Protein AF-A0A9Q0EUJ7-F1 (afdb_monomer_lite)

Radius of gyration: 38.42 Å; chains: 1; bounding box: 76×69×121 Å

Structure (mmCIF, N/CA/C/O backbone):
data_AF-A0A9Q0EUJ7-F1
#
_entry.id   AF-A0A9Q0EUJ7-F1
#
loop_
_atom_site.group_PDB
_atom_site.id
_atom_site.type_symbol
_atom_site.label_atom_id
_atom_site.label_alt_id
_atom_site.label_comp_id
_atom_site.label_asym_id
_atom_site.label_entity_id
_atom_site.label_seq_id
_atom_site.pdbx_PDB_ins_code
_atom_site.Cartn_x
_atom_site.Cartn_y
_atom_site.Cartn_z
_atom_site.occupancy
_atom_site.B_iso_or_equiv
_atom_site.auth_seq_id
_atom_site.auth_comp_id
_atom_site.auth_asym_id
_atom_site.auth_atom_id
_atom_site.pdbx_PDB_model_num
ATOM 1 N N . MET A 1 1 ? -34.118 39.639 41.336 1.00 38.50 1 MET A N 1
ATOM 2 C CA . MET A 1 1 ? -34.771 39.424 42.643 1.00 38.50 1 MET 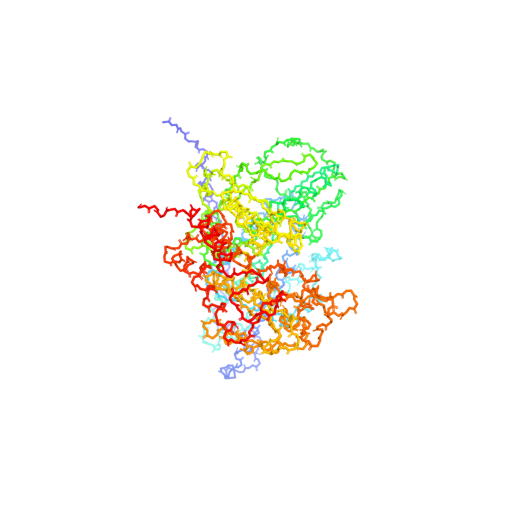A CA 1
ATOM 3 C C . MET A 1 1 ? -35.698 38.233 42.471 1.00 38.50 1 MET A C 1
ATOM 5 O O . MET A 1 1 ? -36.821 38.421 42.046 1.00 38.50 1 MET A O 1
ATOM 9 N N . GLU A 1 2 ? -35.223 37.010 42.710 1.00 29.50 2 GLU A N 1
ATOM 10 C CA . GLU A 1 2 ? -36.073 35.815 42.633 1.00 29.50 2 GLU A CA 1
ATOM 11 C C . GLU A 1 2 ? -35.564 34.758 43.617 1.00 29.50 2 GLU A C 1
ATOM 13 O O . GLU A 1 2 ? -34.368 34.485 43.725 1.00 29.50 2 GLU A O 1
ATOM 18 N N . ARG A 1 3 ? -36.482 34.291 44.464 1.00 33.19 3 ARG A N 1
ATOM 19 C CA . ARG A 1 3 ? -36.216 33.528 45.684 1.00 33.19 3 ARG A CA 1
ATOM 20 C C . ARG A 1 3 ? -36.021 32.048 45.352 1.00 33.19 3 ARG A C 1
ATOM 22 O O . ARG A 1 3 ? -36.955 31.397 44.904 1.00 33.19 3 ARG A O 1
ATOM 29 N N . GLN A 1 4 ? -34.860 31.486 45.691 1.00 33.19 4 GLN A N 1
ATOM 30 C CA . GLN A 1 4 ? -34.691 30.030 45.792 1.00 33.19 4 GLN A CA 1
ATOM 31 C C . GLN A 1 4 ? -35.573 29.440 46.920 1.00 33.19 4 GLN A C 1
ATOM 33 O O . GLN A 1 4 ? -35.717 30.077 47.973 1.00 33.19 4 GLN A O 1
ATOM 38 N N . PRO A 1 5 ? -36.118 28.213 46.775 1.00 37.09 5 PRO A N 1
ATOM 39 C CA . PRO A 1 5 ? -37.053 27.644 47.740 1.00 37.09 5 PRO A CA 1
ATOM 40 C C . PRO A 1 5 ? -36.352 27.249 49.048 1.00 37.09 5 PRO A C 1
ATOM 42 O O . PRO A 1 5 ? -35.336 26.548 49.062 1.00 37.09 5 PRO A O 1
ATOM 45 N N . ARG A 1 6 ? -36.942 27.646 50.183 1.00 34.44 6 ARG A N 1
ATOM 46 C CA . ARG A 1 6 ? -36.461 27.369 51.553 1.00 34.44 6 ARG A CA 1
ATOM 47 C C . ARG A 1 6 ? -36.379 25.869 51.914 1.00 34.44 6 ARG A C 1
ATOM 49 O O . ARG A 1 6 ? -35.735 25.532 52.907 1.00 34.44 6 ARG A O 1
ATOM 56 N N . ALA A 1 7 ? -36.939 24.965 51.106 1.00 35.00 7 ALA A N 1
ATOM 57 C CA . ALA A 1 7 ? -36.956 23.520 51.362 1.00 35.00 7 ALA A CA 1
ATOM 58 C C . ALA A 1 7 ? -35.574 22.839 51.211 1.00 35.00 7 ALA A C 1
ATOM 60 O O . ALA A 1 7 ? -35.223 21.957 51.997 1.00 35.00 7 ALA A O 1
ATOM 61 N N . ALA A 1 8 ? -34.724 23.301 50.284 1.00 36.22 8 ALA A N 1
ATOM 62 C CA . ALA A 1 8 ? -33.427 22.664 50.012 1.00 36.22 8 ALA A CA 1
ATOM 63 C C . ALA A 1 8 ? -32.362 22.921 51.104 1.00 36.22 8 ALA A C 1
ATOM 65 O O . ALA A 1 8 ? -31.458 22.106 51.312 1.00 36.22 8 ALA A O 1
ATOM 66 N N . ARG A 1 9 ? -32.472 24.028 51.860 1.00 35.00 9 ARG A N 1
ATOM 67 C CA . ARG A 1 9 ? -31.556 24.321 52.986 1.00 35.00 9 ARG A CA 1
ATOM 68 C C . ARG A 1 9 ? -31.881 23.522 54.248 1.00 35.00 9 ARG A C 1
ATOM 70 O O . ARG A 1 9 ? -30.965 23.251 55.025 1.00 35.00 9 ARG A O 1
ATOM 77 N N . CYS A 1 10 ? -33.140 23.126 54.444 1.00 33.97 10 CYS A N 1
ATOM 78 C CA . CYS A 1 10 ? -33.545 22.341 55.611 1.00 33.97 10 CYS A CA 1
ATOM 79 C C . CYS A 1 10 ? -33.066 20.881 55.492 1.00 33.97 10 CYS A C 1
ATOM 81 O O . CYS A 1 10 ? -32.468 20.351 56.428 1.00 33.97 10 CYS A O 1
ATOM 83 N N . SER A 1 11 ? -33.173 20.289 54.295 1.00 40.06 11 SER A N 1
ATOM 84 C CA . SER A 1 11 ? -32.695 18.925 54.009 1.00 40.06 11 SER A CA 1
ATOM 85 C C . SER A 1 11 ? -31.169 18.782 54.146 1.00 40.06 11 SER A C 1
ATOM 87 O O . SER A 1 11 ? -30.686 17.876 54.823 1.00 40.06 11 SER A O 1
ATOM 89 N N . ARG A 1 12 ? -30.376 19.743 53.639 1.00 37.56 12 ARG A N 1
ATOM 90 C CA . ARG A 1 12 ? -28.901 19.704 53.768 1.00 37.56 12 ARG A CA 1
ATOM 91 C C . ARG A 1 12 ? -28.397 19.864 55.209 1.00 37.56 12 ARG A C 1
ATOM 93 O O . ARG A 1 12 ? -27.344 19.321 55.543 1.00 37.56 12 ARG A O 1
ATOM 100 N N . ARG A 1 13 ? -29.124 20.581 56.079 1.00 38.78 13 ARG A N 1
ATOM 101 C CA . ARG A 1 13 ? -28.791 20.683 57.516 1.00 38.78 13 ARG A CA 1
ATOM 102 C C . ARG A 1 13 ? -29.216 19.436 58.298 1.00 38.78 13 ARG A C 1
ATOM 104 O O . ARG A 1 13 ? -28.460 19.012 59.169 1.00 38.78 13 ARG A O 1
ATOM 111 N N . ALA A 1 14 ? -30.345 18.816 57.951 1.00 41.16 14 ALA A N 1
ATOM 112 C CA . ALA A 1 14 ? -30.793 17.553 58.543 1.00 41.16 14 ALA A CA 1
ATOM 113 C C . ALA A 1 14 ? -29.878 16.369 58.167 1.00 41.16 14 ALA A C 1
ATOM 115 O O . ALA A 1 14 ? -29.519 15.577 59.037 1.00 41.16 14 ALA A O 1
ATOM 116 N N . LEU A 1 15 ? -29.403 16.304 56.914 1.00 41.22 15 LEU A N 1
ATOM 117 C CA . LEU A 1 15 ? -28.446 15.283 56.462 1.00 41.22 15 LEU A CA 1
ATOM 118 C C . LEU A 1 15 ? -27.061 15.442 57.111 1.00 41.22 15 LEU A C 1
ATOM 120 O O . LEU A 1 15 ? -26.421 14.453 57.460 1.00 41.22 15 LEU A O 1
ATOM 124 N N . ARG A 1 16 ? -26.596 16.687 57.310 1.00 40.44 16 ARG A N 1
ATOM 125 C CA . ARG A 1 16 ? -25.327 16.966 58.007 1.00 40.44 16 ARG A CA 1
ATOM 126 C C . ARG A 1 16 ? -25.396 16.674 59.509 1.00 40.44 16 ARG A C 1
ATOM 128 O O . ARG A 1 16 ? -24.380 16.271 60.064 1.00 40.44 16 ARG A O 1
ATOM 135 N N . ARG A 1 17 ? -26.562 16.837 60.152 1.00 36.81 17 ARG A N 1
ATOM 136 C CA . ARG A 1 17 ? -26.788 16.385 61.538 1.00 36.81 17 ARG A CA 1
ATOM 137 C C . ARG A 1 17 ? -26.808 14.858 61.630 1.00 36.81 17 ARG A C 1
ATOM 139 O O . ARG A 1 17 ? -26.002 14.322 62.371 1.00 36.81 17 ARG A O 1
ATOM 146 N N . ARG A 1 18 ? -27.566 14.157 60.772 1.00 41.22 18 ARG A N 1
ATOM 147 C CA . ARG A 1 18 ? -27.574 12.678 60.744 1.00 41.22 18 ARG A CA 1
ATOM 148 C C . ARG A 1 18 ? -26.206 12.058 60.445 1.00 41.22 18 ARG A C 1
ATOM 150 O O . ARG A 1 18 ? -25.852 11.082 61.088 1.00 41.22 18 ARG A O 1
ATOM 157 N N . ARG A 1 19 ? -25.404 12.632 59.533 1.00 38.50 19 ARG A N 1
ATOM 158 C CA . ARG A 1 19 ? -24.018 12.168 59.308 1.00 38.50 19 ARG A CA 1
ATOM 159 C C . ARG A 1 19 ? -23.125 12.388 60.527 1.00 38.50 19 ARG A C 1
ATOM 161 O O . ARG A 1 19 ? -22.301 11.532 60.807 1.00 38.50 19 ARG A O 1
ATOM 168 N N . ARG A 1 20 ? -23.283 13.500 61.251 1.00 39.78 20 ARG A N 1
ATOM 169 C CA . ARG A 1 20 ? -22.486 13.795 62.451 1.00 39.78 20 ARG A CA 1
ATOM 170 C C . ARG A 1 20 ? -22.887 12.910 63.635 1.00 39.78 20 ARG A C 1
ATOM 172 O O . ARG A 1 20 ? -22.003 12.441 64.339 1.00 39.78 20 ARG A O 1
ATOM 179 N N . ASP A 1 21 ? -24.178 12.628 63.789 1.00 39.00 21 ASP A N 1
ATOM 180 C CA . ASP A 1 21 ? -24.704 11.733 64.825 1.00 39.00 21 ASP A CA 1
ATOM 181 C C . ASP A 1 21 ? -24.312 10.269 64.544 1.00 39.00 21 ASP A C 1
ATOM 183 O O . ASP A 1 21 ? -23.918 9.556 65.458 1.00 39.00 21 ASP A O 1
ATOM 187 N N . MET A 1 22 ? -24.297 9.836 63.276 1.00 38.19 22 MET A N 1
ATOM 188 C CA . MET A 1 22 ? -23.851 8.489 62.882 1.00 38.19 22 MET A CA 1
ATOM 189 C C . MET A 1 22 ? -22.333 8.300 63.036 1.00 38.19 22 MET A C 1
ATOM 191 O O . MET A 1 22 ? -21.889 7.248 63.487 1.00 38.19 22 MET A O 1
ATOM 195 N N . MET A 1 23 ? -21.541 9.343 62.755 1.00 39.12 23 MET A N 1
ATOM 196 C CA . MET A 1 23 ? -20.099 9.356 63.032 1.00 39.12 23 MET A CA 1
ATOM 197 C C . MET A 1 23 ? -19.821 9.348 64.541 1.00 39.12 23 MET A C 1
ATOM 199 O O . MET A 1 23 ? -18.905 8.669 64.987 1.00 39.12 23 MET A O 1
ATOM 203 N N . HIS A 1 24 ? -20.638 10.044 65.341 1.00 38.06 24 HIS A N 1
ATOM 204 C CA . HIS A 1 24 ? -20.573 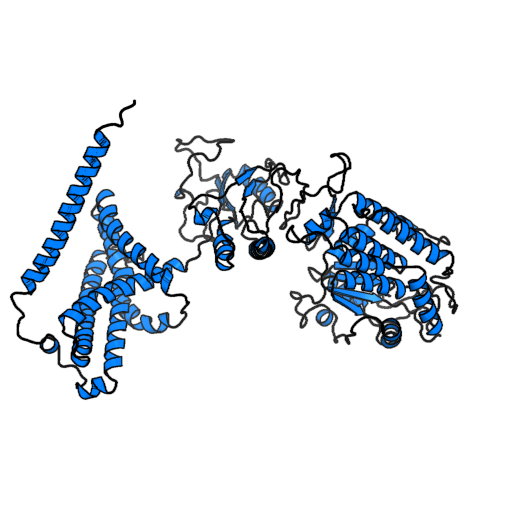9.971 66.802 1.00 38.06 24 HIS A CA 1
ATOM 205 C C . HIS A 1 24 ? -20.920 8.576 67.321 1.00 38.06 24 HIS A C 1
ATOM 207 O O . HIS A 1 24 ? -20.241 8.099 68.217 1.00 38.06 24 HIS A O 1
ATOM 213 N N . VAL A 1 25 ? -21.916 7.896 66.746 1.00 42.06 25 VAL A N 1
ATOM 214 C CA . VAL A 1 25 ? -22.264 6.517 67.119 1.00 42.06 25 VAL A CA 1
ATOM 215 C C . VAL A 1 25 ? -21.157 5.540 66.722 1.00 42.06 25 VAL A C 1
ATOM 217 O O . VAL A 1 25 ? -20.807 4.700 67.537 1.00 42.06 25 VAL A O 1
ATOM 220 N N . GLN A 1 26 ? -20.535 5.673 65.544 1.00 38.81 26 GLN A N 1
ATOM 221 C CA . GLN A 1 26 ? -19.389 4.836 65.153 1.00 38.81 26 GLN A CA 1
ATOM 222 C C . GLN A 1 26 ? -18.148 5.101 66.014 1.00 38.81 26 GLN A C 1
ATOM 224 O O . GLN A 1 26 ? -17.508 4.153 66.455 1.00 38.81 26 GLN A O 1
ATOM 229 N N . VAL A 1 27 ? -17.833 6.363 66.322 1.00 45.16 27 VAL A N 1
ATOM 230 C CA . VAL A 1 27 ? -16.713 6.715 67.210 1.00 45.16 27 VAL A CA 1
ATOM 231 C C . VAL A 1 27 ? -16.995 6.269 68.646 1.00 45.16 27 VAL A C 1
ATOM 233 O O . VAL A 1 27 ? -16.107 5.726 69.287 1.00 45.16 27 VAL A O 1
ATOM 236 N N . CYS A 1 28 ? -18.225 6.405 69.148 1.00 38.81 28 CYS A N 1
ATOM 237 C CA . CYS A 1 28 ? -18.615 5.898 70.464 1.00 38.81 28 CYS A CA 1
ATOM 238 C C . CYS A 1 28 ? -18.671 4.367 70.515 1.00 38.81 28 CYS A C 1
ATOM 240 O O . CYS A 1 28 ? -18.351 3.820 71.558 1.00 38.81 28 CYS A O 1
ATOM 242 N N . LEU A 1 29 ? -19.020 3.668 69.428 1.00 40.91 29 LEU A N 1
ATOM 243 C CA . LEU A 1 29 ? -18.985 2.203 69.356 1.00 40.91 29 LEU A CA 1
ATOM 244 C C . LEU A 1 29 ? -17.537 1.696 69.322 1.00 40.91 29 LEU A C 1
ATOM 246 O O . LEU A 1 29 ? -17.204 0.771 70.050 1.00 40.91 29 LEU A O 1
ATOM 250 N N . VAL A 1 30 ? -16.658 2.350 68.556 1.00 43.34 30 VAL A N 1
ATOM 251 C CA . VAL A 1 30 ? -15.214 2.060 68.533 1.00 43.34 30 VAL A CA 1
ATOM 252 C C . VAL A 1 30 ? -14.581 2.365 69.893 1.00 43.34 30 VAL A C 1
ATOM 254 O O . VAL A 1 30 ? -13.843 1.539 70.412 1.00 43.34 30 VAL A O 1
ATOM 257 N N . LEU A 1 31 ? -14.923 3.489 70.531 1.00 41.78 31 LEU A N 1
ATOM 258 C CA . LEU A 1 31 ? -14.454 3.828 71.880 1.00 41.78 31 LEU A CA 1
ATOM 259 C C . LEU A 1 31 ? -15.082 2.951 72.975 1.00 41.78 31 LEU A C 1
ATOM 261 O O . LEU A 1 31 ? -14.428 2.715 73.983 1.00 41.78 31 LEU A O 1
ATOM 265 N N . ALA A 1 32 ? -16.305 2.442 72.798 1.00 40.78 32 ALA A N 1
ATOM 266 C CA . ALA A 1 32 ? -16.941 1.505 73.726 1.00 40.78 32 ALA A CA 1
ATOM 267 C C . ALA A 1 32 ? -16.355 0.096 73.597 1.00 40.78 32 ALA A C 1
ATOM 269 O O . ALA A 1 32 ? -16.129 -0.550 74.613 1.00 40.78 32 ALA A O 1
ATOM 270 N N . VAL A 1 33 ? -16.042 -0.361 72.380 1.00 43.56 33 VAL A N 1
ATOM 271 C CA . VAL A 1 33 ? -15.333 -1.628 72.138 1.00 43.56 33 VAL A CA 1
ATOM 272 C C . VAL A 1 33 ? -13.898 -1.535 72.657 1.00 43.56 33 VAL A C 1
ATOM 274 O O . VAL A 1 33 ? -13.476 -2.410 73.404 1.00 43.56 33 VAL A O 1
ATOM 277 N N . LEU A 1 34 ? -13.189 -0.434 72.380 1.00 42.00 34 LEU A N 1
ATOM 278 C CA . LEU A 1 34 ? -11.854 -0.181 72.932 1.00 42.00 34 LEU A CA 1
ATOM 279 C C . LEU A 1 34 ? -11.891 -0.035 74.463 1.00 42.00 34 LEU A C 1
ATOM 281 O O . LEU A 1 34 ? -11.040 -0.597 75.145 1.00 42.00 34 LEU A O 1
ATOM 285 N N . GLY A 1 35 ? -12.898 0.649 75.014 1.00 42.44 35 GLY A N 1
ATOM 286 C CA . GLY A 1 35 ? -13.081 0.871 76.452 1.00 42.44 35 GLY A CA 1
ATOM 287 C C . GLY A 1 35 ? -13.490 -0.378 77.238 1.00 42.44 35 GLY A C 1
ATOM 288 O O . GLY A 1 35 ? -13.024 -0.559 78.361 1.00 42.44 35 GLY A O 1
ATOM 289 N N . LEU A 1 36 ? -14.286 -1.276 76.647 1.00 40.69 36 LEU A N 1
ATOM 290 C CA . LEU A 1 36 ? -14.635 -2.576 77.238 1.00 40.69 36 LEU A CA 1
ATOM 291 C C . LEU A 1 36 ? -13.441 -3.542 77.243 1.00 40.69 36 LEU A C 1
ATOM 293 O O . LEU A 1 36 ? -13.338 -4.369 78.145 1.00 40.69 36 LEU A O 1
ATOM 297 N N . THR A 1 37 ? -12.502 -3.406 76.299 1.00 42.38 37 THR A N 1
ATOM 298 C CA . THR A 1 37 ? -11.263 -4.205 76.272 1.00 42.38 37 THR A CA 1
ATOM 299 C C . THR A 1 37 ? -10.111 -3.608 77.086 1.00 42.38 37 THR A C 1
ATOM 301 O O . THR A 1 37 ? -9.211 -4.340 77.495 1.00 42.38 37 THR A O 1
ATOM 304 N N . TRP A 1 38 ? -10.126 -2.301 77.377 1.00 39.84 38 TRP A N 1
ATOM 305 C CA . TRP A 1 38 ? -9.019 -1.641 78.086 1.00 39.84 38 TRP A CA 1
ATOM 306 C C . TRP A 1 38 ? -8.985 -1.938 79.592 1.00 39.84 38 TRP A C 1
ATOM 308 O O . TRP A 1 38 ? -7.939 -1.804 80.223 1.00 39.84 38 TRP A O 1
ATOM 318 N N . GLY A 1 39 ? -10.109 -2.367 80.174 1.00 39.53 39 GLY A N 1
ATOM 319 C CA . GLY A 1 39 ? -10.237 -2.602 81.615 1.00 39.53 39 GLY A CA 1
ATOM 320 C C . GLY A 1 39 ? -9.648 -3.917 82.140 1.00 39.53 39 GLY A C 1
ATOM 321 O O . GLY A 1 39 ? -9.596 -4.086 83.354 1.00 39.53 39 GLY A O 1
ATOM 322 N N . ALA A 1 40 ? -9.213 -4.846 81.278 1.00 38.97 40 ALA A N 1
ATOM 323 C CA . ALA A 1 40 ? -8.897 -6.215 81.711 1.00 38.97 40 ALA A CA 1
ATOM 324 C C . ALA A 1 40 ? -7.509 -6.761 81.325 1.00 38.97 40 ALA A C 1
ATOM 326 O O . ALA A 1 40 ? -7.197 -7.883 81.708 1.00 38.97 40 ALA A O 1
ATOM 327 N N . CYS A 1 41 ? -6.653 -6.023 80.607 1.00 37.56 41 CYS A N 1
ATOM 328 C CA . CYS A 1 41 ? -5.387 -6.596 80.117 1.00 37.56 41 CYS A CA 1
ATOM 329 C C . CYS A 1 41 ? -4.172 -5.666 80.256 1.00 37.56 41 CYS A C 1
ATOM 331 O O . CYS A 1 41 ? -3.294 -5.629 79.397 1.00 37.56 41 CYS A O 1
ATOM 333 N N . ALA A 1 42 ? -4.090 -4.920 81.358 1.00 41.09 42 ALA A N 1
ATOM 334 C CA . ALA A 1 42 ? -2.798 -4.441 81.834 1.00 41.09 42 ALA A CA 1
ATOM 335 C C . ALA A 1 42 ? -2.113 -5.595 82.593 1.00 41.09 42 ALA A C 1
ATOM 337 O O . ALA A 1 42 ? -2.682 -6.083 83.563 1.00 41.09 42 ALA A O 1
ATOM 338 N N . LEU A 1 43 ? -0.904 -5.984 82.153 1.00 42.19 43 LEU A N 1
ATOM 339 C CA . LEU A 1 43 ? 0.111 -6.827 82.832 1.00 42.19 43 LEU A CA 1
ATOM 340 C C . LEU A 1 43 ? 0.409 -8.266 82.350 1.00 42.19 43 LEU A C 1
ATOM 342 O O . LEU A 1 43 ? 1.191 -8.945 83.008 1.00 42.19 43 LEU A O 1
ATOM 346 N N . THR A 1 44 ? -0.016 -8.719 81.166 1.00 39.03 44 THR A N 1
ATOM 347 C CA . THR A 1 44 ? 0.637 -9.891 80.526 1.00 39.03 44 THR A CA 1
ATOM 348 C C . THR A 1 44 ? 0.854 -9.653 79.031 1.00 39.03 44 THR A C 1
ATOM 350 O O . THR A 1 44 ? -0.042 -9.165 78.351 1.00 39.03 44 THR A O 1
ATOM 353 N N . GLY A 1 45 ? 2.062 -9.928 78.522 1.00 50.12 45 GLY A N 1
ATOM 354 C CA . GLY A 1 45 ? 2.363 -9.792 77.090 1.00 50.12 45 GLY A CA 1
ATOM 355 C C . GLY A 1 45 ? 1.526 -10.775 76.272 1.00 50.12 45 GLY A C 1
ATOM 356 O O . GLY A 1 45 ? 1.450 -11.952 76.637 1.00 50.12 45 GLY A O 1
ATOM 357 N N . ALA A 1 46 ? 0.913 -10.313 75.176 1.00 54.88 46 ALA A N 1
ATOM 358 C CA . ALA A 1 46 ? -0.065 -11.084 74.397 1.00 54.88 46 ALA A CA 1
ATOM 359 C C . ALA A 1 46 ? 0.489 -12.423 73.873 1.00 54.88 46 ALA A C 1
ATOM 361 O O . ALA A 1 46 ? -0.262 -13.369 73.652 1.00 54.88 46 ALA A O 1
ATOM 362 N N . ILE A 1 47 ? 1.815 -12.549 73.744 1.00 55.28 47 ILE A N 1
ATOM 363 C CA . ILE A 1 47 ? 2.477 -13.784 73.311 1.00 55.28 47 ILE A CA 1
ATOM 364 C C . ILE A 1 47 ? 2.223 -14.984 74.237 1.00 55.28 47 ILE A C 1
ATOM 366 O O . ILE A 1 47 ? 2.217 -16.116 73.767 1.00 55.28 47 ILE A O 1
ATOM 370 N N . HIS A 1 48 ? 1.968 -14.759 75.531 1.00 57.59 48 HIS A N 1
ATOM 371 C CA . HIS A 1 48 ? 1.684 -15.838 76.487 1.00 57.59 48 HIS A CA 1
ATOM 372 C C . HIS A 1 48 ? 0.245 -16.374 76.401 1.00 57.59 48 HIS A C 1
ATOM 374 O O . HIS A 1 48 ? -0.077 -17.346 77.079 1.00 57.59 48 HIS A O 1
ATOM 380 N N . GLN A 1 49 ? -0.615 -15.754 75.583 1.00 63.62 49 GLN A N 1
ATOM 381 C CA . GLN A 1 49 ? -1.993 -16.200 75.340 1.00 63.62 49 GLN A CA 1
ATOM 382 C C . GLN A 1 49 ? -2.097 -17.179 74.159 1.00 63.62 49 GLN A C 1
ATOM 384 O O . GLN A 1 49 ? -3.133 -17.818 73.976 1.00 63.62 49 GLN A O 1
ATOM 389 N N . PHE A 1 50 ? -1.026 -17.317 73.374 1.00 69.94 50 PHE A N 1
ATOM 390 C CA . PHE A 1 50 ? -0.935 -18.244 72.251 1.00 69.94 50 PHE A CA 1
ATOM 391 C C . PHE A 1 50 ? -0.070 -19.465 72.607 1.00 69.94 50 PHE A C 1
ATOM 393 O O . PHE A 1 50 ? 0.738 -19.394 73.539 1.00 69.94 50 PHE A O 1
ATOM 400 N N . PRO A 1 51 ? -0.205 -20.595 71.884 1.00 72.56 51 PRO A N 1
ATOM 401 C CA . PRO A 1 51 ? 0.670 -21.747 72.074 1.00 72.56 51 PRO A CA 1
ATOM 402 C C . PRO A 1 51 ? 2.148 -21.363 71.931 1.00 72.56 51 PRO A C 1
ATOM 404 O O . PRO A 1 51 ? 2.500 -20.483 71.140 1.00 72.56 51 PRO A O 1
ATOM 407 N N . THR A 1 52 ? 3.023 -22.041 72.680 1.00 71.88 52 THR A N 1
ATOM 408 C CA . THR A 1 52 ? 4.473 -21.838 72.578 1.00 71.88 52 THR A CA 1
ATOM 409 C C . THR A 1 52 ? 4.927 -22.126 71.153 1.00 71.88 52 THR A C 1
ATOM 411 O O . THR A 1 52 ? 4.756 -23.245 70.667 1.00 71.88 52 THR A O 1
ATOM 414 N N . ASP A 1 53 ? 5.485 -21.120 70.485 1.00 78.12 53 ASP A N 1
ATOM 415 C CA . ASP A 1 53 ? 5.933 -21.268 69.104 1.00 78.12 53 ASP A CA 1
ATOM 416 C C . ASP A 1 53 ? 7.158 -22.200 68.996 1.00 78.12 53 ASP A C 1
ATOM 418 O O . ASP A 1 53 ? 7.958 -22.337 69.924 1.00 78.12 53 ASP A O 1
ATOM 422 N N . VAL A 1 54 ? 7.269 -22.851 67.838 1.00 78.94 54 VAL A N 1
ATOM 423 C CA . VAL A 1 54 ? 8.225 -23.915 67.512 1.00 78.94 54 VAL A CA 1
ATOM 424 C C . VAL A 1 54 ? 9.671 -23.415 67.548 1.00 78.94 54 VAL A C 1
ATOM 426 O O . VAL A 1 54 ? 10.582 -24.184 67.853 1.00 78.94 54 VAL A O 1
ATOM 429 N N . PHE A 1 55 ? 9.897 -22.129 67.263 1.00 82.56 55 PHE A N 1
ATOM 430 C CA . PHE A 1 55 ? 11.232 -21.540 67.209 1.00 82.56 55 PHE A CA 1
ATOM 431 C C . PHE A 1 55 ? 11.541 -20.703 68.449 1.00 82.56 55 PHE A C 1
ATOM 433 O O . PHE A 1 55 ? 10.730 -19.901 68.919 1.00 82.56 55 PHE A O 1
ATOM 440 N N . SER A 1 56 ? 12.767 -20.815 68.957 1.00 80.19 56 SER A N 1
ATOM 441 C CA . SER A 1 56 ? 13.242 -19.924 70.017 1.00 80.19 56 SER A CA 1
ATOM 442 C C . SER A 1 56 ? 13.496 -18.506 69.482 1.00 80.19 56 SER A C 1
ATOM 444 O O . SER A 1 56 ? 13.718 -18.292 68.287 1.00 80.19 56 SER A O 1
ATOM 446 N N . ASN A 1 57 ? 13.520 -17.505 70.367 1.00 76.00 57 ASN A N 1
ATOM 447 C CA . ASN A 1 57 ? 13.796 -16.115 69.975 1.00 76.00 57 ASN A CA 1
ATOM 448 C C . ASN A 1 57 ? 15.137 -15.939 69.236 1.00 76.00 57 ASN A C 1
ATOM 450 O O . ASN A 1 57 ? 15.240 -15.086 68.353 1.00 76.00 57 ASN A O 1
ATOM 454 N N . SER A 1 58 ? 16.161 -16.734 69.569 1.00 73.56 58 SER A N 1
ATOM 455 C CA . SER A 1 58 ? 17.449 -16.687 68.868 1.00 73.56 58 SER A CA 1
ATOM 456 C C . SER A 1 58 ? 17.339 -17.242 67.446 1.00 73.56 58 SER A C 1
ATOM 458 O O . SER A 1 58 ? 17.860 -16.627 66.518 1.00 73.56 58 SER A O 1
ATOM 460 N N . GLN A 1 59 ? 16.591 -18.332 67.250 1.00 78.94 59 GLN A N 1
ATOM 461 C CA . GLN A 1 59 ? 16.346 -18.929 65.932 1.00 78.94 59 GLN A CA 1
ATOM 462 C C . GLN A 1 59 ? 15.503 -18.018 65.028 1.00 78.94 59 GLN A C 1
ATOM 464 O O . GLN A 1 59 ? 15.785 -17.900 63.835 1.00 78.94 59 GLN A O 1
ATOM 469 N N . ARG A 1 60 ? 14.515 -17.302 65.583 1.00 81.81 60 ARG A N 1
ATOM 470 C CA . ARG A 1 60 ? 13.730 -16.313 64.820 1.00 81.81 60 ARG A CA 1
ATOM 471 C C . ARG A 1 60 ? 14.601 -15.174 64.301 1.00 81.81 60 ARG A C 1
ATOM 473 O O . ARG A 1 60 ? 14.524 -14.845 63.119 1.00 81.81 60 ARG A O 1
ATOM 480 N N . ARG A 1 61 ? 15.485 -14.632 65.147 1.00 76.94 61 ARG A N 1
ATOM 481 C CA . ARG A 1 61 ? 16.431 -13.567 64.764 1.00 76.94 61 ARG A CA 1
ATOM 482 C C . ARG A 1 61 ? 17.490 -14.014 63.751 1.00 76.94 61 ARG A C 1
ATOM 484 O O . ARG A 1 61 ? 18.010 -13.170 63.034 1.00 76.94 61 ARG A O 1
ATOM 491 N N . GLN A 1 62 ? 17.776 -15.312 63.664 1.00 79.12 62 GLN A N 1
ATOM 492 C CA . GLN A 1 62 ? 18.709 -15.896 62.691 1.00 79.12 62 GLN A CA 1
ATOM 493 C C . GLN A 1 62 ? 18.061 -16.250 61.338 1.00 79.12 62 GLN A C 1
ATOM 495 O O . GLN A 1 62 ? 18.746 -16.764 60.460 1.00 79.12 62 GLN A O 1
ATOM 500 N N . GLY A 1 63 ? 16.766 -15.968 61.149 1.00 74.81 63 GLY A N 1
ATOM 501 C CA . GLY A 1 63 ? 16.089 -16.110 59.854 1.00 74.81 63 GLY A CA 1
ATOM 502 C C . GLY A 1 63 ? 14.718 -16.784 59.911 1.00 74.81 63 GLY A C 1
ATOM 503 O O . GLY A 1 63 ? 13.912 -16.571 59.007 1.00 74.81 63 GLY A O 1
ATOM 504 N N . ALA A 1 64 ? 14.382 -17.516 60.984 1.00 80.62 64 ALA A N 1
ATOM 505 C CA . ALA A 1 64 ? 13.069 -18.172 61.107 1.00 80.62 64 ALA A CA 1
ATOM 506 C C . ALA A 1 64 ? 11.894 -17.176 61.250 1.00 80.62 64 ALA A C 1
ATOM 508 O O . ALA A 1 64 ? 10.730 -17.555 61.120 1.00 80.62 64 ALA A O 1
ATOM 509 N N . LEU A 1 65 ? 12.177 -15.884 61.452 1.00 81.62 65 LEU A N 1
ATOM 510 C CA . LEU A 1 65 ? 11.186 -14.810 61.358 1.00 81.62 65 LEU A CA 1
ATOM 511 C C . LEU A 1 65 ? 10.553 -14.712 59.956 1.00 81.62 65 LEU A C 1
ATOM 513 O O . LEU A 1 65 ? 9.362 -14.432 59.854 1.00 81.62 65 LEU A O 1
ATOM 517 N N . LEU A 1 66 ? 11.303 -15.002 58.883 1.00 78.75 66 LEU A N 1
ATOM 518 C CA . LEU A 1 66 ? 10.779 -14.957 57.509 1.00 78.75 66 LEU A CA 1
ATOM 519 C C . LEU A 1 66 ? 9.668 -15.988 57.274 1.00 78.75 66 LEU A C 1
ATOM 521 O O . LEU A 1 66 ? 8.729 -15.710 56.534 1.00 78.75 66 LEU A O 1
ATOM 525 N N . LEU A 1 67 ? 9.728 -17.143 57.946 1.00 82.56 67 LEU A N 1
ATOM 526 C CA . LEU A 1 67 ? 8.677 -18.163 57.882 1.00 82.56 67 LEU A CA 1
ATOM 527 C C . LEU A 1 67 ? 7.371 -17.670 58.518 1.00 82.56 67 LEU A C 1
ATOM 529 O O . LEU A 1 67 ? 6.299 -17.927 57.982 1.00 82.56 67 LEU A O 1
ATOM 533 N N . HIS A 1 68 ? 7.457 -16.903 59.608 1.00 80.25 68 HIS A N 1
ATOM 534 C CA . HIS A 1 68 ? 6.290 -16.294 60.253 1.00 80.25 68 HIS A CA 1
ATOM 535 C C . HIS A 1 68 ? 5.691 -15.170 59.402 1.00 80.25 68 HIS A C 1
ATOM 537 O O . HIS A 1 68 ? 4.472 -15.049 59.319 1.00 80.25 68 HIS A O 1
ATOM 543 N N . VAL A 1 69 ? 6.533 -14.379 58.725 1.00 76.25 69 VAL A N 1
ATOM 544 C CA . VAL A 1 69 ? 6.084 -13.362 57.759 1.00 76.25 69 VAL A CA 1
ATOM 545 C C . VAL A 1 69 ? 5.390 -14.021 56.565 1.00 76.25 69 VAL A C 1
ATOM 547 O O . VAL A 1 69 ? 4.304 -13.594 56.181 1.00 76.25 69 VAL A O 1
ATOM 550 N N . ALA A 1 70 ? 5.963 -15.093 56.012 1.00 77.44 70 ALA A N 1
ATOM 551 C CA . ALA A 1 70 ? 5.349 -15.850 54.925 1.00 77.44 70 ALA A CA 1
ATOM 552 C C . ALA A 1 70 ? 4.018 -16.496 55.351 1.00 77.44 70 ALA A C 1
ATOM 554 O O . ALA A 1 70 ? 3.040 -16.407 54.614 1.00 77.44 70 ALA A O 1
ATOM 555 N N . ALA A 1 71 ? 3.952 -17.077 56.554 1.00 80.81 71 ALA A N 1
ATOM 556 C CA . ALA A 1 71 ? 2.725 -17.646 57.110 1.00 80.81 71 ALA A CA 1
ATOM 557 C C . ALA A 1 71 ? 1.637 -16.582 57.327 1.00 80.81 71 ALA A C 1
ATOM 559 O O . ALA A 1 71 ? 0.484 -16.825 56.982 1.00 80.81 71 ALA A O 1
ATOM 560 N N . ALA A 1 72 ? 1.997 -15.392 57.824 1.00 71.31 72 ALA A N 1
ATOM 561 C CA . ALA A 1 72 ? 1.071 -14.268 57.954 1.00 71.31 72 ALA A CA 1
ATOM 562 C C . ALA A 1 72 ? 0.536 -13.812 56.585 1.00 71.31 72 ALA A C 1
ATOM 564 O O . ALA A 1 72 ? -0.667 -13.658 56.410 1.00 71.31 72 ALA A O 1
ATOM 565 N N . MET A 1 73 ? 1.405 -13.656 55.581 1.00 69.62 73 MET A N 1
ATOM 566 C CA . MET A 1 73 ? 0.982 -13.304 54.217 1.00 69.62 73 MET A CA 1
ATOM 567 C C . MET A 1 73 ? 0.086 -14.379 53.583 1.00 69.62 73 MET A C 1
ATOM 569 O O . MET A 1 73 ? -0.851 -14.056 52.854 1.00 69.62 73 MET A O 1
ATOM 573 N N . TYR A 1 74 ? 0.342 -15.654 53.877 1.00 75.06 74 TYR A N 1
ATOM 574 C CA . TYR A 1 74 ? -0.465 -16.767 53.385 1.00 75.06 74 TYR A CA 1
ATOM 575 C C . TYR A 1 74 ? -1.865 -16.799 54.012 1.00 75.06 74 TYR A C 1
ATOM 577 O O . TYR A 1 74 ? -2.851 -17.008 53.306 1.00 75.06 74 TYR A O 1
ATOM 585 N N . THR A 1 75 ? -1.985 -16.536 55.317 1.00 72.31 75 THR A N 1
ATOM 586 C CA . THR A 1 75 ? -3.295 -16.433 55.980 1.00 72.31 75 THR A CA 1
ATOM 587 C C . THR A 1 75 ? -4.067 -15.183 55.562 1.00 72.31 75 THR A C 1
ATOM 589 O O . THR A 1 75 ? -5.293 -15.241 55.493 1.00 72.31 75 THR A O 1
ATOM 592 N N . PHE A 1 76 ? -3.387 -14.095 55.182 1.00 67.50 76 PHE A N 1
ATOM 593 C CA . PHE A 1 76 ? -4.030 -12.942 54.537 1.00 67.50 76 PHE A CA 1
ATOM 594 C C . PHE A 1 76 ? -4.669 -13.292 53.198 1.00 67.50 76 PHE A C 1
ATOM 596 O O . PHE A 1 76 ? -5.819 -12.934 52.949 1.00 67.50 76 PHE A O 1
ATOM 603 N N . LEU A 1 77 ? -3.938 -14.016 52.349 1.00 68.44 77 LEU A N 1
ATOM 604 C CA . LEU A 1 77 ? -4.468 -14.504 51.079 1.00 68.44 77 LEU A CA 1
ATOM 605 C C . LEU A 1 77 ? -5.675 -15.428 51.301 1.00 68.44 77 LEU A C 1
ATOM 607 O O . LEU A 1 77 ? -6.674 -15.314 50.599 1.00 68.44 77 LEU A O 1
ATOM 611 N N . ALA A 1 78 ? -5.607 -16.304 52.304 1.00 70.31 78 ALA A N 1
ATOM 612 C CA . ALA A 1 78 ? -6.709 -17.188 52.670 1.00 70.31 78 ALA A CA 1
ATOM 613 C C . ALA A 1 78 ? -7.971 -16.419 53.079 1.00 70.31 78 ALA A C 1
ATOM 615 O O . ALA A 1 78 ? -9.068 -16.738 52.626 1.00 70.31 78 ALA A O 1
ATOM 616 N N . LEU A 1 79 ? -7.809 -15.393 53.920 1.00 66.00 79 LEU A N 1
ATOM 617 C CA . LEU A 1 79 ? -8.909 -14.555 54.383 1.00 66.00 79 LEU A CA 1
ATOM 618 C C . LEU A 1 79 ? -9.565 -13.806 53.215 1.00 66.00 79 LEU A C 1
ATOM 620 O O . LEU A 1 79 ? -10.789 -13.753 53.151 1.00 66.00 79 LEU A O 1
ATOM 624 N N . ALA A 1 80 ? -8.764 -13.300 52.270 1.00 62.88 80 ALA A N 1
ATOM 625 C CA . ALA A 1 80 ? -9.256 -12.659 51.052 1.00 62.88 80 ALA A CA 1
ATOM 626 C C . ALA A 1 80 ? -10.165 -13.596 50.240 1.00 62.88 80 ALA A C 1
ATOM 628 O O . ALA A 1 80 ? -11.288 -13.226 49.914 1.00 62.88 80 ALA A O 1
ATOM 629 N N . ILE A 1 81 ? -9.702 -14.826 49.990 1.00 66.75 81 ILE A N 1
ATOM 630 C CA . ILE A 1 81 ? -10.432 -15.838 49.213 1.00 66.75 81 ILE A CA 1
ATOM 631 C C . ILE A 1 81 ? -11.748 -16.222 49.905 1.00 66.75 81 ILE A C 1
ATOM 633 O O . ILE A 1 81 ? -12.790 -16.279 49.262 1.00 66.75 81 ILE A O 1
ATOM 637 N N . VAL A 1 82 ? -11.741 -16.459 51.225 1.00 69.25 82 VAL A N 1
ATOM 638 C CA . VAL A 1 82 ? -12.978 -16.812 51.952 1.00 69.25 82 VAL A CA 1
ATOM 639 C C . VAL A 1 82 ? -13.982 -15.662 51.950 1.00 69.25 82 VAL A C 1
ATOM 641 O O . VAL A 1 82 ? -15.184 -15.902 51.828 1.00 69.25 82 VAL A O 1
ATOM 644 N N . CYS A 1 83 ? -13.505 -14.426 52.104 1.00 62.84 83 CYS A N 1
ATOM 645 C CA . CYS A 1 83 ? -14.361 -13.248 52.110 1.00 62.84 83 CYS A CA 1
ATOM 646 C C . CYS A 1 83 ? -15.027 -13.020 50.746 1.00 62.84 83 CYS A C 1
ATOM 648 O O . CYS A 1 83 ? -16.242 -12.840 50.707 1.00 62.84 83 CYS A O 1
ATOM 650 N N . ASP A 1 84 ? -14.255 -13.060 49.660 1.00 62.59 84 ASP A N 1
ATOM 651 C CA . ASP A 1 84 ? -14.727 -12.732 48.309 1.00 62.59 84 ASP A CA 1
ATOM 652 C C . ASP A 1 84 ? -15.572 -13.867 47.707 1.00 62.59 84 ASP A C 1
ATOM 654 O O . ASP A 1 84 ? -16.765 -13.697 47.457 1.00 62.59 84 ASP A O 1
ATOM 658 N N . ASP A 1 85 ? -14.995 -15.068 47.591 1.00 68.88 85 ASP A N 1
ATOM 659 C CA . ASP A 1 85 ? -15.606 -16.170 46.836 1.00 68.88 85 ASP A CA 1
ATOM 660 C C . ASP A 1 85 ? -16.776 -16.836 47.584 1.00 68.88 85 ASP A C 1
ATOM 662 O O . ASP A 1 85 ? -17.688 -17.383 46.963 1.00 68.88 85 ASP A O 1
ATOM 666 N N . TYR A 1 86 ? -16.771 -16.811 48.925 1.00 73.75 86 TYR A N 1
ATOM 667 C CA . TYR A 1 86 ? -17.726 -17.581 49.734 1.00 73.75 86 TYR A CA 1
ATOM 668 C C . TYR A 1 86 ? -18.616 -16.710 50.627 1.00 73.75 86 TYR A C 1
ATOM 670 O O . TYR A 1 86 ? -19.838 -16.882 50.626 1.00 73.75 86 TYR A O 1
ATOM 678 N N . PHE A 1 87 ? -18.047 -15.790 51.412 1.00 70.56 87 PHE A N 1
ATOM 679 C CA . PHE A 1 87 ? -18.805 -15.011 52.398 1.00 70.56 87 PHE A CA 1
ATOM 680 C C . PHE A 1 87 ? -19.698 -13.949 51.744 1.00 70.56 87 PHE A C 1
ATOM 682 O O . PHE A 1 87 ? -20.894 -13.908 52.040 1.00 70.56 87 PHE A O 1
ATOM 689 N N . VAL A 1 88 ? -19.152 -13.128 50.836 1.00 61.72 88 VAL A N 1
ATOM 690 C CA . VAL A 1 88 ? -19.908 -12.084 50.120 1.00 61.72 88 VAL A CA 1
ATOM 691 C C . VAL A 1 88 ? -21.020 -12.707 49.280 1.00 61.72 88 VAL A C 1
ATOM 693 O O . VAL A 1 88 ? -22.178 -12.325 49.441 1.00 61.72 88 VAL A O 1
ATOM 696 N N . VAL A 1 89 ? -20.711 -13.739 48.489 1.00 65.62 89 VAL A N 1
ATOM 697 C CA . VAL A 1 89 ? -21.702 -14.445 47.655 1.00 65.62 89 VAL A CA 1
ATOM 698 C C . VAL A 1 89 ? -22.831 -15.049 48.506 1.00 65.62 89 VAL A C 1
ATOM 700 O O . VAL A 1 89 ? -24.010 -14.953 48.156 1.00 65.62 89 VAL A O 1
ATOM 703 N N . SER A 1 90 ? -22.510 -15.625 49.669 1.00 70.38 90 SER A N 1
ATOM 704 C CA . SER A 1 90 ? -23.529 -16.143 50.595 1.00 70.38 90 SER A CA 1
ATOM 705 C C . SER A 1 90 ? -24.398 -15.027 51.181 1.00 70.38 90 SER A C 1
ATOM 707 O O . SER A 1 90 ? -25.613 -15.190 51.311 1.00 70.38 90 SER A O 1
ATOM 709 N N . LEU A 1 91 ? -23.795 -13.885 51.524 1.00 62.00 91 LEU A N 1
ATOM 710 C CA . LEU A 1 91 ? -24.487 -12.723 52.079 1.00 62.00 91 LEU A CA 1
ATOM 711 C C . LEU A 1 91 ? -25.433 -12.092 51.052 1.00 62.00 91 LEU A C 1
ATOM 713 O O . LEU A 1 91 ? -26.571 -11.782 51.396 1.00 62.00 91 LEU A O 1
ATOM 717 N N . GLU A 1 92 ? -25.019 -11.979 49.790 1.00 65.00 92 GLU A N 1
ATOM 718 C CA . GLU A 1 92 ? -25.875 -11.515 48.694 1.00 65.00 92 GLU A CA 1
ATOM 719 C C . GLU A 1 92 ? -27.130 -12.384 48.554 1.00 65.00 92 GLU A C 1
ATOM 721 O O . GLU A 1 92 ? -28.247 -11.860 48.516 1.00 65.00 92 GLU A O 1
ATOM 726 N N . LYS A 1 93 ? -26.979 -13.715 48.571 1.00 67.81 93 LYS A N 1
ATOM 727 C CA . LYS A 1 93 ? -28.113 -14.654 48.500 1.00 67.81 93 LYS A CA 1
ATOM 728 C C . LYS A 1 93 ? -29.038 -14.552 49.717 1.00 67.81 93 LYS A C 1
ATOM 730 O O . LYS A 1 93 ? -30.258 -14.594 49.555 1.00 67.81 93 LYS A O 1
ATOM 735 N N . ILE A 1 94 ? -28.490 -14.353 50.920 1.00 65.94 94 ILE A N 1
ATOM 736 C CA . ILE A 1 94 ? -29.283 -14.083 52.133 1.00 65.94 94 ILE A CA 1
ATOM 737 C C . ILE A 1 94 ? -30.056 -12.766 51.988 1.00 65.94 94 ILE A C 1
ATOM 739 O O . ILE A 1 94 ? -31.246 -12.713 52.296 1.00 65.94 94 ILE A O 1
ATOM 743 N N . CYS A 1 95 ? -29.412 -11.707 51.498 1.00 55.38 95 CYS A N 1
ATOM 744 C CA . CYS A 1 95 ? -30.024 -10.390 51.329 1.00 55.38 95 CYS A CA 1
ATOM 745 C C . CYS A 1 95 ? -31.169 -10.400 50.308 1.00 55.38 95 CYS A C 1
ATOM 747 O O . CYS A 1 95 ? -32.222 -9.822 50.581 1.00 55.38 95 CYS A O 1
ATOM 749 N N . VAL A 1 96 ? -31.013 -11.111 49.187 1.00 61.44 96 VAL A N 1
ATOM 750 C CA . VAL A 1 96 ? -32.083 -11.298 48.191 1.00 61.44 96 VAL A CA 1
ATOM 751 C C . VAL A 1 96 ? -33.306 -12.001 48.800 1.00 61.44 96 VAL A C 1
ATOM 753 O O . VAL A 1 96 ? -34.440 -11.666 48.461 1.00 61.44 96 VAL A O 1
ATOM 756 N N . PHE A 1 97 ? -33.103 -12.928 49.743 1.00 57.91 97 PHE A N 1
ATOM 757 C CA . PHE A 1 97 ? -34.192 -13.655 50.405 1.00 57.91 97 PHE A CA 1
ATOM 758 C C . PHE A 1 97 ? -34.846 -12.905 51.581 1.00 57.91 97 PHE A C 1
ATOM 760 O O . PHE A 1 97 ? -36.027 -13.121 51.846 1.00 57.91 97 PHE A O 1
ATOM 767 N N . VAL A 1 98 ? -34.110 -12.049 52.303 1.00 53.94 98 VAL A N 1
ATOM 768 C CA . VAL A 1 98 ? -34.586 -11.408 53.550 1.00 53.94 98 VAL A CA 1
ATOM 769 C C . VAL A 1 98 ? -35.203 -10.023 53.324 1.00 53.94 98 VAL A C 1
ATOM 771 O O . VAL A 1 98 ? -36.117 -9.637 54.055 1.00 53.94 98 VAL A O 1
ATOM 774 N N . THR A 1 99 ? -34.751 -9.258 52.328 1.00 47.44 99 THR A N 1
ATOM 775 C CA . THR A 1 99 ? -35.243 -7.890 52.095 1.00 47.44 99 THR A CA 1
ATOM 776 C C . THR A 1 99 ? -35.974 -7.771 50.765 1.00 47.44 99 THR A C 1
ATOM 778 O O . THR A 1 99 ? -35.352 -7.641 49.721 1.00 47.44 99 THR A O 1
ATOM 781 N N . HIS A 1 100 ? -37.307 -7.705 50.797 1.00 49.41 100 HIS A N 1
ATOM 782 C CA . HIS A 1 100 ? -38.137 -7.301 49.650 1.00 49.41 100 HIS A CA 1
ATOM 783 C C . HIS A 1 100 ? -38.048 -5.782 49.341 1.00 49.41 100 HIS A C 1
ATOM 785 O O . HIS A 1 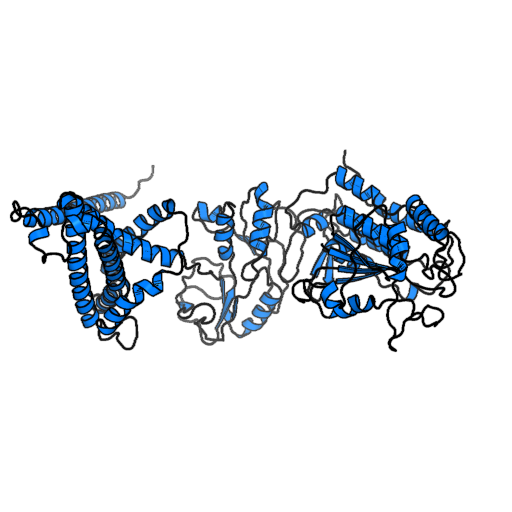100 ? -39.040 -5.177 48.939 1.00 49.41 100 HIS A O 1
ATOM 791 N N . GLY A 1 101 ? -36.905 -5.121 49.580 1.00 49.06 101 GLY A N 1
ATOM 792 C CA . GLY A 1 101 ? -36.783 -3.666 49.423 1.00 49.06 101 GLY A CA 1
ATOM 793 C C . GLY A 1 101 ? -35.351 -3.145 49.262 1.00 49.06 101 GLY A C 1
ATOM 794 O O . GLY A 1 101 ? -34.523 -3.264 50.165 1.00 49.06 101 GLY A O 1
ATOM 795 N N . ASP A 1 102 ? -35.110 -2.462 48.141 1.00 47.62 102 ASP A N 1
ATOM 796 C CA . ASP A 1 102 ? -33.801 -2.023 47.621 1.00 47.62 102 ASP A CA 1
ATOM 797 C C . ASP A 1 102 ? -33.059 -0.941 48.443 1.00 47.62 102 ASP A C 1
ATOM 799 O O . ASP A 1 102 ? -31.912 -0.597 48.156 1.00 47.62 102 ASP A O 1
ATOM 803 N N . VAL A 1 103 ? -33.669 -0.375 49.492 1.00 46.06 103 VAL A N 1
ATOM 804 C CA . VAL A 1 103 ? -33.127 0.816 50.188 1.00 46.06 103 VAL A CA 1
ATOM 805 C C . VAL A 1 103 ? -32.085 0.464 51.266 1.00 46.06 103 VAL A C 1
ATOM 807 O O . VAL A 1 103 ? -31.179 1.255 51.542 1.00 46.06 103 VAL A O 1
ATOM 810 N N . GLY A 1 104 ? -32.162 -0.734 51.858 1.00 43.53 104 GLY A N 1
ATOM 811 C CA . GLY A 1 104 ? -31.159 -1.229 52.816 1.00 43.53 104 GLY A CA 1
ATOM 812 C C . GLY A 1 104 ? -29.860 -1.680 52.138 1.00 43.53 104 GLY A C 1
ATOM 813 O O . GLY A 1 104 ? -28.767 -1.432 52.654 1.00 43.53 104 GLY A O 1
ATOM 814 N N . VAL A 1 105 ? -29.992 -2.249 50.936 1.00 47.00 105 VAL A N 1
ATOM 815 C CA . VAL A 1 105 ? -28.901 -2.783 50.108 1.00 47.00 105 VAL A CA 1
ATOM 816 C C . VAL A 1 105 ? -27.915 -1.676 49.729 1.00 47.00 105 VAL A C 1
ATOM 818 O O . VAL A 1 105 ? -26.720 -1.796 49.986 1.00 47.00 105 VAL A O 1
ATOM 821 N N . GLY A 1 106 ? -28.408 -0.532 49.241 1.00 42.34 106 GLY A N 1
ATOM 822 C CA . GLY A 1 106 ? -27.552 0.569 48.782 1.00 42.34 106 GLY A CA 1
ATOM 823 C C . GLY A 1 106 ? -26.700 1.238 49.869 1.00 42.34 106 GLY A C 1
ATOM 824 O O . GLY A 1 106 ? -25.678 1.842 49.554 1.00 42.34 106 GLY A O 1
ATOM 825 N N . THR A 1 107 ? -27.069 1.125 51.150 1.00 45.56 107 THR A N 1
ATOM 826 C CA . THR A 1 107 ? -26.337 1.796 52.243 1.00 45.56 107 THR A CA 1
ATOM 827 C C . THR A 1 107 ? -25.203 0.929 52.793 1.00 45.56 107 THR A C 1
ATOM 829 O O . THR A 1 107 ? -24.126 1.444 53.089 1.00 45.56 107 THR A O 1
ATOM 832 N N . ILE A 1 108 ? -25.427 -0.385 52.894 1.00 49.84 108 ILE A N 1
ATOM 833 C CA . ILE A 1 108 ? -24.418 -1.351 53.352 1.00 49.84 108 ILE A CA 1
ATOM 834 C C . ILE A 1 108 ? -23.423 -1.631 52.218 1.00 49.84 108 ILE A C 1
ATOM 836 O O . ILE A 1 108 ? -22.217 -1.482 52.413 1.00 49.84 108 ILE A O 1
ATOM 840 N N . VAL A 1 109 ? -23.926 -1.905 51.008 1.00 45.47 109 VAL A N 1
ATOM 841 C CA . VAL A 1 109 ? -23.096 -2.122 49.813 1.00 45.47 109 VAL A CA 1
ATOM 842 C C . VAL A 1 109 ? -22.387 -0.827 49.409 1.00 45.47 109 VAL A C 1
ATOM 844 O O . VAL A 1 109 ? -21.188 -0.841 49.163 1.00 45.47 109 VAL A O 1
ATOM 847 N N . GLY A 1 110 ? -23.061 0.328 49.452 1.00 42.12 110 GLY A N 1
ATOM 848 C CA . GLY A 1 110 ? -22.449 1.617 49.106 1.00 42.12 110 GLY A CA 1
ATOM 849 C C . GLY A 1 110 ? -21.319 2.058 50.048 1.00 42.12 110 GLY A C 1
ATOM 850 O O . GLY A 1 110 ? -20.388 2.728 49.609 1.00 42.12 110 GLY A O 1
ATOM 851 N N . SER A 1 111 ? -21.357 1.663 51.326 1.00 44.59 111 SER A N 1
ATOM 852 C CA . SER A 1 111 ? -20.274 1.920 52.290 1.00 44.59 111 SER A CA 1
ATOM 853 C C . SER A 1 111 ? -19.066 1.003 52.073 1.00 44.59 111 SER A C 1
ATOM 855 O O . SER A 1 111 ? -17.934 1.448 52.260 1.00 44.59 111 SER A O 1
ATOM 857 N N . ALA A 1 112 ? -19.293 -0.259 51.697 1.00 44.19 112 ALA A N 1
ATOM 858 C CA . ALA A 1 112 ? -18.228 -1.207 51.380 1.00 44.19 112 ALA A CA 1
ATOM 859 C C . ALA A 1 112 ? -17.558 -0.844 50.043 1.00 44.19 112 ALA A C 1
ATOM 861 O O . ALA A 1 112 ? -16.343 -0.690 49.975 1.00 44.19 112 ALA A O 1
ATOM 862 N N . VAL A 1 113 ? -18.364 -0.563 49.015 1.00 43.06 113 VAL A N 1
ATOM 863 C CA . VAL A 1 113 ? -17.912 -0.183 47.669 1.00 43.06 113 VAL A CA 1
ATOM 864 C C . VAL A 1 113 ? -17.146 1.147 47.670 1.00 43.06 113 VAL A C 1
ATOM 866 O O . VAL A 1 113 ? -16.142 1.269 46.975 1.00 43.06 113 VAL A O 1
ATOM 869 N N . PHE A 1 114 ? -17.544 2.138 48.478 1.00 42.09 114 PHE A N 1
ATOM 870 C CA . PHE A 1 114 ? -16.806 3.407 48.572 1.00 42.09 114 PHE A CA 1
ATOM 871 C C . PHE A 1 114 ? -15.421 3.247 49.224 1.00 42.09 114 PHE A C 1
ATOM 873 O O . PHE A 1 114 ? -14.459 3.848 48.748 1.00 42.09 114 PHE A O 1
ATOM 880 N N . ASN A 1 115 ? -15.300 2.429 50.278 1.00 47.50 115 ASN A N 1
ATOM 881 C CA . ASN A 1 115 ? -14.011 2.163 50.929 1.00 47.50 115 ASN A CA 1
ATOM 882 C C . ASN A 1 115 ? -13.061 1.378 50.016 1.00 47.50 115 ASN A C 1
ATOM 884 O O . ASN A 1 115 ? -11.882 1.721 49.947 1.00 47.50 115 ASN A O 1
ATOM 888 N N . ILE A 1 116 ? -13.587 0.408 49.264 1.00 46.84 116 ILE A N 1
ATOM 889 C CA . ILE A 1 116 ? -12.821 -0.353 48.272 1.00 46.84 116 ILE A CA 1
ATOM 890 C C . ILE A 1 116 ? -12.342 0.592 47.155 1.00 46.84 116 ILE A C 1
ATOM 892 O O . ILE A 1 116 ? -11.145 0.712 46.920 1.00 46.84 116 ILE A O 1
ATOM 896 N N . LEU A 1 117 ? -13.228 1.373 46.527 1.00 39.88 117 LEU A N 1
ATOM 897 C CA . LEU A 1 117 ? -12.870 2.205 45.365 1.00 39.88 117 LEU A CA 1
ATOM 898 C C . LEU A 1 117 ? -11.918 3.377 45.681 1.00 39.88 117 LEU A C 1
ATOM 900 O O . LEU A 1 117 ? -11.051 3.699 44.866 1.00 39.88 117 LEU A O 1
ATOM 904 N N . CYS A 1 118 ? -12.047 4.030 46.842 1.00 42.22 118 CYS A N 1
ATOM 905 C CA . CYS A 1 118 ? -11.203 5.186 47.178 1.00 42.22 118 CYS A CA 1
ATOM 906 C C . CYS A 1 118 ? -9.754 4.792 47.506 1.00 42.22 118 CYS A C 1
ATOM 908 O O . CYS A 1 118 ? -8.828 5.516 47.141 1.00 42.22 118 CYS A O 1
ATOM 910 N N . ILE A 1 119 ? -9.548 3.650 48.168 1.00 42.97 119 ILE A N 1
ATOM 911 C CA . ILE A 1 119 ? -8.209 3.138 48.498 1.00 42.97 119 ILE A CA 1
ATOM 912 C C . ILE A 1 119 ? -7.517 2.634 47.219 1.00 42.97 119 ILE A C 1
ATOM 914 O O . ILE A 1 119 ? -6.349 2.940 46.974 1.00 42.97 119 ILE A O 1
ATOM 918 N N . VAL A 1 120 ? -8.278 1.985 46.334 1.00 45.62 120 VAL A N 1
ATOM 919 C CA . VAL A 1 120 ? -7.846 1.501 45.012 1.00 45.62 120 VAL A CA 1
ATOM 920 C C . VAL A 1 120 ? -7.379 2.624 44.092 1.00 45.62 120 VAL A C 1
ATOM 922 O O . VAL A 1 120 ? -6.349 2.483 43.428 1.00 45.62 120 VAL A O 1
ATOM 925 N N . GLY A 1 121 ? -8.083 3.761 44.084 1.00 38.03 121 GLY A N 1
ATOM 926 C CA . GLY A 1 121 ? -7.701 4.928 43.285 1.00 38.03 121 GLY A CA 1
ATOM 927 C C . GLY A 1 121 ? -6.360 5.540 43.704 1.00 38.03 121 GLY A C 1
ATOM 928 O O . GLY A 1 121 ? -5.580 5.953 42.851 1.00 38.03 121 GLY A O 1
ATOM 929 N N . VAL A 1 122 ? -6.053 5.552 45.005 1.00 44.72 122 VAL A N 1
ATOM 930 C CA . VAL A 1 122 ? -4.820 6.158 45.537 1.00 44.72 122 VAL A CA 1
ATOM 931 C C . VAL A 1 122 ? -3.623 5.205 45.440 1.00 44.72 122 VAL A C 1
ATOM 933 O O . VAL A 1 122 ? -2.524 5.645 45.111 1.00 44.72 122 VAL A O 1
ATOM 936 N N . C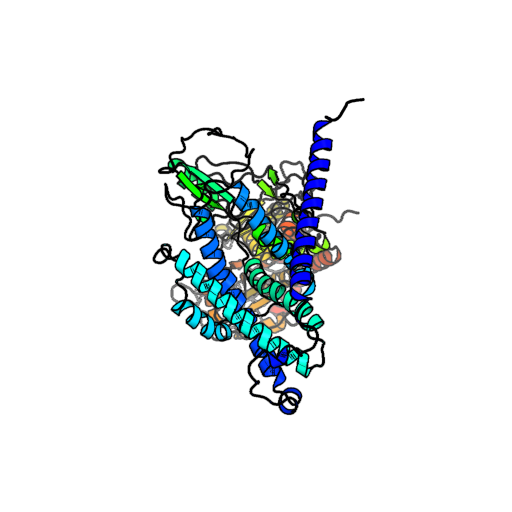YS A 1 123 ? -3.813 3.899 45.653 1.00 37.34 123 CYS A N 1
ATOM 937 C CA . CYS A 1 123 ? -2.731 2.912 45.551 1.00 37.34 123 CYS A CA 1
ATOM 938 C C . CYS A 1 123 ? -2.312 2.625 44.096 1.00 37.34 123 CYS A C 1
ATOM 940 O O . CYS A 1 123 ? -1.127 2.420 43.832 1.00 37.34 123 CYS A O 1
ATOM 942 N N . SER A 1 124 ? -3.248 2.684 43.142 1.00 40.62 124 SER A N 1
ATOM 943 C CA . SER A 1 124 ? -2.956 2.484 41.710 1.00 40.62 124 SER A CA 1
ATOM 944 C C . SER A 1 124 ? -2.129 3.624 41.103 1.00 40.62 124 SER A C 1
ATOM 946 O O . SER A 1 124 ? -1.320 3.385 40.212 1.00 40.62 124 SER A O 1
ATOM 948 N N . LEU A 1 125 ? -2.261 4.848 41.631 1.00 45.59 125 LEU A N 1
ATOM 949 C CA . LEU A 1 125 ? -1.432 6.001 41.252 1.00 45.59 125 LEU A CA 1
ATOM 950 C C . LEU A 1 125 ? 0.044 5.853 41.668 1.00 45.59 125 LEU A C 1
ATOM 952 O O . LEU A 1 125 ? 0.889 6.568 41.137 1.00 45.59 125 LEU A O 1
ATOM 956 N N . LEU A 1 126 ? 0.363 4.949 42.606 1.00 40.16 126 LEU A N 1
ATOM 957 C CA . LEU A 1 126 ? 1.690 4.855 43.227 1.00 40.16 126 LEU A CA 1
ATOM 958 C C . LEU A 1 126 ? 2.515 3.614 42.818 1.00 40.16 126 LEU A C 1
ATOM 960 O O . LEU A 1 126 ? 3.724 3.626 43.030 1.00 40.16 126 LEU A O 1
ATOM 964 N N . ALA A 1 127 ? 1.917 2.550 42.255 1.00 41.34 127 ALA A N 1
ATOM 965 C CA . ALA A 1 127 ? 2.564 1.222 42.183 1.00 41.34 127 ALA A CA 1
ATOM 966 C C . ALA A 1 127 ? 3.187 0.792 40.827 1.00 41.34 127 ALA A C 1
ATOM 968 O O . ALA A 1 127 ? 3.980 -0.145 40.805 1.00 41.34 127 ALA A O 1
ATOM 969 N N . GLY A 1 128 ? 2.882 1.449 39.705 1.00 35.62 128 GLY A N 1
ATOM 970 C CA . GLY A 1 128 ? 3.724 1.486 38.490 1.00 35.62 128 GLY A CA 1
ATOM 971 C C . GLY A 1 128 ? 4.312 0.206 37.840 1.00 35.62 128 GLY A C 1
ATOM 972 O O . GLY A 1 128 ? 5.238 0.373 37.052 1.00 35.62 128 GLY A O 1
ATOM 973 N N . SER A 1 129 ? 3.873 -1.041 38.094 1.00 36.44 129 SER A N 1
ATOM 974 C CA . SER A 1 129 ? 4.382 -2.222 37.342 1.00 36.44 129 SER A CA 1
ATOM 975 C C . SER A 1 129 ? 3.502 -3.496 37.407 1.00 36.44 129 SER A C 1
ATOM 977 O O . SER A 1 129 ? 2.783 -3.690 38.390 1.00 36.44 129 SER A O 1
ATOM 979 N N . PRO A 1 130 ? 3.538 -4.387 36.383 1.00 41.06 130 PRO A N 1
ATOM 980 C CA . PRO A 1 130 ? 2.743 -5.621 36.332 1.00 41.06 130 PRO A CA 1
ATOM 981 C C . PRO A 1 130 ? 3.488 -6.855 36.889 1.00 41.06 130 PRO A C 1
ATOM 983 O O . PRO A 1 130 ? 4.648 -7.088 36.564 1.00 41.06 130 PRO A O 1
ATOM 986 N N . VAL A 1 131 ? 2.799 -7.697 37.675 1.00 36.56 131 VAL A N 1
ATOM 987 C CA . VAL A 1 131 ? 3.316 -8.983 38.201 1.00 36.56 131 VAL A CA 1
ATOM 988 C C . VAL A 1 131 ? 2.373 -10.126 37.797 1.00 36.56 131 VAL A C 1
ATOM 990 O O . VAL A 1 131 ? 1.226 -10.162 38.250 1.00 36.56 131 VAL A O 1
ATOM 993 N N . GLU A 1 132 ? 2.845 -11.075 36.977 1.00 38.62 132 GLU A N 1
ATOM 994 C CA . GLU A 1 132 ? 2.085 -12.253 36.517 1.00 38.62 132 GLU A CA 1
ATOM 995 C C . GLU A 1 132 ? 2.727 -13.612 36.847 1.00 38.62 132 GLU A C 1
ATOM 997 O O . GLU A 1 132 ? 3.936 -13.748 37.016 1.00 38.62 132 GLU A O 1
ATOM 1002 N N . THR A 1 133 ? 1.860 -14.636 36.848 1.00 41.50 133 THR A N 1
ATOM 1003 C CA . THR A 1 133 ? 2.080 -16.103 36.816 1.00 41.50 133 THR A CA 1
ATOM 1004 C C . THR A 1 133 ? 2.408 -16.885 38.097 1.00 41.50 133 THR A C 1
ATOM 1006 O O . THR A 1 133 ? 2.084 -18.068 38.153 1.00 41.50 133 THR A O 1
ATOM 1009 N N . SER A 1 134 ? 2.893 -16.281 39.185 1.00 46.59 134 SER A N 1
ATOM 1010 C CA . SER A 1 134 ? 3.216 -17.046 40.419 1.00 46.59 134 SER A CA 1
ATOM 1011 C C . SER A 1 134 ? 2.023 -17.313 41.359 1.00 46.59 134 SER A C 1
ATOM 1013 O O . SER A 1 134 ? 2.152 -18.035 42.346 1.00 46.59 134 SER A O 1
ATOM 1015 N N . LYS A 1 135 ? 0.851 -16.721 41.084 1.00 52.28 135 LYS A N 1
ATOM 1016 C CA . LYS A 1 135 ? -0.296 -16.676 42.018 1.00 52.28 135 LYS A CA 1
ATOM 1017 C C . LYS A 1 135 ? -1.107 -17.978 42.090 1.00 52.28 135 LYS A C 1
ATOM 1019 O O . LYS A 1 135 ? -1.598 -18.326 43.163 1.00 52.28 135 LYS A O 1
ATOM 1024 N N . TRP A 1 136 ? -1.235 -18.706 40.979 1.00 50.94 136 TRP A N 1
ATOM 1025 C CA . TRP A 1 136 ? -2.059 -19.923 40.915 1.00 50.94 136 TRP A CA 1
ATOM 1026 C C . TRP A 1 136 ? -1.453 -21.077 41.728 1.00 50.94 136 TRP A C 1
ATOM 1028 O O . TRP A 1 136 ? -2.156 -21.755 42.469 1.00 50.94 136 TRP A O 1
ATOM 1038 N N . LEU A 1 137 ? -0.126 -21.238 41.677 1.00 55.22 137 LEU A N 1
ATOM 1039 C CA . LEU A 1 137 ? 0.568 -22.327 42.373 1.00 55.22 137 LEU A CA 1
ATOM 1040 C C . LEU A 1 137 ? 0.509 -22.187 43.906 1.00 55.22 137 LEU A C 1
ATOM 1042 O O . LEU A 1 137 ? 0.420 -23.180 44.621 1.00 55.22 137 LEU A O 1
ATOM 1046 N N . ILE A 1 138 ? 0.558 -20.949 44.410 1.00 63.97 138 ILE A N 1
ATOM 1047 C CA . ILE A 1 138 ? 0.593 -20.654 45.851 1.00 63.97 138 ILE A CA 1
ATOM 1048 C C . ILE A 1 138 ? -0.810 -20.764 46.473 1.00 63.97 138 ILE A C 1
ATOM 1050 O O . ILE A 1 138 ? -0.949 -21.256 47.591 1.00 63.97 138 ILE A O 1
ATOM 1054 N N . SER A 1 139 ? -1.858 -20.345 45.759 1.00 66.44 139 SER A N 1
ATOM 1055 C CA . SER A 1 139 ? -3.245 -20.351 46.263 1.00 66.44 139 SER A CA 1
ATOM 1056 C C . SER A 1 139 ? -3.919 -21.729 46.221 1.00 66.44 139 SER A C 1
ATOM 1058 O O . SER A 1 139 ? -4.807 -22.001 47.025 1.00 66.44 139 SER A O 1
ATOM 1060 N N . TRP A 1 140 ? -3.468 -22.635 45.351 1.00 76.19 140 TRP A N 1
ATOM 1061 C CA . TRP A 1 140 ? -4.118 -23.930 45.120 1.00 76.19 140 TRP A CA 1
ATOM 1062 C C . TRP A 1 140 ? -4.390 -24.785 46.382 1.00 76.19 140 TRP A C 1
ATOM 1064 O O . TRP A 1 140 ? -5.514 -25.277 46.517 1.00 76.19 140 TRP A O 1
ATOM 1074 N N . PRO A 1 141 ? -3.453 -24.948 47.346 1.00 79.75 141 PRO A N 1
ATOM 1075 C CA . PRO A 1 141 ? -3.688 -25.799 48.516 1.00 79.75 141 PRO A CA 1
ATOM 1076 C C . PRO A 1 141 ? -4.814 -25.289 49.422 1.00 79.75 141 PRO A C 1
ATOM 1078 O O . PRO A 1 141 ? -5.608 -26.083 49.924 1.00 79.75 141 PRO A O 1
ATOM 1081 N N . ILE A 1 142 ? -4.907 -23.970 49.620 1.00 78.25 142 ILE A N 1
ATOM 1082 C CA . ILE A 1 142 ? -5.930 -23.383 50.488 1.00 78.25 142 ILE A CA 1
ATOM 1083 C C . ILE A 1 142 ? -7.291 -23.355 49.798 1.00 78.25 142 ILE A C 1
ATOM 1085 O O . ILE A 1 142 ? -8.294 -23.689 50.424 1.00 78.25 142 ILE A O 1
ATOM 1089 N N . SER A 1 143 ? -7.319 -23.079 48.492 1.00 73.88 143 SER A N 1
ATOM 1090 C CA . SER A 1 143 ? -8.536 -23.161 47.686 1.00 73.88 143 SER A CA 1
ATOM 1091 C C . SER A 1 143 ? -9.113 -24.578 47.670 1.00 73.88 143 SER A C 1
ATOM 1093 O O . SER A 1 143 ? -10.326 -24.727 47.755 1.00 73.88 143 SER A O 1
ATOM 1095 N N . LEU A 1 144 ? -8.276 -25.624 47.647 1.00 77.88 144 LEU A N 1
ATOM 1096 C CA . LEU A 1 144 ? -8.734 -27.015 47.740 1.00 77.88 144 LEU A CA 1
ATOM 1097 C C . LEU A 1 144 ? -9.377 -27.326 49.102 1.00 77.88 144 LEU A C 1
ATOM 1099 O O . LEU A 1 144 ? -10.438 -27.944 49.155 1.00 77.88 144 LEU A O 1
ATOM 1103 N N . VAL A 1 145 ? -8.759 -26.892 50.206 1.00 83.50 145 VAL A N 1
ATOM 1104 C CA . VAL A 1 145 ? -9.310 -27.093 51.560 1.00 83.50 145 VAL A CA 1
ATOM 1105 C C . VAL A 1 145 ? -10.644 -26.364 51.720 1.00 83.50 145 VAL A C 1
ATOM 1107 O O . VAL A 1 145 ? -11.596 -26.930 52.259 1.00 83.50 145 VAL A O 1
ATOM 1110 N N . LEU A 1 146 ? -10.740 -25.134 51.218 1.00 80.06 146 LEU A N 1
ATOM 1111 C CA . LEU A 1 146 ? -11.972 -24.349 51.260 1.00 80.06 146 LEU A CA 1
ATOM 1112 C C . LEU A 1 146 ? -13.062 -24.958 50.378 1.00 80.06 146 LEU A C 1
ATOM 1114 O O . LEU A 1 146 ? -14.182 -25.120 50.848 1.00 80.06 146 LEU A O 1
ATOM 1118 N N . PHE A 1 147 ? -12.717 -25.420 49.177 1.00 79.94 147 PHE A N 1
ATOM 1119 C CA . PHE A 1 147 ? -13.643 -26.109 48.278 1.00 79.94 147 PHE A CA 1
ATOM 1120 C C . PHE A 1 147 ? -14.225 -27.397 48.886 1.00 79.94 147 PHE A C 1
ATOM 1122 O O . PHE A 1 147 ? -15.389 -27.725 48.669 1.00 79.94 147 PHE A O 1
ATOM 1129 N N . LEU A 1 148 ? -13.434 -28.135 49.674 1.00 81.75 148 LEU A N 1
ATOM 1130 C CA . LEU A 1 148 ? -13.902 -29.348 50.354 1.00 81.75 148 LEU A CA 1
ATOM 1131 C C . LEU A 1 148 ? -14.770 -29.063 51.587 1.00 81.75 148 LEU A C 1
ATOM 1133 O O . LEU A 1 148 ? -15.517 -29.941 52.018 1.00 81.75 148 LEU A O 1
ATOM 1137 N N . THR A 1 149 ? -14.651 -27.877 52.186 1.00 83.44 149 THR A N 1
ATOM 1138 C CA . THR A 1 149 ? -15.259 -27.568 53.492 1.00 83.44 149 THR A CA 1
ATOM 1139 C C . THR A 1 149 ? -16.397 -26.555 53.429 1.00 83.44 149 THR A C 1
ATOM 1141 O O . THR A 1 149 ? -17.262 -26.580 54.305 1.00 83.44 149 THR A O 1
ATOM 1144 N N . ILE A 1 150 ? -16.441 -25.702 52.404 1.00 85.50 150 ILE A N 1
ATOM 1145 C CA . ILE A 1 150 ? -17.497 -24.716 52.172 1.00 85.50 150 ILE A CA 1
ATOM 1146 C C . ILE A 1 150 ? -18.152 -25.017 50.815 1.00 85.50 150 ILE A C 1
ATOM 1148 O O . ILE A 1 150 ? -17.456 -25.051 49.802 1.00 85.50 150 ILE A O 1
ATOM 1152 N N . PRO A 1 151 ? -19.481 -25.229 50.754 1.00 83.06 151 PRO A N 1
ATOM 1153 C CA . PRO A 1 151 ? -20.162 -25.407 49.479 1.00 83.06 151 PRO A CA 1
ATOM 1154 C C . PRO A 1 151 ? -20.131 -24.101 48.675 1.00 83.06 151 PRO A C 1
ATOM 1156 O O . PRO A 1 151 ? -20.511 -23.045 49.180 1.00 83.06 151 PRO A O 1
ATOM 1159 N N . ASP A 1 152 ? -19.704 -24.189 47.417 1.00 81.50 152 ASP A N 1
ATOM 1160 C CA . ASP A 1 152 ? -19.648 -23.056 46.493 1.00 81.50 152 ASP A CA 1
ATOM 1161 C C . ASP A 1 152 ? -21.049 -22.708 45.966 1.00 81.50 152 ASP A C 1
ATOM 1163 O O . ASP A 1 152 ? -21.584 -23.335 45.048 1.00 81.50 152 ASP A O 1
ATOM 1167 N N . VAL A 1 153 ? -21.652 -21.694 46.582 1.00 77.94 153 VAL A N 1
ATOM 1168 C CA . VAL A 1 153 ? -23.019 -21.225 46.309 1.00 77.94 153 VAL A CA 1
ATOM 1169 C C . VAL A 1 153 ? -23.132 -20.351 45.061 1.00 77.94 153 VAL A C 1
ATOM 1171 O O . VAL A 1 153 ? -24.249 -19.986 44.688 1.00 77.94 153 VAL A O 1
ATOM 1174 N N . SER A 1 154 ? -22.014 -20.052 44.390 1.00 68.00 154 SER A N 1
ATOM 1175 C CA . SER A 1 154 ? -22.032 -19.440 43.057 1.00 68.00 154 SER A CA 1
ATOM 1176 C C . SER A 1 154 ? -22.597 -20.405 42.005 1.00 68.00 154 SER A C 1
ATOM 1178 O O . SER A 1 154 ? -23.175 -19.983 41.002 1.00 68.00 154 SER A O 1
ATOM 1180 N N . GLN A 1 155 ? -22.497 -21.716 42.254 1.00 75.38 155 GLN A N 1
ATOM 1181 C CA . GLN A 1 155 ? -22.979 -22.743 41.343 1.00 75.38 155 GLN A CA 1
ATOM 1182 C C . GLN A 1 155 ? -24.463 -23.077 41.586 1.00 75.38 155 GLN A C 1
ATOM 1184 O O . GLN A 1 155 ? -24.864 -23.330 42.729 1.00 75.38 155 GLN A O 1
ATOM 1189 N N . PRO A 1 156 ? -25.279 -23.244 40.521 1.00 71.12 156 PRO A N 1
ATOM 1190 C CA . PRO A 1 156 ? -26.720 -23.518 40.639 1.00 71.12 156 PRO A CA 1
ATOM 1191 C C . PRO A 1 156 ? -27.058 -24.772 41.460 1.00 71.12 156 PRO A C 1
ATOM 1193 O O . PRO A 1 156 ? -28.131 -24.889 42.049 1.00 71.12 156 PRO A O 1
ATOM 1196 N N . ARG A 1 157 ? -26.135 -25.740 41.508 1.00 76.94 157 ARG A N 1
ATOM 1197 C CA . ARG A 1 157 ? -26.309 -27.007 42.229 1.00 76.94 157 ARG A CA 1
ATOM 1198 C C . ARG A 1 157 ? -26.320 -26.833 43.751 1.00 76.94 157 ARG A C 1
ATOM 1200 O O . ARG A 1 157 ? -27.003 -27.595 44.434 1.00 76.94 157 ARG A O 1
ATOM 1207 N N . TRP A 1 158 ? -25.572 -25.862 44.271 1.00 76.38 158 TRP A N 1
ATOM 1208 C CA . TRP A 1 158 ? -25.335 -25.677 45.706 1.00 76.38 158 TRP A CA 1
ATOM 1209 C C . TRP A 1 158 ? -26.017 -24.432 46.279 1.00 76.38 158 TRP A C 1
ATOM 1211 O O . TRP A 1 158 ? -25.973 -24.226 47.488 1.00 76.38 158 TRP A O 1
ATOM 1221 N N . GLU A 1 159 ? -26.724 -23.658 45.451 1.00 76.56 159 GLU A N 1
ATOM 1222 C CA . GLU A 1 159 ? -27.414 -22.415 45.827 1.00 76.56 159 GLU A CA 1
ATOM 1223 C C . GLU A 1 159 ? -28.317 -22.561 47.067 1.00 76.56 159 GLU A C 1
ATOM 1225 O O . GLU A 1 159 ? -28.397 -21.662 47.900 1.00 76.56 159 GLU A O 1
ATOM 1230 N N . LYS A 1 160 ? -28.942 -23.731 47.264 1.00 79.06 160 LYS A N 1
ATOM 1231 C CA . LYS A 1 160 ? -29.813 -24.020 48.422 1.00 79.06 160 LYS A CA 1
ATOM 1232 C C . LYS A 1 160 ? -29.073 -24.092 49.765 1.00 79.06 160 LYS A C 1
ATOM 1234 O O . LYS A 1 160 ? -29.717 -24.055 50.810 1.00 79.06 160 LYS A O 1
ATOM 1239 N N . TYR A 1 161 ? -27.746 -24.198 49.753 1.00 83.19 161 TYR A N 1
ATOM 1240 C CA . TYR A 1 161 ? -26.900 -24.329 50.941 1.00 83.19 161 TYR A CA 1
ATOM 1241 C C . TYR A 1 161 ? -26.274 -22.995 51.384 1.00 83.19 161 TYR A C 1
ATOM 1243 O O . TYR A 1 161 ? -25.319 -23.000 52.157 1.00 83.19 161 TYR A O 1
ATOM 1251 N N . TYR A 1 162 ? -26.826 -21.850 50.963 1.00 78.12 162 TYR A N 1
ATOM 1252 C CA . TYR A 1 162 ? -26.308 -20.511 51.287 1.00 78.12 162 TYR A CA 1
ATOM 1253 C C . TYR A 1 162 ? -26.120 -20.239 52.790 1.00 78.12 162 TYR A C 1
ATOM 1255 O O . TYR A 1 162 ? -25.143 -19.606 53.177 1.00 78.12 162 TYR A O 1
ATOM 1263 N N . LEU A 1 163 ? -26.986 -20.769 53.665 1.00 79.06 163 LEU A N 1
ATOM 1264 C CA . LEU A 1 163 ? -26.793 -20.653 55.120 1.00 79.06 163 LEU A CA 1
ATOM 1265 C C . LEU A 1 163 ? -25.602 -21.482 55.615 1.00 79.06 163 LEU A C 1
ATOM 1267 O O . LEU A 1 163 ? -24.864 -21.040 56.492 1.00 79.06 163 LEU A O 1
ATOM 1271 N N . VAL A 1 164 ? -25.394 -22.672 55.046 1.00 83.50 164 VAL A N 1
ATOM 1272 C CA . VAL A 1 164 ? -24.253 -23.536 55.387 1.00 83.50 164 VAL A CA 1
ATOM 1273 C C . VAL A 1 164 ? -22.952 -22.888 54.916 1.00 83.50 164 VAL A C 1
ATOM 1275 O O . VAL A 1 164 ? -21.986 -22.856 55.674 1.00 83.50 164 VAL A O 1
ATOM 1278 N N . ALA A 1 165 ? -22.944 -22.300 53.716 1.00 81.19 165 ALA A N 1
ATOM 1279 C CA . ALA A 1 165 ? -21.809 -21.541 53.203 1.00 81.19 165 ALA A CA 1
ATOM 1280 C C . ALA A 1 165 ? -21.512 -20.288 54.047 1.00 81.19 165 ALA A C 1
ATOM 1282 O O . ALA A 1 165 ? -20.351 -20.016 54.348 1.00 81.19 165 ALA A O 1
ATOM 1283 N N . PHE A 1 166 ? -22.538 -19.574 54.521 1.00 77.56 166 PHE A N 1
ATOM 1284 C CA . PHE A 1 166 ? -22.380 -18.406 55.393 1.00 77.56 166 PHE A CA 1
ATOM 1285 C C . PHE A 1 166 ? -21.747 -18.752 56.751 1.00 77.56 166 PHE A C 1
ATOM 1287 O O . PHE A 1 166 ? -20.769 -18.128 57.166 1.00 77.56 166 PHE A O 1
ATOM 1294 N N . PHE A 1 167 ? -22.257 -19.771 57.449 1.00 82.69 167 PHE A N 1
ATOM 1295 C CA . PHE A 1 167 ? -21.672 -20.181 58.731 1.00 82.69 167 PHE A CA 1
ATOM 1296 C C . PHE A 1 167 ? -20.304 -20.856 58.557 1.00 82.69 167 PHE A C 1
ATOM 1298 O O . PHE A 1 167 ? -19.408 -20.628 59.370 1.00 82.69 167 PHE A O 1
ATOM 1305 N N . GLY A 1 168 ? -20.117 -21.630 57.483 1.00 82.38 168 GLY A N 1
ATOM 1306 C CA . GLY A 1 168 ? -18.837 -22.253 57.142 1.00 82.38 168 GLY A CA 1
ATOM 1307 C C . GLY A 1 168 ? -17.743 -21.228 56.837 1.00 82.38 168 GLY A C 1
ATOM 1308 O O . GLY A 1 168 ? -16.651 -21.310 57.394 1.00 82.38 168 GLY A O 1
ATOM 1309 N N . SER A 1 169 ? -18.047 -20.214 56.024 1.00 76.69 169 SER A N 1
ATOM 1310 C CA . SER A 1 169 ? -17.121 -19.108 55.738 1.00 76.69 169 SER A CA 1
ATOM 1311 C C . SER A 1 169 ? -16.833 -18.262 56.979 1.00 76.69 169 SER A C 1
ATOM 1313 O O . SER A 1 169 ? -15.672 -17.965 57.247 1.00 76.69 169 SER A O 1
ATOM 1315 N N . THR A 1 170 ? -17.839 -17.965 57.809 1.00 74.75 170 THR A N 1
ATOM 1316 C CA . THR A 1 170 ? -17.640 -17.246 59.083 1.00 74.75 170 THR A CA 1
ATOM 1317 C C . THR A 1 170 ? -16.686 -17.994 60.024 1.00 74.75 170 THR A C 1
ATOM 1319 O O . THR A 1 170 ? -15.821 -17.381 60.654 1.00 74.75 170 THR A O 1
ATOM 1322 N N . LEU A 1 171 ? -16.801 -19.324 60.103 1.00 82.69 171 LEU A N 1
ATOM 1323 C CA . LEU A 1 171 ? -15.904 -20.159 60.903 1.00 82.69 171 LEU A CA 1
ATOM 1324 C C . LEU A 1 171 ? -14.462 -20.107 60.378 1.00 82.69 171 LEU A C 1
ATOM 1326 O O . LEU A 1 171 ? -13.530 -19.924 61.161 1.00 82.69 171 LEU A O 1
ATOM 1330 N N . TRP A 1 172 ? -14.268 -20.219 59.064 1.00 81.44 172 TRP A N 1
ATOM 1331 C CA . TRP A 1 172 ? -12.941 -20.124 58.453 1.00 81.44 172 TRP A CA 1
ATOM 1332 C C . TRP A 1 172 ? -12.315 -18.734 58.593 1.00 81.44 172 TRP A C 1
ATOM 1334 O O . TRP A 1 172 ? -11.123 -18.640 58.882 1.00 81.44 172 TRP A O 1
ATOM 1344 N N . ILE A 1 173 ? -13.109 -17.663 58.494 1.00 71.50 173 ILE A N 1
ATOM 1345 C CA . ILE A 1 173 ? -12.660 -16.293 58.787 1.00 71.50 173 ILE A CA 1
ATOM 1346 C C . ILE A 1 173 ? -12.152 -16.200 60.231 1.00 71.50 173 ILE A C 1
ATOM 1348 O O . ILE A 1 173 ? -11.071 -15.657 60.460 1.00 71.50 173 ILE A O 1
ATOM 1352 N N . ALA A 1 174 ? -12.867 -16.775 61.203 1.00 69.56 174 ALA A N 1
ATOM 1353 C CA . ALA A 1 174 ? -12.422 -16.796 62.597 1.00 69.56 174 ALA A CA 1
ATOM 1354 C C . ALA A 1 174 ? -11.114 -17.590 62.786 1.00 69.56 174 ALA A C 1
ATOM 1356 O O . ALA A 1 174 ? -10.202 -17.115 63.466 1.00 69.56 174 ALA A O 1
ATOM 1357 N N . ILE A 1 175 ? -10.987 -18.760 62.147 1.00 81.44 175 ILE A N 1
ATOM 1358 C CA . ILE A 1 175 ? -9.780 -19.603 62.205 1.00 81.44 175 ILE A CA 1
ATOM 1359 C C . ILE A 1 175 ? -8.575 -18.876 61.596 1.00 81.44 175 ILE A C 1
ATOM 1361 O O . ILE A 1 175 ? -7.526 -18.780 62.235 1.00 81.44 175 ILE A O 1
ATOM 1365 N N . PHE A 1 176 ? -8.708 -18.324 60.387 1.00 77.94 176 PHE A N 1
ATOM 1366 C CA . PHE A 1 176 ? -7.604 -17.621 59.732 1.00 77.94 176 PHE A CA 1
ATOM 1367 C C . PHE A 1 176 ? -7.232 -16.333 60.454 1.00 77.94 176 PHE A C 1
ATOM 1369 O O . PHE A 1 176 ? -6.043 -16.054 60.597 1.00 77.94 176 PHE A O 1
ATOM 1376 N N . SER A 1 177 ? -8.211 -15.602 60.991 1.00 67.50 177 SER A N 1
ATOM 1377 C CA . SER A 1 177 ? -7.952 -14.409 61.804 1.00 67.50 177 SER A CA 1
ATOM 1378 C C . SER A 1 177 ? -7.176 -14.754 63.077 1.00 67.50 177 SER A C 1
ATOM 1380 O O . SER A 1 177 ? -6.243 -14.039 63.433 1.00 67.50 177 SER A O 1
ATOM 1382 N N . TYR A 1 178 ? -7.495 -15.873 63.737 1.00 75.88 178 TYR A N 1
ATOM 1383 C CA . TYR A 1 178 ? -6.752 -16.342 64.908 1.00 75.88 178 TYR A CA 1
ATOM 1384 C C . TYR A 1 178 ? -5.289 -16.671 64.571 1.00 75.88 178 TYR A C 1
ATOM 1386 O O . TYR A 1 178 ? -4.376 -16.183 65.239 1.00 75.88 178 TYR A O 1
ATOM 1394 N N . VAL A 1 179 ? -5.052 -17.449 63.507 1.00 78.88 179 VAL A N 1
ATOM 1395 C CA . VAL A 1 179 ? -3.690 -17.820 63.076 1.00 78.88 179 VAL A CA 1
ATOM 1396 C C . VAL A 1 179 ? -2.902 -16.591 62.626 1.00 78.88 179 VAL A C 1
ATOM 1398 O O . VAL A 1 179 ? -1.731 -16.442 62.966 1.00 78.88 179 VAL A O 1
ATOM 1401 N N . MET A 1 180 ? -3.542 -15.681 61.896 1.00 71.62 180 MET A N 1
ATOM 1402 C CA . MET A 1 180 ? -2.954 -14.417 61.468 1.00 71.62 180 MET A CA 1
ATOM 1403 C C . MET A 1 180 ? -2.496 -13.581 62.667 1.00 71.62 180 MET A C 1
ATOM 1405 O O . MET A 1 180 ? -1.329 -13.199 62.721 1.00 71.62 180 MET A O 1
ATOM 1409 N N . VAL A 1 181 ? -3.367 -13.345 63.656 1.00 70.19 181 VAL A N 1
ATOM 1410 C CA . VAL A 1 181 ? -3.006 -12.587 64.866 1.00 70.19 181 VAL A CA 1
ATOM 1411 C C . VAL A 1 181 ? -1.859 -13.272 65.611 1.00 70.19 181 VAL A C 1
ATOM 1413 O O . VAL A 1 181 ? -0.907 -12.599 65.997 1.00 70.19 181 VAL A O 1
ATOM 1416 N N . TRP A 1 182 ? -1.883 -14.603 65.730 1.00 78.88 182 TRP A N 1
ATOM 1417 C CA . TRP A 1 182 ? -0.800 -15.360 66.359 1.00 78.88 182 TRP A CA 1
ATOM 1418 C C . TRP A 1 182 ? 0.556 -15.130 65.667 1.00 78.88 182 TRP A C 1
ATOM 1420 O O . TRP A 1 182 ? 1.533 -14.779 66.335 1.00 78.88 182 TRP A O 1
ATOM 1430 N N . MET A 1 183 ? 0.628 -15.246 64.335 1.00 79.50 183 MET A N 1
ATOM 1431 C CA . MET A 1 183 ? 1.875 -15.016 63.584 1.00 79.50 183 MET A CA 1
ATOM 1432 C C . MET A 1 183 ? 2.380 -13.574 63.738 1.00 79.50 183 MET A C 1
ATOM 1434 O O . MET A 1 183 ? 3.578 -13.335 63.897 1.00 79.50 183 MET A O 1
ATOM 1438 N N . VAL A 1 184 ? 1.463 -12.607 63.754 1.00 70.19 184 VAL A N 1
ATOM 1439 C CA . VAL A 1 184 ? 1.766 -11.180 63.913 1.00 70.19 184 VAL A CA 1
ATOM 1440 C C . VAL A 1 184 ? 2.321 -10.860 65.296 1.00 70.19 184 VAL A C 1
ATOM 1442 O O . VAL A 1 184 ? 3.306 -10.128 65.405 1.00 70.19 184 VAL A O 1
ATOM 1445 N N . THR A 1 185 ? 1.741 -11.428 66.352 1.00 74.56 185 THR A N 1
ATOM 1446 C CA . THR A 1 185 ? 2.238 -11.265 67.723 1.00 74.56 185 THR A CA 1
ATOM 1447 C C . THR A 1 185 ? 3.649 -11.840 67.871 1.00 74.56 185 THR A C 1
ATOM 1449 O O . THR A 1 185 ? 4.499 -11.224 68.516 1.00 74.56 185 THR A O 1
ATOM 1452 N N . VAL A 1 186 ? 3.953 -12.964 67.208 1.00 78.50 186 VAL A N 1
ATOM 1453 C CA . VAL A 1 186 ? 5.311 -13.538 67.185 1.00 78.50 186 VAL A CA 1
ATOM 1454 C C . VAL A 1 186 ? 6.305 -12.613 66.470 1.00 78.50 186 VAL A C 1
ATOM 1456 O O . VAL A 1 186 ? 7.422 -12.409 66.961 1.00 78.50 186 VAL A O 1
ATOM 1459 N N . ILE A 1 187 ? 5.908 -12.007 65.346 1.00 77.38 187 ILE A N 1
ATOM 1460 C CA . ILE A 1 187 ? 6.729 -11.026 64.619 1.00 77.38 187 ILE A CA 1
ATOM 1461 C C . ILE A 1 187 ? 6.990 -9.789 65.490 1.00 77.38 187 ILE A C 1
ATOM 1463 O O . ILE A 1 187 ? 8.143 -9.382 65.649 1.00 77.38 187 ILE A O 1
ATOM 1467 N N . GLY A 1 188 ? 5.940 -9.234 66.100 1.00 72.31 188 GLY A N 1
ATOM 1468 C CA . GLY A 1 188 ? 6.007 -8.048 66.956 1.00 72.31 188 GLY A CA 1
ATOM 1469 C C . GLY A 1 188 ? 6.944 -8.229 68.144 1.00 72.31 188 GLY A C 1
ATOM 1470 O O . GLY A 1 188 ? 7.860 -7.431 68.348 1.00 72.31 188 GLY A O 1
ATOM 1471 N N . PHE A 1 189 ? 6.791 -9.346 68.856 1.00 77.00 189 PHE A N 1
ATOM 1472 C CA . PHE A 1 189 ? 7.653 -9.704 69.978 1.00 77.00 189 PHE A CA 1
ATOM 1473 C C . PHE A 1 189 ? 9.119 -9.895 69.562 1.00 77.00 189 PHE A C 1
ATOM 1475 O O . PHE A 1 189 ? 10.031 -9.468 70.270 1.00 77.00 189 PHE A O 1
ATOM 1482 N N . THR A 1 190 ? 9.370 -10.485 68.388 1.00 76.81 190 THR A N 1
ATOM 1483 C CA . THR A 1 190 ? 10.738 -10.710 67.887 1.00 76.81 190 THR A CA 1
ATOM 1484 C C . THR A 1 190 ? 11.440 -9.395 67.525 1.00 76.81 190 THR A C 1
ATOM 1486 O O . THR A 1 190 ? 12.637 -9.237 67.801 1.00 76.81 190 THR A O 1
ATOM 1489 N N . LEU A 1 191 ? 10.689 -8.452 66.942 1.00 75.69 191 LEU A N 1
ATOM 1490 C CA . LEU A 1 191 ? 11.156 -7.127 66.520 1.00 75.69 191 LEU A CA 1
ATOM 1491 C C . LEU A 1 191 ? 11.153 -6.081 67.650 1.00 75.69 191 LEU A C 1
ATOM 1493 O O . LEU A 1 191 ? 11.668 -4.983 67.459 1.00 75.69 191 LEU A O 1
ATOM 1497 N N . GLY A 1 192 ? 10.614 -6.415 68.827 1.00 71.12 192 GLY A N 1
ATOM 1498 C CA . GLY A 1 192 ? 10.527 -5.500 69.969 1.00 71.12 192 GLY A CA 1
ATOM 1499 C C . GLY A 1 192 ? 9.509 -4.372 69.776 1.00 71.12 192 GLY A C 1
ATOM 1500 O O . GLY A 1 192 ? 9.636 -3.319 70.398 1.00 71.12 192 GLY A O 1
ATOM 1501 N N . ILE A 1 193 ? 8.518 -4.572 68.904 1.00 72.19 193 ILE A N 1
ATOM 1502 C CA . ILE A 1 193 ? 7.466 -3.591 68.638 1.00 72.19 193 ILE A CA 1
ATOM 1503 C C . ILE A 1 193 ? 6.335 -3.817 69.654 1.00 72.19 193 ILE A C 1
ATOM 1505 O O . ILE A 1 193 ? 5.886 -4.954 69.800 1.00 72.19 193 ILE A O 1
ATOM 1509 N N . PRO A 1 194 ? 5.844 -2.771 70.344 1.00 69.75 194 PRO A N 1
ATOM 1510 C CA . PRO A 1 194 ? 4.710 -2.891 71.256 1.00 69.75 194 PRO A CA 1
ATOM 1511 C C . PRO A 1 194 ? 3.468 -3.495 70.583 1.00 69.75 194 PRO A C 1
ATOM 1513 O O . PRO A 1 194 ? 3.086 -3.065 69.490 1.00 69.75 194 PRO A O 1
ATOM 1516 N N . ASP A 1 195 ? 2.792 -4.418 71.276 1.00 59.19 195 ASP A N 1
ATOM 1517 C CA . ASP A 1 195 ? 1.615 -5.160 70.783 1.00 59.19 195 ASP A CA 1
ATOM 1518 C C . ASP A 1 195 ? 0.509 -4.241 70.229 1.00 59.19 195 ASP A C 1
ATOM 1520 O O . ASP A 1 195 ? -0.156 -4.570 69.250 1.00 59.19 195 ASP A O 1
ATOM 1524 N N . VAL A 1 196 ? 0.356 -3.042 70.802 1.00 59.47 196 VAL A N 1
ATOM 1525 C CA . VAL A 1 196 ? -0.628 -2.034 70.372 1.00 59.47 196 VAL A CA 1
ATOM 1526 C C . VAL A 1 196 ? -0.312 -1.480 68.978 1.00 59.47 196 VAL A C 1
ATOM 1528 O O . VAL A 1 196 ? -1.211 -1.326 68.154 1.00 59.47 196 VAL A O 1
ATOM 1531 N N . ILE A 1 197 ? 0.963 -1.203 68.684 1.00 66.06 197 ILE A N 1
ATOM 1532 C CA . ILE A 1 197 ? 1.391 -0.665 67.382 1.00 66.06 197 ILE A CA 1
ATOM 1533 C C . ILE A 1 197 ? 1.263 -1.750 66.311 1.00 66.06 197 ILE A C 1
ATOM 1535 O O . ILE A 1 197 ? 0.791 -1.474 65.207 1.00 66.06 197 ILE A O 1
ATOM 1539 N N . MET A 1 198 ? 1.614 -2.991 66.654 1.00 64.94 198 MET A N 1
ATOM 1540 C CA . MET A 1 198 ? 1.431 -4.142 65.770 1.00 64.94 198 MET A CA 1
ATOM 1541 C C . MET A 1 198 ? -0.047 -4.396 65.481 1.00 64.94 198 MET A C 1
ATOM 1543 O O . MET A 1 198 ? -0.407 -4.529 64.316 1.00 64.94 198 MET A O 1
ATOM 1547 N N . GLY A 1 199 ? -0.903 -4.380 66.506 1.00 58.88 199 GLY A N 1
ATOM 1548 C CA . GLY A 1 199 ? -2.346 -4.564 66.360 1.00 58.88 199 GLY A CA 1
ATOM 1549 C C . GLY A 1 199 ? -2.985 -3.519 65.445 1.00 58.88 199 GLY A C 1
ATOM 1550 O O . GLY A 1 199 ? -3.717 -3.883 64.531 1.00 58.88 199 GLY A O 1
ATOM 1551 N N . ILE A 1 200 ? -2.655 -2.234 65.618 1.00 57.00 200 ILE A N 1
ATOM 1552 C CA . ILE A 1 200 ? -3.189 -1.144 64.779 1.00 57.00 200 ILE A CA 1
ATOM 1553 C C . ILE A 1 200 ? -2.657 -1.229 63.338 1.00 57.00 200 ILE A C 1
ATOM 1555 O O . ILE A 1 200 ? -3.421 -1.067 62.387 1.00 57.00 200 ILE A O 1
ATOM 1559 N N . THR A 1 201 ? -1.365 -1.518 63.158 1.00 59.72 201 THR A N 1
ATOM 1560 C CA . THR A 1 201 ? -0.731 -1.576 61.827 1.00 59.72 201 THR A CA 1
ATOM 1561 C C . THR A 1 201 ? -1.198 -2.790 61.026 1.00 59.72 201 THR A C 1
ATOM 1563 O O . THR A 1 201 ? -1.460 -2.675 59.831 1.00 59.72 201 THR A O 1
ATOM 1566 N N . PHE A 1 202 ? -1.360 -3.949 61.668 1.00 60.00 202 PHE A N 1
ATOM 1567 C CA . PHE A 1 202 ? -1.837 -5.156 60.994 1.00 60.00 202 PHE A CA 1
ATOM 1568 C C . PHE A 1 202 ? -3.335 -5.148 60.725 1.00 60.00 202 PHE A C 1
ATOM 1570 O O . PHE A 1 202 ? -3.739 -5.678 59.696 1.00 60.00 202 PHE A O 1
ATOM 1577 N N . LEU A 1 203 ? -4.155 -4.521 61.577 1.00 53.22 203 LEU A N 1
ATOM 1578 C CA . LEU A 1 203 ? -5.570 -4.322 61.254 1.00 53.22 203 LEU A CA 1
ATOM 1579 C C . LEU A 1 203 ? -5.712 -3.450 59.996 1.00 53.22 203 LEU A C 1
ATOM 1581 O O . LEU A 1 203 ? -6.511 -3.761 59.121 1.00 53.22 203 LEU A O 1
ATOM 1585 N N . ALA A 1 204 ? -4.878 -2.409 59.872 1.00 53.66 204 ALA A N 1
ATOM 1586 C CA . ALA A 1 204 ? -4.830 -1.554 58.689 1.00 53.66 204 ALA A CA 1
ATOM 1587 C C . ALA A 1 204 ? -4.283 -2.280 57.443 1.00 53.66 204 ALA A C 1
ATOM 1589 O O . ALA A 1 204 ? -4.822 -2.121 56.349 1.00 53.66 204 ALA A O 1
ATOM 1590 N N . ALA A 1 205 ? -3.236 -3.100 57.578 1.00 51.91 205 ALA A N 1
ATOM 1591 C CA . ALA A 1 205 ? -2.695 -3.888 56.465 1.00 51.91 205 ALA A CA 1
ATOM 1592 C C . ALA A 1 205 ? -3.657 -5.006 56.023 1.00 51.91 205 ALA A C 1
ATOM 1594 O O . ALA A 1 205 ? -3.801 -5.271 54.831 1.00 51.91 205 ALA A O 1
ATOM 1595 N N . GLY A 1 206 ? -4.350 -5.623 56.980 1.00 47.81 206 GLY A N 1
ATOM 1596 C CA . GLY A 1 206 ? -5.224 -6.765 56.758 1.00 47.81 206 GLY A CA 1
ATOM 1597 C C . GLY A 1 206 ? -6.540 -6.465 56.066 1.00 47.81 206 GLY A C 1
ATOM 1598 O O . GLY A 1 206 ? -7.073 -7.340 55.391 1.00 47.81 206 GLY A O 1
ATOM 1599 N N . THR A 1 207 ? -7.022 -5.229 56.161 1.00 51.81 207 THR A N 1
ATOM 1600 C CA . THR A 1 207 ? -8.114 -4.743 55.311 1.00 51.81 207 THR A CA 1
ATOM 1601 C C . THR A 1 207 ? -7.605 -4.332 53.929 1.00 51.81 207 THR A C 1
ATOM 1603 O O . THR A 1 207 ? -8.272 -4.556 52.934 1.00 51.81 207 THR A O 1
ATOM 1606 N N . SER A 1 208 ? -6.396 -3.771 53.836 1.00 47.88 208 SER A N 1
ATOM 1607 C CA . SER A 1 208 ? -5.937 -3.091 52.615 1.00 47.88 208 SER A CA 1
ATOM 1608 C C . SER A 1 208 ? -5.339 -4.018 51.545 1.00 47.88 208 SER A C 1
ATOM 1610 O O . SER A 1 208 ? -5.374 -3.693 50.360 1.00 47.88 208 SER A O 1
ATOM 1612 N N . VAL A 1 209 ? -4.752 -5.156 51.933 1.00 46.41 209 VAL A N 1
ATOM 1613 C CA . VAL A 1 209 ? -4.063 -6.072 50.999 1.00 46.41 209 VAL A CA 1
ATOM 1614 C C . VAL A 1 209 ? -5.032 -6.935 50.166 1.00 46.41 209 VAL A C 1
ATOM 1616 O O . VAL A 1 209 ? -4.833 -6.997 48.949 1.00 46.41 209 VAL A O 1
ATOM 1619 N N . PRO A 1 210 ? -6.086 -7.551 50.743 1.00 41.00 210 PRO A N 1
ATOM 1620 C CA . PRO A 1 210 ? -7.136 -8.234 49.977 1.00 41.00 210 PRO A CA 1
ATOM 1621 C C . PRO A 1 210 ? -7.823 -7.308 48.965 1.00 41.00 210 PRO A C 1
ATOM 1623 O O . PRO A 1 210 ? -7.909 -7.635 47.780 1.00 41.00 210 PRO A O 1
ATOM 1626 N N . ASP A 1 211 ? -8.194 -6.106 49.418 1.00 42.84 211 ASP A N 1
ATOM 1627 C CA . ASP A 1 211 ? -8.862 -5.079 48.613 1.00 42.84 211 ASP A CA 1
ATOM 1628 C C . ASP A 1 211 ? -7.979 -4.598 47.446 1.00 42.84 211 ASP A C 1
ATOM 1630 O O . ASP A 1 211 ? -8.462 -4.367 46.335 1.00 42.84 211 ASP A O 1
ATOM 1634 N N . CYS A 1 212 ? -6.660 -4.509 47.656 1.00 39.47 212 CYS A N 1
ATOM 1635 C CA . CYS A 1 212 ? -5.687 -4.198 46.608 1.00 39.47 212 CYS A CA 1
ATOM 1636 C C . CYS A 1 212 ? -5.591 -5.318 45.556 1.00 39.47 212 CYS A C 1
ATOM 1638 O O . CYS A 1 212 ? -5.558 -5.038 44.357 1.00 39.47 212 CYS A O 1
ATOM 1640 N N . MET A 1 213 ? -5.588 -6.589 45.977 1.00 40.53 213 MET A N 1
ATOM 1641 C CA . MET A 1 213 ? -5.462 -7.731 45.065 1.00 40.53 213 MET A CA 1
ATOM 1642 C C . MET A 1 213 ? -6.700 -7.962 44.191 1.00 40.53 213 MET A C 1
ATOM 1644 O O . MET A 1 213 ? -6.531 -8.207 42.994 1.00 40.53 213 MET A O 1
ATOM 1648 N N . ALA A 1 214 ? -7.910 -7.858 44.750 1.00 37.56 214 ALA A N 1
ATOM 1649 C CA . ALA A 1 214 ? -9.160 -7.987 43.992 1.00 37.56 214 ALA A CA 1
ATOM 1650 C C . ALA A 1 214 ? -9.303 -6.861 42.952 1.00 37.56 214 ALA A C 1
ATOM 1652 O O . ALA A 1 214 ? -9.678 -7.075 41.798 1.00 37.56 214 ALA A O 1
ATOM 1653 N N . SER A 1 215 ? -8.874 -5.658 43.319 1.00 35.00 215 SER A N 1
ATOM 1654 C CA . SER A 1 215 ? -8.958 -4.484 42.451 1.00 35.00 215 SER A CA 1
ATOM 1655 C C . SER A 1 215 ? -7.936 -4.491 41.316 1.00 35.00 215 SER A C 1
ATOM 1657 O O . SER A 1 215 ? -8.230 -4.027 40.215 1.00 35.00 215 SER A O 1
ATOM 1659 N N . LEU A 1 216 ? -6.764 -5.095 41.538 1.00 36.69 216 LEU A N 1
ATOM 1660 C CA . LEU A 1 216 ? -5.775 -5.359 40.487 1.00 36.69 216 LEU A CA 1
ATOM 1661 C C . LEU A 1 216 ? -6.275 -6.392 39.456 1.00 36.69 216 LEU A C 1
ATOM 1663 O O . LEU A 1 216 ? -5.784 -6.425 38.328 1.00 36.69 216 LEU A O 1
ATOM 1667 N N . LEU A 1 217 ? -7.232 -7.238 39.849 1.00 36.19 217 LEU A N 1
ATOM 1668 C CA . LEU A 1 217 ? -7.878 -8.251 39.012 1.00 36.19 217 LEU A CA 1
ATOM 1669 C C . LEU A 1 217 ? -8.989 -7.639 38.143 1.00 36.19 217 LEU A C 1
ATOM 1671 O O . LEU A 1 217 ? -9.032 -7.905 36.944 1.00 36.19 217 LEU A O 1
ATOM 1675 N N . VAL A 1 218 ? -9.815 -6.754 38.714 1.00 35.25 218 VAL A N 1
ATOM 1676 C CA . VAL A 1 218 ? -10.896 -6.049 37.996 1.00 35.25 218 VAL A CA 1
ATOM 1677 C C . VAL A 1 218 ? -10.351 -4.984 37.040 1.00 35.25 218 VAL A C 1
ATOM 1679 O O . VAL A 1 218 ? -10.792 -4.899 35.897 1.00 35.25 218 VAL A O 1
ATOM 1682 N N . ALA A 1 219 ? -9.332 -4.217 37.446 1.00 34.78 219 ALA A N 1
ATOM 1683 C CA . ALA A 1 219 ? -8.703 -3.209 36.584 1.00 34.78 219 ALA A CA 1
ATOM 1684 C C . ALA A 1 219 ? -7.993 -3.809 35.352 1.00 34.78 219 ALA A C 1
ATOM 1686 O O . ALA A 1 219 ? -7.685 -3.088 34.405 1.00 34.78 219 ALA A O 1
ATOM 1687 N N . ARG A 1 220 ? -7.741 -5.125 35.350 1.00 38.12 220 ARG A N 1
ATOM 1688 C CA . ARG A 1 220 ? -7.128 -5.852 34.232 1.00 38.12 220 ARG A CA 1
ATOM 1689 C C . ARG A 1 220 ? -8.118 -6.397 33.204 1.00 38.12 220 ARG A C 1
ATOM 1691 O O . ARG A 1 220 ? -7.675 -6.893 32.171 1.00 38.12 220 ARG A O 1
ATOM 1698 N N . GLN A 1 221 ? -9.427 -6.295 33.431 1.00 38.47 221 GLN A N 1
ATOM 1699 C CA . GLN A 1 221 ? -10.421 -6.742 32.455 1.00 38.47 221 GLN A CA 1
ATOM 1700 C C . GLN A 1 221 ? -10.804 -5.585 31.519 1.00 38.47 221 GLN A C 1
ATOM 1702 O O . GLN A 1 221 ? -11.755 -4.843 31.750 1.00 38.47 221 GLN A O 1
ATOM 1707 N N . GLY A 1 222 ? -10.015 -5.400 30.458 1.00 48.97 222 GLY A N 1
ATOM 1708 C CA . GLY A 1 222 ? -10.278 -4.447 29.376 1.00 48.97 222 GLY A CA 1
ATOM 1709 C C . GLY A 1 222 ? -11.458 -4.872 28.498 1.00 48.97 222 GLY A C 1
ATOM 1710 O O . GLY A 1 222 ? -11.260 -5.368 27.393 1.00 48.97 222 GLY A O 1
ATOM 1711 N N . PHE A 1 223 ? -12.687 -4.696 28.983 1.00 59.31 223 PHE A N 1
ATOM 1712 C CA . PHE A 1 223 ? -13.892 -5.012 28.214 1.00 59.31 223 PHE A CA 1
ATOM 1713 C C . PHE A 1 223 ? -14.100 -4.031 27.050 1.00 59.31 223 PHE A C 1
ATOM 1715 O O . PHE A 1 223 ? -14.115 -2.812 27.233 1.00 59.31 223 PHE A O 1
ATOM 1722 N N . GLN A 1 224 ? -14.302 -4.571 25.848 1.00 58.53 224 GLN A N 1
ATOM 1723 C CA . GLN A 1 224 ? -14.615 -3.803 24.645 1.00 58.53 224 GLN A CA 1
ATOM 1724 C C . GLN A 1 224 ? -16.105 -3.438 24.618 1.00 58.53 224 GLN A C 1
ATOM 1726 O O . GLN A 1 224 ? -16.970 -4.292 24.801 1.00 58.53 224 GLN A O 1
ATOM 1731 N N . GLN A 1 225 ? -16.413 -2.163 24.380 1.00 68.75 225 GLN A N 1
ATOM 1732 C CA . GLN A 1 225 ? -17.789 -1.693 24.202 1.00 68.75 225 GLN A CA 1
ATOM 1733 C C . GLN A 1 225 ? -18.228 -1.812 22.738 1.00 68.75 225 GLN A C 1
ATOM 1735 O O . GLN A 1 225 ? -17.413 -1.652 21.827 1.00 68.75 225 GLN A O 1
ATOM 1740 N N . ALA A 1 226 ? -19.524 -2.036 22.518 1.00 72.50 226 ALA A N 1
ATOM 1741 C CA . ALA A 1 226 ? -20.134 -2.124 21.194 1.00 72.50 226 ALA A CA 1
ATOM 1742 C C . ALA A 1 226 ? -21.338 -1.177 21.076 1.00 72.50 226 ALA A C 1
ATOM 1744 O O . ALA A 1 226 ? -22.098 -1.003 22.029 1.00 72.50 226 ALA A O 1
ATOM 1745 N N . ASN A 1 227 ? -21.527 -0.591 19.894 1.00 81.50 227 ASN A N 1
ATOM 1746 C CA . ASN A 1 227 ? -22.778 0.071 19.530 1.00 81.50 227 ASN A CA 1
ATOM 1747 C C . ASN A 1 227 ? -23.790 -1.002 19.108 1.00 81.50 227 ASN A C 1
ATOM 1749 O O . ASN A 1 227 ? -23.403 -1.981 18.474 1.00 81.50 227 ASN A O 1
ATOM 1753 N N . VAL A 1 228 ? -25.073 -0.835 19.432 1.00 82.69 228 VAL A N 1
ATOM 1754 C CA . VAL A 1 228 ? -26.098 -1.836 19.094 1.00 82.69 228 VAL A CA 1
ATOM 1755 C C . VAL A 1 228 ? -27.192 -1.227 18.233 1.00 82.69 228 VAL A C 1
ATOM 1757 O O . VAL A 1 228 ? -27.732 -0.170 18.555 1.00 82.69 228 VAL A O 1
ATOM 1760 N N . VAL A 1 229 ? -27.537 -1.929 17.156 1.00 87.25 229 VAL A N 1
ATOM 1761 C CA . VAL A 1 229 ? -28.673 -1.620 16.284 1.00 87.25 229 VAL A CA 1
ATOM 1762 C C . VAL A 1 229 ? -29.628 -2.813 16.297 1.00 87.25 229 VAL A C 1
ATOM 1764 O O . VAL A 1 229 ? -29.199 -3.949 16.113 1.00 87.25 229 VAL A O 1
ATOM 1767 N N . ILE A 1 230 ? -30.918 -2.569 16.537 1.00 86.06 230 ILE A N 1
ATOM 1768 C CA . ILE A 1 230 ? -31.955 -3.609 16.585 1.00 86.06 230 ILE A CA 1
ATOM 1769 C C . ILE A 1 230 ? -32.955 -3.330 15.470 1.00 86.06 230 ILE A C 1
ATOM 1771 O O . ILE A 1 230 ? -33.531 -2.244 15.418 1.00 86.06 230 ILE A O 1
ATOM 1775 N N . LEU A 1 231 ? -33.141 -4.300 14.576 1.00 87.00 231 LEU A N 1
ATOM 1776 C CA . LEU A 1 231 ? -33.979 -4.163 13.386 1.00 87.00 231 LEU A CA 1
ATOM 1777 C C . LEU A 1 231 ? -34.894 -5.381 13.223 1.00 87.00 231 LEU A C 1
ATOM 1779 O O . LEU A 1 231 ? -34.502 -6.489 13.593 1.00 87.00 231 LEU A O 1
ATOM 1783 N N . PRO A 1 232 ? -36.080 -5.219 12.614 1.00 87.69 232 PRO A N 1
ATOM 1784 C CA . PRO A 1 232 ? -36.884 -6.349 12.170 1.00 87.69 232 PRO A CA 1
ATOM 1785 C C . PRO A 1 232 ? -36.124 -7.230 11.174 1.00 87.69 232 PRO A C 1
ATOM 1787 O O . PRO A 1 232 ? -35.349 -6.730 10.351 1.00 87.69 232 PRO A O 1
ATOM 1790 N N . ARG A 1 233 ? -36.405 -8.536 11.181 1.00 88.44 233 ARG A N 1
ATOM 1791 C CA . ARG A 1 233 ? -35.755 -9.526 10.312 1.00 88.44 233 ARG A CA 1
ATOM 1792 C C . ARG A 1 233 ? -35.771 -9.136 8.835 1.00 88.44 233 ARG A C 1
ATOM 1794 O O . ARG A 1 233 ? -34.772 -9.345 8.156 1.00 88.44 233 ARG A O 1
ATOM 1801 N N . PHE A 1 234 ? -36.868 -8.555 8.346 1.00 88.69 234 PHE A N 1
ATOM 1802 C CA . PHE A 1 234 ? -37.009 -8.185 6.933 1.00 88.69 234 PHE A CA 1
ATOM 1803 C C . PHE A 1 234 ? -36.040 -7.079 6.472 1.00 88.69 234 PHE A C 1
ATOM 1805 O O . PHE A 1 234 ? -35.839 -6.932 5.274 1.00 88.69 234 PHE A O 1
ATOM 1812 N N . LEU A 1 235 ? -35.432 -6.324 7.397 1.00 89.19 235 LEU A N 1
ATOM 1813 C CA . LEU A 1 235 ? -34.401 -5.316 7.107 1.00 89.19 235 LEU A CA 1
ATOM 1814 C C . LEU A 1 235 ? -32.978 -5.804 7.406 1.00 89.19 235 LEU A C 1
ATOM 1816 O O . LEU A 1 235 ? -32.009 -5.121 7.081 1.00 89.19 235 LEU A O 1
ATOM 1820 N N . ALA A 1 236 ? -32.832 -6.955 8.064 1.00 90.31 236 ALA A N 1
ATOM 1821 C CA . ALA A 1 236 ? -31.553 -7.392 8.610 1.00 90.31 236 ALA A CA 1
ATOM 1822 C C . ALA A 1 236 ? -30.524 -7.727 7.517 1.00 90.31 236 ALA A C 1
ATOM 1824 O O . ALA A 1 236 ? -29.346 -7.411 7.672 1.00 90.31 236 ALA A O 1
ATOM 1825 N N . ASP A 1 237 ? -30.951 -8.347 6.416 1.00 91.38 237 ASP A N 1
ATOM 1826 C CA . ASP A 1 237 ? -30.033 -8.726 5.337 1.00 91.38 237 ASP A CA 1
ATOM 1827 C C . ASP A 1 237 ? -29.529 -7.489 4.573 1.00 91.38 237 ASP A C 1
ATOM 1829 O O . ASP A 1 237 ? -28.320 -7.345 4.382 1.00 91.38 237 ASP A O 1
ATOM 1833 N N . ASP A 1 238 ? -30.416 -6.537 4.259 1.00 90.06 238 ASP A N 1
ATOM 1834 C CA . ASP A 1 238 ? -30.048 -5.239 3.675 1.00 90.06 238 ASP A CA 1
ATOM 1835 C C . ASP A 1 238 ? -29.052 -4.483 4.566 1.00 90.06 238 ASP A C 1
ATOM 1837 O O . ASP A 1 238 ? -28.061 -3.935 4.078 1.00 90.06 238 ASP A O 1
ATOM 1841 N N . PHE A 1 239 ? -29.276 -4.487 5.886 1.00 92.56 239 PHE A N 1
ATOM 1842 C CA . PHE A 1 239 ? -28.380 -3.830 6.836 1.00 92.56 239 PHE A CA 1
ATOM 1843 C C . PHE A 1 239 ? -27.020 -4.530 6.937 1.00 92.56 239 PHE A C 1
ATOM 1845 O O . PHE A 1 239 ? -25.993 -3.862 7.016 1.00 92.56 239 PHE A O 1
ATOM 1852 N N . GLN A 1 240 ? -26.974 -5.865 6.877 1.00 90.19 240 GLN A N 1
ATOM 1853 C CA . GLN A 1 240 ? -25.704 -6.591 6.851 1.00 90.19 240 GLN A CA 1
ATOM 1854 C C . GLN A 1 240 ? -24.886 -6.241 5.603 1.00 90.19 240 GLN A C 1
ATOM 1856 O O . GLN A 1 240 ? -23.680 -6.006 5.711 1.00 90.19 240 GLN A O 1
ATOM 1861 N N . VAL A 1 241 ? -25.530 -6.169 4.433 1.00 84.06 241 VAL A N 1
ATOM 1862 C CA . VAL A 1 241 ? -24.866 -5.726 3.199 1.00 84.06 241 VAL A CA 1
ATOM 1863 C C . VAL A 1 241 ? -24.384 -4.284 3.359 1.00 84.06 241 VAL A C 1
ATOM 1865 O O . VAL A 1 241 ? -23.224 -3.998 3.063 1.00 84.06 241 VAL A O 1
ATOM 1868 N N . PHE A 1 242 ? -25.210 -3.398 3.925 1.00 87.69 242 PHE A N 1
ATOM 1869 C CA . PHE A 1 242 ? -24.827 -2.016 4.219 1.00 87.69 242 PHE A CA 1
ATOM 1870 C C . PHE A 1 242 ? -23.581 -1.926 5.117 1.00 87.69 242 PHE A C 1
ATOM 1872 O O . PHE A 1 242 ? -22.669 -1.157 4.811 1.00 87.69 242 PHE A O 1
ATOM 1879 N N . CYS A 1 243 ? -23.487 -2.742 6.174 1.00 86.94 243 CYS A N 1
ATOM 1880 C CA . CYS A 1 243 ? -22.290 -2.829 7.015 1.00 86.94 243 CYS A CA 1
ATOM 1881 C C . CYS A 1 243 ? -21.072 -3.341 6.233 1.00 86.94 243 CYS A C 1
ATOM 1883 O O . CYS A 1 243 ? -19.993 -2.768 6.348 1.00 86.94 243 CYS A O 1
ATOM 1885 N N . SER A 1 244 ? -21.240 -4.379 5.406 1.00 80.94 244 SER A N 1
ATOM 1886 C CA . SER A 1 244 ? -20.141 -4.963 4.621 1.00 80.94 244 SER A CA 1
ATOM 1887 C C . SER A 1 244 ? -19.568 -4.009 3.567 1.00 80.94 244 SER A C 1
ATOM 1889 O O . SER A 1 244 ? -18.367 -4.034 3.309 1.00 80.94 244 SER A O 1
ATOM 1891 N N . LEU A 1 245 ? -20.405 -3.129 3.004 1.00 74.75 245 LEU A N 1
ATOM 1892 C CA . LEU A 1 245 ? -19.987 -2.088 2.061 1.00 74.75 245 LEU A CA 1
ATOM 1893 C C . LEU A 1 245 ? -19.391 -0.859 2.762 1.00 74.75 245 LEU A C 1
ATOM 1895 O O . LEU A 1 245 ? -18.660 -0.093 2.138 1.00 74.75 245 LEU A O 1
ATOM 1899 N N . ASN A 1 246 ? -19.668 -0.674 4.057 1.00 78.81 246 ASN A N 1
ATOM 1900 C CA . ASN A 1 246 ? -19.199 0.462 4.855 1.00 78.81 246 ASN A CA 1
ATOM 1901 C C . ASN A 1 246 ? -18.474 0.025 6.150 1.00 78.81 246 ASN A C 1
ATOM 1903 O O . ASN A 1 246 ? -18.796 0.539 7.226 1.00 78.81 246 ASN A O 1
ATOM 1907 N N . PRO A 1 247 ? -17.471 -0.872 6.097 1.00 72.88 247 PRO A N 1
ATOM 1908 C CA . PRO A 1 247 ? -16.923 -1.528 7.288 1.00 72.88 247 PRO A CA 1
ATOM 1909 C C . PRO A 1 247 ? -16.161 -0.580 8.226 1.00 72.88 247 PRO A C 1
ATOM 1911 O O . PRO A 1 247 ? -16.088 -0.836 9.421 1.00 72.88 247 PRO A O 1
ATOM 1914 N N . ALA A 1 248 ? -15.633 0.543 7.723 1.00 72.94 248 ALA A N 1
ATOM 1915 C CA . ALA A 1 248 ? -14.993 1.563 8.562 1.00 72.94 248 ALA A CA 1
ATOM 1916 C C . ALA A 1 248 ? -16.017 2.340 9.415 1.00 72.94 248 ALA A C 1
ATOM 1918 O O . ALA A 1 248 ? -15.792 2.631 10.591 1.00 72.94 248 ALA A O 1
ATOM 1919 N N . ALA A 1 249 ? -17.177 2.652 8.829 1.00 79.38 249 ALA A N 1
ATOM 1920 C CA . ALA A 1 249 ? -18.260 3.343 9.522 1.00 79.38 249 ALA A CA 1
ATOM 1921 C C . ALA A 1 249 ? -19.036 2.389 10.444 1.00 79.38 249 ALA A C 1
ATOM 1923 O O . ALA A 1 249 ? -19.401 2.758 11.559 1.00 79.38 249 ALA A O 1
ATOM 1924 N N . LEU A 1 250 ? -19.265 1.157 9.980 1.00 85.19 250 LEU A N 1
ATOM 1925 C CA . LEU A 1 250 ? -20.091 0.141 10.628 1.00 85.19 250 LEU A CA 1
ATOM 1926 C C . LEU A 1 250 ? -19.313 -1.180 10.779 1.00 85.19 250 LEU A C 1
ATOM 1928 O O . LEU A 1 250 ? -19.659 -2.170 10.129 1.00 85.19 250 LEU A O 1
ATOM 1932 N N . PRO A 1 251 ? -18.268 -1.218 11.627 1.00 82.25 251 PRO A N 1
ATOM 1933 C CA . PRO A 1 251 ? -17.485 -2.428 11.853 1.00 82.25 251 PRO A CA 1
ATOM 1934 C C . PRO A 1 251 ? -18.355 -3.475 12.552 1.00 82.25 251 PRO A C 1
ATOM 1936 O O . PRO A 1 251 ? -18.624 -3.369 13.746 1.00 82.25 251 PRO A O 1
ATOM 1939 N N . LEU A 1 252 ? -18.845 -4.467 11.810 1.00 86.19 252 LEU A N 1
ATOM 1940 C CA . LEU A 1 252 ? -19.760 -5.478 12.334 1.00 86.19 252 LEU A CA 1
ATOM 1941 C C . LEU A 1 252 ? -18.997 -6.534 13.147 1.00 86.19 252 LEU A C 1
ATOM 1943 O O . LEU A 1 252 ? -18.220 -7.302 12.588 1.00 86.19 252 LEU A O 1
ATOM 1947 N N . LEU A 1 253 ? -19.246 -6.589 14.459 1.00 83.00 253 LEU A N 1
ATOM 1948 C CA . LEU A 1 253 ? -18.658 -7.578 15.372 1.00 83.00 253 LEU A CA 1
ATOM 1949 C C . LEU A 1 253 ? -19.492 -8.858 15.443 1.00 83.00 253 LEU A C 1
ATOM 1951 O O . LEU A 1 253 ? -18.948 -9.959 15.437 1.00 83.00 253 LEU A O 1
ATOM 1955 N N . TYR A 1 254 ? -20.816 -8.714 15.544 1.00 86.44 254 TYR A N 1
ATOM 1956 C CA . TYR A 1 254 ? -21.737 -9.844 15.647 1.00 86.44 254 TYR A CA 1
ATOM 1957 C C . TYR A 1 254 ? -23.127 -9.486 15.118 1.00 86.44 254 TYR A C 1
ATOM 1959 O O . TYR A 1 254 ? -23.628 -8.383 15.347 1.00 86.44 254 TYR A O 1
ATOM 1967 N N . ARG A 1 255 ? -23.763 -10.453 14.453 1.00 89.12 255 ARG A N 1
ATOM 1968 C CA . ARG A 1 255 ? -25.174 -10.432 14.055 1.00 89.12 255 ARG A CA 1
ATOM 1969 C C . ARG A 1 255 ? -25.874 -11.580 14.776 1.00 89.12 255 ARG A C 1
ATOM 1971 O O . ARG A 1 255 ? -25.476 -12.727 14.598 1.00 89.12 255 ARG A O 1
ATOM 1978 N N . SER A 1 256 ? -26.915 -11.277 15.545 1.00 88.12 256 SER A N 1
ATOM 1979 C CA . SER A 1 256 ? -27.726 -12.302 16.206 1.00 88.12 256 SER A CA 1
ATOM 1980 C C . SER A 1 256 ? -28.671 -13.006 15.225 1.00 88.12 256 SER A C 1
ATOM 1982 O O . SER A 1 256 ? -29.004 -12.487 14.155 1.00 88.12 256 SER A O 1
ATOM 1984 N N . GLY A 1 257 ? -29.170 -14.178 15.608 1.00 87.00 257 GLY A N 1
ATOM 1985 C CA . GLY A 1 257 ? -30.360 -14.759 15.001 1.00 87.00 257 GLY A CA 1
ATOM 1986 C C . GLY A 1 257 ? -31.626 -13.942 15.322 1.00 87.00 257 GLY A C 1
ATOM 1987 O O . GLY A 1 257 ? -31.646 -13.179 16.296 1.00 87.00 257 GLY A O 1
ATOM 1988 N N . PRO A 1 258 ? -32.709 -14.093 14.538 1.00 86.50 258 PRO A N 1
ATOM 1989 C CA . PRO A 1 258 ? -34.011 -13.517 14.874 1.00 86.50 258 PRO A CA 1
ATOM 1990 C C . PRO A 1 258 ? -34.514 -14.040 16.226 1.00 86.50 258 PRO A C 1
ATOM 1992 O O . PRO A 1 258 ? -34.563 -15.252 16.435 1.00 86.50 258 PRO A O 1
ATOM 1995 N N . GLY A 1 259 ? -34.874 -13.145 17.147 1.00 81.75 259 GLY A N 1
ATOM 1996 C CA . GLY A 1 259 ? -35.325 -13.517 18.493 1.00 81.75 259 GLY A CA 1
ATOM 1997 C C . GLY A 1 259 ? -34.225 -13.859 19.489 1.00 81.75 259 GLY A C 1
ATOM 1998 O O . GLY A 1 259 ? -34.524 -14.062 20.665 1.00 81.75 259 GLY A O 1
ATOM 1999 N N . GLU A 1 260 ? -32.969 -13.898 19.055 1.00 84.50 260 GLU A N 1
ATOM 2000 C CA . GLU A 1 260 ? -31.837 -14.151 19.936 1.00 84.50 260 GLU A CA 1
ATOM 2001 C C . GLU A 1 260 ? -31.483 -12.875 20.712 1.00 84.50 260 GLU A C 1
ATOM 2003 O O . GLU A 1 260 ? -31.139 -11.848 20.126 1.00 84.50 260 GLU A O 1
ATOM 2008 N N . THR A 1 261 ? -31.586 -12.935 22.042 1.00 80.00 261 THR A N 1
ATOM 2009 C CA . THR A 1 261 ? -31.269 -11.807 22.939 1.00 80.00 261 THR A CA 1
ATOM 2010 C C . THR A 1 261 ? -29.893 -11.920 23.589 1.00 80.00 261 THR A C 1
ATOM 2012 O O . THR A 1 261 ? -29.400 -10.937 24.145 1.00 80.00 261 THR A O 1
ATOM 2015 N N . ALA A 1 262 ? -29.278 -13.101 23.509 1.00 78.06 262 ALA A N 1
ATOM 2016 C CA . ALA A 1 262 ? -27.924 -13.356 23.972 1.00 78.06 262 ALA A CA 1
ATOM 2017 C C . ALA A 1 262 ? -26.900 -13.062 22.866 1.00 78.06 262 ALA A C 1
ATOM 2019 O O . ALA A 1 262 ? -27.211 -13.110 21.678 1.00 78.06 262 ALA A O 1
ATOM 2020 N N . CYS A 1 263 ? -25.650 -12.809 23.253 1.00 74.69 263 CYS A N 1
ATOM 2021 C CA . CYS A 1 263 ? -24.534 -12.692 22.313 1.00 74.69 263 CYS A CA 1
ATOM 2022 C C . CYS A 1 263 ? -23.330 -13.543 22.751 1.00 74.69 263 CYS A C 1
ATOM 2024 O O . CYS A 1 263 ? -22.260 -12.990 23.001 1.00 74.69 263 CYS A O 1
ATOM 2026 N N . PRO A 1 264 ? -23.452 -14.886 22.820 1.00 68.88 264 PRO A N 1
ATOM 2027 C CA . PRO A 1 264 ? -22.432 -15.754 23.418 1.00 68.88 264 PRO A CA 1
ATOM 2028 C C . PRO A 1 264 ? -20.993 -15.551 22.905 1.00 68.88 264 PRO A C 1
ATOM 2030 O O . PRO A 1 264 ? -20.083 -15.613 23.731 1.00 68.88 264 PRO A O 1
ATOM 2033 N N . PRO A 1 265 ? -20.748 -15.271 21.602 1.00 71.88 265 PRO A N 1
ATOM 2034 C CA . PRO A 1 265 ? -19.395 -15.001 21.107 1.00 71.88 265 PRO A CA 1
ATOM 2035 C C . PRO A 1 265 ? -18.742 -13.739 21.685 1.00 71.88 265 PRO A C 1
ATOM 2037 O O . PRO A 1 265 ? -17.518 -13.658 21.719 1.00 71.88 265 PRO A O 1
ATOM 2040 N N . LEU A 1 266 ? -19.539 -12.756 22.117 1.00 69.25 266 LEU A N 1
ATOM 2041 C CA . LEU A 1 266 ? -19.062 -11.490 22.683 1.00 69.25 266 LEU A CA 1
ATOM 2042 C C . LEU A 1 266 ? -19.224 -11.435 24.210 1.00 69.25 266 LEU A C 1
ATOM 2044 O O . LEU A 1 266 ? -18.384 -10.856 24.893 1.00 69.25 266 LEU A O 1
ATOM 2048 N N . ALA A 1 267 ? -20.288 -12.031 24.754 1.00 70.19 267 ALA A N 1
ATOM 2049 C CA . ALA A 1 267 ? -20.561 -12.106 26.184 1.00 70.19 267 ALA A CA 1
ATOM 2050 C C . ALA A 1 267 ? -21.439 -13.324 26.529 1.00 70.19 267 ALA A C 1
ATOM 2052 O O . ALA A 1 267 ? -22.547 -13.489 26.020 1.00 70.19 267 ALA A O 1
ATOM 2053 N N . SER A 1 268 ? -20.967 -14.157 27.459 1.00 64.56 268 SER A N 1
ATOM 2054 C CA . SER A 1 268 ? -21.599 -15.433 27.829 1.00 64.56 268 SER A CA 1
ATOM 2055 C C . SER A 1 268 ? -22.884 -15.310 28.659 1.00 64.56 268 SER A C 1
ATOM 2057 O O . SER A 1 268 ? -23.632 -16.278 28.759 1.00 64.56 268 SER A O 1
ATOM 2059 N N . SER A 1 269 ? -23.140 -14.154 29.276 1.00 65.75 269 SER A N 1
ATOM 2060 C CA . SER A 1 269 ? -24.264 -13.932 30.203 1.00 65.75 269 SER A CA 1
ATOM 2061 C C . SER A 1 269 ? -25.021 -12.622 29.957 1.00 65.75 269 SER A C 1
ATOM 2063 O O . SER A 1 269 ? -25.771 -12.178 30.824 1.00 65.75 269 SER A O 1
ATOM 2065 N N . ALA A 1 270 ? -24.825 -11.985 28.799 1.00 68.31 270 ALA A N 1
ATOM 2066 C CA . ALA A 1 270 ? -25.490 -10.728 28.472 1.00 68.31 270 ALA A CA 1
ATOM 2067 C C . ALA A 1 270 ? -26.848 -10.969 27.800 1.00 68.31 270 ALA A C 1
ATOM 2069 O O . ALA A 1 270 ? -26.936 -11.741 26.847 1.00 68.31 270 ALA A O 1
ATOM 2070 N N . ASP A 1 271 ? -27.878 -10.253 28.256 1.00 77.00 271 ASP A N 1
ATOM 2071 C CA . ASP A 1 271 ? -29.151 -10.104 27.552 1.00 77.00 271 ASP A CA 1
ATOM 2072 C C . ASP A 1 271 ? -29.300 -8.648 27.098 1.00 77.00 271 ASP A C 1
ATOM 2074 O O . ASP A 1 271 ? -29.247 -7.715 27.903 1.00 77.00 271 ASP A O 1
ATOM 2078 N N . ILE A 1 272 ? -29.485 -8.431 25.795 1.00 76.00 272 ILE A N 1
ATOM 2079 C CA . ILE A 1 272 ? -29.575 -7.078 25.230 1.00 76.00 272 ILE A CA 1
ATOM 2080 C C . ILE A 1 272 ? -30.749 -6.259 25.790 1.00 76.00 272 ILE A C 1
ATOM 2082 O O . ILE A 1 272 ? -30.734 -5.028 25.748 1.00 76.00 272 ILE A O 1
ATOM 2086 N N . ARG A 1 273 ? -31.774 -6.918 26.339 1.00 73.44 273 ARG A N 1
ATOM 2087 C CA . ARG A 1 273 ? -32.942 -6.255 26.933 1.00 73.44 273 ARG A CA 1
ATOM 2088 C C . ARG A 1 273 ? -32.605 -5.520 28.227 1.00 73.44 273 ARG A C 1
ATOM 2090 O O . ARG A 1 273 ? -33.311 -4.568 28.557 1.00 73.44 273 ARG A O 1
ATOM 2097 N N . ASP A 1 274 ? -31.520 -5.910 28.888 1.00 67.44 274 ASP A N 1
ATOM 2098 C CA . ASP A 1 274 ? -31.050 -5.311 30.136 1.00 67.44 274 ASP A CA 1
ATOM 2099 C C . ASP A 1 274 ? -30.136 -4.093 29.895 1.00 67.44 274 ASP A C 1
ATOM 2101 O O . ASP A 1 274 ? -29.742 -3.400 30.836 1.00 67.44 274 ASP A O 1
ATOM 2105 N N . ALA A 1 275 ? -29.805 -3.790 28.632 1.00 62.59 275 ALA A N 1
ATOM 2106 C CA . ALA A 1 275 ? -28.935 -2.674 28.291 1.00 62.59 275 ALA A CA 1
ATOM 2107 C C . ALA A 1 275 ? -29.612 -1.309 28.564 1.00 62.59 275 ALA A C 1
ATOM 2109 O O . ALA A 1 275 ? -30.757 -1.078 28.151 1.00 62.59 275 ALA A O 1
ATOM 2110 N N . PRO A 1 276 ? -28.912 -0.355 29.211 1.00 53.16 276 PRO A N 1
ATOM 2111 C CA . PRO A 1 276 ? -29.458 0.968 29.489 1.00 53.16 276 PRO A CA 1
ATOM 2112 C C . PRO A 1 276 ? -29.742 1.734 28.188 1.00 53.16 276 PRO A C 1
ATOM 2114 O O . PRO A 1 276 ? -28.847 2.001 27.389 1.00 53.16 276 PRO A O 1
ATOM 2117 N N . ARG A 1 277 ? -31.006 2.122 27.983 1.00 54.44 277 ARG A N 1
ATOM 2118 C CA . ARG A 1 277 ? -31.443 2.913 26.821 1.00 54.44 277 ARG A CA 1
ATOM 2119 C C . ARG A 1 277 ? -31.198 4.398 27.079 1.00 54.44 277 ARG A C 1
ATOM 2121 O O . ARG A 1 277 ? -31.669 4.930 28.084 1.00 54.44 277 ARG A O 1
ATOM 2128 N N . GLN A 1 278 ? -30.491 5.084 26.179 1.00 45.06 278 GLN A N 1
ATOM 2129 C CA . GLN A 1 278 ? -30.304 6.530 26.312 1.00 45.06 278 GLN A CA 1
ATOM 2130 C C . GLN A 1 278 ? -31.600 7.298 25.990 1.00 45.06 278 GLN A C 1
ATOM 2132 O O . GLN A 1 278 ? -32.224 7.034 24.959 1.00 45.06 278 GLN A O 1
ATOM 2137 N N . PRO A 1 279 ? -32.001 8.281 26.817 1.00 34.62 279 PRO A N 1
ATOM 2138 C CA . PRO A 1 279 ? -33.075 9.203 26.473 1.00 34.62 279 PRO A CA 1
ATOM 2139 C C . PRO A 1 279 ? -32.600 10.162 25.370 1.00 34.62 279 PRO A C 1
ATOM 2141 O O . PRO A 1 279 ? -31.665 10.928 25.591 1.00 34.62 279 PRO A O 1
ATOM 2144 N N . GLY A 1 280 ? -33.255 10.153 24.206 1.00 38.59 280 GLY A N 1
ATOM 2145 C CA . GLY A 1 280 ? -33.039 11.163 23.160 1.00 38.59 280 GLY A CA 1
ATOM 2146 C C . GLY A 1 280 ? -32.178 10.752 21.960 1.00 38.59 280 GLY A C 1
ATOM 2147 O O . GLY A 1 280 ? -31.781 11.632 21.198 1.00 38.59 280 GLY A O 1
ATOM 2148 N N . ALA A 1 281 ? -31.916 9.457 21.739 1.00 37.00 281 ALA A N 1
ATOM 2149 C CA . ALA A 1 281 ? -31.527 8.999 20.402 1.00 37.00 281 ALA A CA 1
ATOM 2150 C C . ALA A 1 281 ? -32.646 9.391 19.425 1.00 37.00 281 ALA A C 1
ATOM 2152 O O . ALA A 1 281 ? -33.817 9.155 19.714 1.00 37.00 281 ALA A O 1
ATOM 2153 N N . ALA A 1 282 ? -32.304 10.071 18.331 1.00 36.25 282 ALA A N 1
ATOM 2154 C CA . ALA A 1 282 ? -33.290 10.619 17.412 1.00 36.25 282 ALA A CA 1
ATOM 2155 C C . ALA A 1 282 ? -34.242 9.518 16.914 1.00 36.25 282 ALA A C 1
ATOM 2157 O O . ALA A 1 282 ? -33.835 8.612 16.189 1.00 36.25 282 ALA A O 1
ATOM 2158 N N . ASP A 1 283 ? -35.511 9.654 17.303 1.00 40.09 283 ASP A N 1
ATOM 2159 C CA . ASP A 1 283 ? -36.692 8.922 16.839 1.00 40.09 283 ASP A CA 1
ATOM 2160 C C . ASP A 1 283 ? -36.970 9.192 15.344 1.00 40.09 283 ASP A C 1
ATOM 2162 O O . ASP A 1 283 ? -38.051 9.632 14.946 1.00 40.09 283 ASP A O 1
ATOM 2166 N N . SER A 1 284 ? -35.990 8.972 14.469 1.00 36.56 284 SER A N 1
ATOM 2167 C CA . SER A 1 284 ? -36.178 9.037 13.020 1.00 36.56 284 SER A CA 1
ATOM 2168 C C . SER A 1 284 ? -36.617 7.669 12.504 1.00 36.56 284 SER A C 1
ATOM 2170 O O . SER A 1 284 ? -35.843 6.953 11.880 1.00 36.56 284 SER A O 1
ATOM 2172 N N . GLY A 1 285 ? -37.875 7.327 12.795 1.00 40.91 285 GLY A N 1
ATOM 2173 C CA . GLY A 1 285 ? -38.592 6.195 12.203 1.00 40.91 285 GLY A CA 1
ATOM 2174 C C . GLY A 1 285 ? -38.905 5.050 13.171 1.00 40.91 285 GLY A C 1
ATOM 2175 O O . GLY A 1 285 ? -38.193 4.062 13.203 1.00 40.91 285 GLY A O 1
ATOM 2176 N N . VAL A 1 286 ? -40.049 5.163 13.863 1.00 44.47 286 VAL A N 1
ATOM 2177 C CA . VAL A 1 286 ? -40.829 4.063 14.480 1.00 44.47 286 VAL A CA 1
ATOM 2178 C C . VAL A 1 286 ? -40.175 3.355 15.686 1.00 44.47 286 VAL A C 1
ATOM 2180 O O . VAL A 1 286 ? -39.511 2.341 15.542 1.00 44.47 286 VAL A O 1
ATOM 2183 N N . VAL A 1 287 ? -40.399 3.859 16.908 1.00 36.06 287 VAL A N 1
ATOM 2184 C CA . VAL A 1 287 ? -41.358 3.369 17.935 1.00 36.06 287 VAL A CA 1
ATOM 2185 C C . VAL A 1 287 ? -41.196 4.259 19.179 1.00 36.06 287 VAL A C 1
ATOM 2187 O O . VAL A 1 287 ? -40.095 4.444 19.684 1.00 36.06 287 VAL A O 1
ATOM 2190 N N . ARG A 1 288 ? -42.305 4.809 19.690 1.00 34.12 288 ARG A N 1
ATOM 2191 C CA . ARG A 1 288 ? -42.339 5.663 20.889 1.00 34.12 288 ARG A CA 1
ATOM 2192 C C . ARG A 1 288 ? -41.938 4.892 22.150 1.00 34.12 288 ARG A C 1
ATOM 2194 O O . ARG A 1 288 ? -42.365 3.758 22.361 1.00 34.12 288 ARG A O 1
ATOM 2201 N N . SER A 1 289 ? -41.208 5.551 23.047 1.00 34.44 289 SER A N 1
ATOM 2202 C CA . SER A 1 289 ? -41.015 5.070 24.415 1.00 34.44 289 SER A CA 1
ATOM 2203 C C . SER A 1 289 ? -42.369 4.967 25.139 1.00 34.44 289 SER A C 1
ATOM 2205 O O . SER A 1 289 ? -43.089 5.953 25.289 1.00 34.44 289 SER A O 1
ATOM 2207 N N . GLY A 1 290 ? -42.741 3.748 25.547 1.00 39.88 290 GLY A N 1
ATOM 2208 C CA . GLY A 1 290 ? -43.946 3.489 26.346 1.00 39.88 290 GLY A CA 1
ATOM 2209 C C . GLY A 1 290 ? -44.722 2.205 26.032 1.00 39.88 290 GLY A C 1
ATOM 2210 O O . GLY A 1 290 ? -45.546 1.811 26.852 1.00 39.88 290 GLY A O 1
ATOM 2211 N N . GLU A 1 291 ? -44.476 1.518 24.913 1.00 39.00 291 GLU A N 1
ATOM 2212 C CA . GLU A 1 291 ? -45.265 0.327 24.555 1.00 39.00 291 GLU A CA 1
ATOM 2213 C C . GLU A 1 291 ? -44.581 -0.998 24.925 1.00 39.00 291 GLU A C 1
ATOM 2215 O O . GLU A 1 291 ? -43.466 -1.305 24.500 1.00 39.00 291 GLU A O 1
ATOM 2220 N N . GLN A 1 292 ? -45.313 -1.827 25.674 1.00 43.38 292 GLN A N 1
ATOM 2221 C CA . GLN A 1 292 ? -45.071 -3.256 25.918 1.00 43.38 292 GLN A CA 1
ATOM 2222 C C . GLN A 1 292 ? -45.224 -4.111 24.631 1.00 43.38 292 GLN A C 1
ATOM 2224 O O . GLN A 1 292 ? -45.860 -5.160 24.660 1.00 43.38 292 GLN A O 1
ATOM 2229 N N . GLY A 1 293 ? -44.690 -3.670 23.485 1.00 50.16 293 GLY A N 1
ATOM 2230 C CA . GLY A 1 293 ? -45.091 -4.184 22.164 1.00 50.16 293 GLY A CA 1
ATOM 2231 C C . GLY A 1 293 ? -43.979 -4.613 21.203 1.00 50.16 293 GLY A C 1
ATOM 2232 O O . GLY A 1 293 ? -44.289 -4.976 20.073 1.00 50.16 293 GLY A O 1
ATOM 2233 N N . ILE A 1 294 ? -42.697 -4.589 21.591 1.00 61.03 294 ILE A N 1
ATOM 2234 C CA . ILE A 1 294 ? -41.630 -5.089 20.705 1.00 61.03 294 ILE A CA 1
ATOM 2235 C C . ILE A 1 294 ? -41.709 -6.619 20.655 1.00 61.03 294 ILE A C 1
ATOM 2237 O O . ILE A 1 294 ? -41.401 -7.305 21.633 1.00 61.03 294 ILE A O 1
ATOM 2241 N N . CYS A 1 295 ? -42.127 -7.154 19.506 1.00 69.25 295 CYS A N 1
ATOM 2242 C CA . CYS A 1 295 ? -42.132 -8.586 19.231 1.00 69.25 295 CYS A CA 1
ATOM 2243 C C . CYS A 1 295 ? -40.691 -9.066 19.008 1.00 69.25 295 CYS A C 1
ATOM 2245 O O . CYS A 1 295 ? -40.188 -9.083 17.887 1.00 69.25 295 CYS A O 1
ATOM 2247 N N . TRP A 1 296 ? -40.010 -9.424 20.098 1.00 78.31 296 TRP A N 1
ATOM 2248 C CA . TRP A 1 296 ? -38.598 -9.813 20.068 1.00 78.31 296 TRP A CA 1
ATOM 2249 C C . TRP A 1 296 ? -38.311 -10.985 19.134 1.00 78.31 296 TRP A C 1
ATOM 2251 O O . TRP A 1 296 ? -37.246 -10.996 18.537 1.00 78.31 296 TRP A O 1
ATOM 2261 N N . SER A 1 297 ? -39.257 -11.911 18.940 1.00 78.62 297 SER A N 1
ATOM 2262 C CA . SER A 1 297 ? -39.076 -13.094 18.086 1.00 78.62 297 SER A CA 1
ATOM 2263 C C . SER A 1 297 ? -38.729 -12.785 16.627 1.00 78.62 297 SER A C 1
ATOM 2265 O O . SER A 1 297 ? -38.201 -13.661 15.951 1.00 78.62 297 SER A O 1
ATOM 2267 N N . ASP A 1 298 ? -39.013 -11.571 16.144 1.00 85.19 298 ASP A N 1
ATOM 2268 C CA . ASP A 1 298 ? -38.695 -11.138 14.776 1.00 85.19 298 ASP A CA 1
ATOM 2269 C C . ASP A 1 298 ? -37.612 -10.043 14.716 1.00 85.19 298 ASP A C 1
ATOM 2271 O O . ASP A 1 298 ? -37.386 -9.433 13.674 1.00 85.19 298 ASP A O 1
ATOM 2275 N N . MET A 1 299 ? -36.928 -9.776 15.833 1.00 85.81 299 MET A N 1
ATOM 2276 C CA . MET A 1 299 ? -35.870 -8.767 15.912 1.00 85.81 299 MET A CA 1
ATOM 2277 C C . MET A 1 299 ? -34.485 -9.396 15.768 1.00 85.81 299 MET A C 1
ATOM 2279 O O . MET A 1 299 ? -34.218 -10.468 16.307 1.00 85.81 299 MET A O 1
ATOM 2283 N N . VAL A 1 300 ? -33.598 -8.698 15.066 1.00 88.00 300 VAL A N 1
ATOM 2284 C CA . VAL A 1 300 ? -32.186 -9.040 14.875 1.00 88.00 300 VAL A CA 1
ATOM 2285 C C . VAL A 1 300 ? -31.330 -7.929 15.475 1.00 88.00 300 VAL A C 1
ATOM 2287 O O . VAL A 1 300 ? -31.560 -6.748 15.205 1.00 88.00 300 VAL A O 1
ATOM 2290 N N . CYS A 1 301 ? -30.336 -8.308 16.275 1.00 88.88 301 CYS A N 1
ATOM 2291 C CA . CYS A 1 301 ? -29.402 -7.392 16.916 1.00 88.88 301 CYS A CA 1
ATOM 2292 C C . CYS A 1 301 ? -28.058 -7.395 16.177 1.00 88.88 301 CYS A C 1
ATOM 2294 O O . CYS A 1 301 ? -27.477 -8.448 15.910 1.00 88.88 301 CYS A O 1
ATOM 2296 N N . PHE A 1 302 ? -27.546 -6.203 15.890 1.00 89.50 302 PHE A N 1
ATOM 2297 C CA . PHE A 1 302 ? -26.237 -5.971 15.292 1.00 89.50 302 PHE A CA 1
ATOM 2298 C C . PHE A 1 302 ? -25.341 -5.277 16.309 1.00 89.50 302 PHE A C 1
ATOM 2300 O O . PHE A 1 302 ? -25.654 -4.174 16.759 1.00 89.50 302 PHE A O 1
ATOM 2307 N N . TYR A 1 303 ? -24.228 -5.918 16.650 1.00 86.19 303 TYR A N 1
ATOM 2308 C CA . TYR A 1 303 ? -23.191 -5.371 17.516 1.00 86.19 303 TYR A CA 1
ATOM 2309 C C . TYR A 1 303 ? -22.087 -4.810 16.634 1.00 86.19 303 TYR A C 1
ATOM 2311 O O . TYR A 1 303 ? -21.457 -5.542 15.870 1.00 86.19 303 TYR A O 1
ATOM 2319 N N . LEU A 1 304 ? -21.865 -3.509 16.736 1.00 83.75 304 LEU A N 1
ATOM 2320 C CA . LEU A 1 304 ? -20.879 -2.775 15.963 1.00 83.75 304 LEU A CA 1
ATOM 2321 C C . LEU A 1 304 ? -19.723 -2.353 16.870 1.00 83.75 304 LEU A C 1
ATOM 2323 O O . LEU A 1 304 ? -19.930 -1.998 18.031 1.00 83.75 304 LEU A O 1
ATOM 2327 N N . GLY A 1 305 ? -18.509 -2.352 16.332 1.00 72.75 305 GLY A N 1
ATOM 2328 C CA . GLY A 1 305 ? -17.322 -1.850 17.012 1.00 72.75 305 GLY A CA 1
ATOM 2329 C C . GLY A 1 305 ? -17.485 -0.394 17.442 1.00 72.75 305 GLY A C 1
ATOM 2330 O O . GLY A 1 305 ? -18.260 0.369 16.860 1.00 72.75 305 GLY A O 1
ATOM 2331 N N . CYS A 1 306 ? -16.759 -0.012 18.491 1.00 68.44 306 CYS A N 1
ATOM 2332 C CA . CYS A 1 306 ? -16.817 1.326 19.062 1.00 68.44 306 CYS A CA 1
ATOM 2333 C C . CYS A 1 306 ? -15.416 1.927 19.220 1.00 68.44 306 CYS A C 1
ATOM 2335 O O . CYS A 1 306 ? -14.439 1.221 19.476 1.00 68.44 306 CYS A O 1
ATOM 2337 N N . SER A 1 307 ? -15.318 3.257 19.123 1.00 58.53 307 SER A N 1
ATOM 2338 C CA . SER A 1 307 ? -14.051 3.986 19.263 1.00 58.53 307 SER A CA 1
ATOM 2339 C C . SER A 1 307 ? -13.440 3.937 20.668 1.00 58.53 307 SER A C 1
ATOM 2341 O O . SER A 1 307 ? -12.275 4.283 20.830 1.00 58.53 307 SER A O 1
ATOM 2343 N N . PHE A 1 308 ? -14.185 3.496 21.687 1.00 56.03 308 PHE A N 1
ATOM 2344 C CA . PHE A 1 308 ? -13.666 3.383 23.057 1.00 56.03 308 PHE A CA 1
ATOM 2345 C C . PHE A 1 308 ? -12.514 2.372 23.194 1.00 56.03 308 PHE A C 1
ATOM 2347 O O . PHE A 1 308 ? -11.727 2.476 24.132 1.00 56.03 308 PHE A O 1
ATOM 2354 N N . GLY A 1 309 ? -12.362 1.436 22.248 1.00 57.78 309 GLY A N 1
ATOM 2355 C CA . GLY A 1 309 ? -11.317 0.406 22.287 1.00 57.78 309 GLY A CA 1
ATOM 2356 C C . GLY A 1 309 ? -9.876 0.923 22.149 1.00 57.78 309 GLY A C 1
ATOM 2357 O O . GLY A 1 309 ? -8.956 0.247 22.599 1.00 57.78 309 GLY A O 1
ATOM 2358 N N . PHE A 1 310 ? -9.656 2.112 21.575 1.00 66.56 310 PHE A N 1
ATOM 2359 C CA . PHE A 1 310 ? -8.308 2.673 21.382 1.00 66.56 310 PHE A CA 1
ATOM 2360 C C . PHE A 1 310 ? -7.990 3.871 22.291 1.00 66.56 310 PHE A C 1
ATOM 2362 O O . PHE A 1 310 ? -6.858 4.344 22.294 1.00 66.56 310 PHE A O 1
ATOM 2369 N N . GLU A 1 311 ? -8.942 4.376 23.084 1.00 70.81 311 GLU A N 1
ATOM 2370 C CA . GLU A 1 311 ? -8.701 5.537 23.963 1.00 70.81 311 GLU A CA 1
ATOM 2371 C C . GLU A 1 311 ? -7.682 5.225 25.066 1.00 70.81 311 GLU A C 1
ATOM 2373 O O . GLU A 1 311 ? -6.858 6.075 25.404 1.00 70.81 311 GLU A O 1
ATOM 2378 N N . GLY A 1 312 ? -7.688 3.986 25.572 1.00 68.06 312 GLY A N 1
ATOM 2379 C CA . GLY A 1 312 ? -6.645 3.489 26.471 1.00 68.06 312 GLY A CA 1
ATOM 2380 C C . GLY A 1 312 ? -5.270 3.506 25.805 1.00 68.06 312 GLY A C 1
ATOM 2381 O O . GLY A 1 312 ? -4.338 4.072 26.360 1.00 68.06 312 GLY A O 1
ATOM 2382 N N . GLN A 1 313 ? -5.174 2.998 24.574 1.00 71.31 313 GLN A N 1
ATOM 2383 C CA . GLN A 1 313 ? -3.917 2.946 23.819 1.00 71.31 313 GLN A CA 1
ATOM 2384 C C . GLN A 1 313 ? -3.380 4.343 23.474 1.00 71.31 313 GLN A C 1
ATOM 2386 O O . GLN A 1 313 ? -2.180 4.583 23.565 1.00 71.31 313 GLN A O 1
ATOM 2391 N N . LEU A 1 314 ? -4.262 5.288 23.123 1.00 74.50 314 LEU A N 1
ATOM 2392 C CA . LEU A 1 314 ? -3.888 6.689 22.912 1.00 74.50 314 LEU A CA 1
ATOM 2393 C C . LEU A 1 314 ? -3.321 7.310 24.194 1.00 74.50 314 LEU A C 1
ATOM 2395 O O . LEU A 1 314 ? -2.265 7.936 24.149 1.00 74.50 314 LEU A O 1
ATOM 2399 N N . ARG A 1 315 ? -3.980 7.087 25.338 1.00 75.75 315 ARG A N 1
ATOM 2400 C CA . ARG A 1 315 ? -3.514 7.577 26.640 1.00 75.75 315 ARG A CA 1
ATOM 2401 C C . ARG A 1 315 ? -2.177 6.953 27.043 1.00 75.75 315 ARG A C 1
ATOM 2403 O O . ARG A 1 315 ? -1.308 7.673 27.525 1.00 75.75 315 ARG A O 1
ATOM 2410 N N . ASP A 1 316 ? -2.007 5.651 26.832 1.00 74.50 316 ASP A N 1
ATOM 2411 C CA . ASP A 1 316 ? -0.772 4.926 27.155 1.00 74.50 316 ASP A CA 1
ATOM 2412 C C . ASP A 1 316 ? 0.410 5.419 26.301 1.00 74.50 316 ASP A C 1
ATOM 2414 O O . ASP A 1 316 ? 1.542 5.475 26.776 1.00 74.50 316 ASP A O 1
ATOM 2418 N N . ALA A 1 317 ? 0.139 5.866 25.072 1.00 78.44 317 ALA A N 1
ATOM 2419 C CA . ALA A 1 317 ? 1.113 6.523 24.202 1.00 78.44 317 ALA A CA 1
ATOM 2420 C C . ALA A 1 317 ? 1.295 8.030 24.476 1.00 78.44 317 ALA A C 1
ATOM 2422 O O . ALA A 1 317 ? 2.019 8.706 23.745 1.00 78.44 317 ALA A O 1
ATOM 2423 N N . GLY A 1 318 ? 0.637 8.576 25.503 1.00 81.12 318 GLY A N 1
ATOM 2424 C CA . GLY A 1 318 ? 0.734 9.985 25.886 1.00 81.12 318 GLY A CA 1
ATOM 2425 C C . GLY A 1 318 ? -0.093 10.952 25.032 1.00 81.12 318 GLY A C 1
ATOM 2426 O O . GLY A 1 318 ? 0.023 12.162 25.219 1.00 81.12 318 GLY A O 1
ATOM 2427 N N . VAL A 1 319 ? -0.946 10.457 24.128 1.00 83.81 319 VAL A N 1
ATOM 2428 C CA . VAL A 1 319 ? -1.857 11.294 23.336 1.00 83.81 319 VAL A CA 1
ATOM 2429 C C . VAL A 1 319 ? -3.051 11.706 24.211 1.00 83.81 319 VAL A C 1
ATOM 2431 O O . VAL A 1 319 ? -3.760 10.838 24.729 1.00 83.81 319 VAL A O 1
ATOM 2434 N N . PRO A 1 320 ? -3.321 13.012 24.392 1.00 80.69 320 PRO A N 1
ATOM 2435 C CA . PRO A 1 320 ? -4.400 13.471 25.260 1.00 80.69 320 PRO A CA 1
ATOM 2436 C C . PRO A 1 320 ? -5.778 13.127 24.681 1.00 80.69 320 PRO A C 1
ATOM 2438 O O . PRO A 1 320 ? -6.073 13.404 23.519 1.00 80.69 320 PRO A O 1
ATOM 2441 N N . VAL A 1 321 ? -6.661 12.582 25.521 1.00 80.31 321 VAL A N 1
ATOM 2442 C CA . VAL A 1 321 ? -8.038 12.213 25.153 1.00 80.31 321 VAL A CA 1
ATOM 2443 C C . VAL A 1 321 ? -9.011 13.135 25.891 1.00 80.31 321 VAL A C 1
ATOM 2445 O O . VAL A 1 321 ? -9.467 12.846 26.997 1.00 80.31 321 VAL A O 1
ATOM 2448 N N . ARG A 1 322 ? -9.316 14.293 25.288 1.00 78.06 322 ARG A N 1
ATOM 2449 C CA . ARG A 1 322 ? -10.034 15.400 25.957 1.00 78.06 322 ARG A CA 1
ATOM 2450 C C . ARG A 1 322 ? -11.406 15.032 26.517 1.00 78.06 322 ARG A C 1
ATOM 2452 O O . ARG A 1 322 ? -11.772 15.532 27.576 1.00 78.06 322 ARG A O 1
ATOM 2459 N N . ASN A 1 323 ? -12.161 14.177 25.830 1.00 69.75 323 ASN A N 1
ATOM 2460 C CA . ASN A 1 323 ? -13.466 13.712 26.305 1.00 69.75 323 ASN A CA 1
ATOM 2461 C C . ASN A 1 323 ? -13.339 12.923 27.619 1.00 69.75 323 ASN A C 1
ATOM 2463 O O . ASN A 1 323 ? -14.102 13.163 28.552 1.00 69.75 323 ASN A O 1
ATOM 2467 N N . VAL A 1 324 ? -12.320 12.064 27.730 1.00 72.31 324 VAL A N 1
ATOM 2468 C CA . VAL A 1 324 ? -12.021 11.308 28.955 1.00 72.31 324 VAL A CA 1
ATOM 2469 C C . VAL A 1 324 ? -11.557 12.242 30.072 1.00 72.31 324 VAL A C 1
ATOM 2471 O O . VAL A 1 324 ? -12.052 12.143 31.191 1.00 72.31 324 VAL A O 1
ATOM 2474 N N . GLU A 1 325 ? -10.665 13.191 29.774 1.00 73.75 325 GLU A N 1
ATOM 2475 C CA . GLU A 1 325 ? -10.173 14.161 30.764 1.00 73.75 325 GLU A CA 1
ATOM 2476 C C . GLU A 1 325 ? -11.286 15.039 31.359 1.00 73.75 325 GLU A C 1
ATOM 2478 O O . GLU A 1 325 ? -11.236 15.395 32.535 1.00 73.75 325 GLU A O 1
ATOM 2483 N N . HIS A 1 326 ? -12.298 15.386 30.561 1.00 70.75 326 HIS A N 1
ATOM 2484 C CA . HIS A 1 326 ? -13.435 16.195 31.005 1.00 70.75 326 HIS A CA 1
ATOM 2485 C C . HIS A 1 326 ? -14.624 15.368 31.520 1.00 70.75 326 HIS A C 1
ATOM 2487 O O . HIS A 1 326 ? -15.601 15.949 31.992 1.00 70.75 326 HIS A O 1
ATOM 2493 N N . GLY A 1 327 ? -14.569 14.034 31.440 1.00 67.44 327 GLY A N 1
ATOM 2494 C CA . GLY A 1 327 ? -15.683 13.162 31.818 1.00 67.44 327 GLY A CA 1
ATOM 2495 C C . GLY A 1 327 ? -16.942 13.378 30.968 1.00 67.44 327 GLY A C 1
ATOM 2496 O O . GLY A 1 327 ? -18.058 13.254 31.473 1.00 67.44 327 GLY A O 1
ATOM 2497 N N . THR A 1 328 ? -16.776 13.740 29.693 1.00 68.56 328 THR A N 1
ATOM 2498 C CA . THR A 1 328 ? -17.867 13.976 28.735 1.00 68.56 328 THR A CA 1
ATOM 2499 C C . THR A 1 328 ? -17.855 12.935 27.618 1.00 68.56 328 THR A C 1
ATOM 2501 O O . THR A 1 328 ? -16.823 12.337 27.322 1.00 68.56 328 THR A O 1
ATOM 2504 N N . ASN A 1 329 ? -18.985 12.759 26.927 1.00 66.00 329 ASN A N 1
ATOM 2505 C CA . ASN A 1 329 ? -19.011 11.972 25.691 1.00 66.00 329 ASN A CA 1
ATOM 2506 C C . ASN A 1 329 ? -18.211 12.663 24.575 1.00 66.00 329 ASN A C 1
ATOM 2508 O O . ASN A 1 329 ? -17.974 13.873 24.613 1.00 66.00 329 ASN A O 1
ATOM 2512 N N . PHE A 1 330 ? -17.788 11.880 23.585 1.00 70.44 330 PHE A N 1
ATOM 2513 C CA . PHE A 1 330 ? -17.117 12.390 22.392 1.00 70.44 330 PHE A CA 1
ATOM 2514 C C . PHE A 1 330 ? -18.081 13.202 21.516 1.00 70.44 330 PHE A C 1
ATOM 2516 O O . PHE A 1 330 ? -19.284 12.936 21.462 1.00 70.44 330 PHE A O 1
ATOM 2523 N N . SER A 1 331 ? -17.540 14.184 20.798 1.00 77.50 331 SER A N 1
ATOM 2524 C CA . SER A 1 331 ? -18.311 14.973 19.839 1.00 77.50 331 SER A CA 1
ATOM 2525 C C . SER A 1 331 ? -18.534 14.171 18.559 1.00 77.50 331 SER A C 1
ATOM 2527 O O . SER A 1 331 ? -17.570 13.708 17.944 1.00 77.50 331 SER A O 1
ATOM 2529 N N . MET A 1 332 ? -19.797 14.028 18.155 1.00 81.25 332 MET A N 1
ATOM 2530 C CA . MET A 1 332 ? -20.205 13.393 16.900 1.00 81.25 332 MET A CA 1
ATOM 2531 C C . MET A 1 332 ? -20.704 14.436 15.906 1.00 81.25 332 MET A C 1
ATOM 2533 O O . MET A 1 332 ? -21.481 15.317 16.275 1.00 81.25 332 MET A O 1
ATOM 2537 N N . TYR A 1 333 ? -20.312 14.296 14.643 1.00 79.56 333 TYR A N 1
ATOM 2538 C CA . TYR A 1 333 ? -20.716 15.195 13.566 1.00 79.56 333 TYR A CA 1
ATOM 2539 C C . TYR A 1 333 ? -21.260 14.399 12.388 1.00 79.56 333 TYR A C 1
ATOM 2541 O O . TYR A 1 333 ? -20.661 13.414 11.957 1.00 79.56 333 TYR A O 1
ATOM 2549 N N . ARG A 1 334 ? -22.396 14.849 11.853 1.00 78.94 334 ARG A N 1
ATOM 2550 C CA . ARG A 1 334 ? -22.936 14.371 10.581 1.00 78.94 334 ARG A CA 1
ATOM 2551 C C . ARG A 1 334 ? -22.213 15.104 9.457 1.00 78.94 334 ARG A C 1
ATOM 2553 O O . ARG A 1 334 ? -22.264 16.329 9.401 1.00 78.94 334 ARG A O 1
ATOM 2560 N N . THR A 1 335 ? -21.549 14.362 8.585 1.00 76.31 335 THR A N 1
ATOM 2561 C CA . THR A 1 335 ? -20.781 14.934 7.472 1.00 76.31 335 THR A CA 1
ATOM 2562 C C . THR A 1 335 ? -21.638 15.064 6.205 1.00 76.31 335 THR A C 1
ATOM 2564 O O . THR A 1 335 ? -22.799 14.650 6.173 1.00 76.31 335 THR A O 1
ATOM 2567 N N . THR A 1 336 ? -21.070 15.637 5.143 1.00 69.44 336 THR A N 1
ATOM 2568 C CA . THR A 1 336 ? -21.646 15.644 3.784 1.00 69.44 336 THR A CA 1
ATOM 2569 C C . THR A 1 336 ? -21.296 14.387 2.976 1.00 69.44 336 THR A C 1
ATOM 2571 O O . THR A 1 336 ? -21.781 14.218 1.861 1.00 69.44 336 THR A O 1
ATOM 2574 N N . VAL A 1 337 ? -20.469 13.501 3.535 1.00 68.56 337 VAL A N 1
ATOM 2575 C CA . VAL A 1 337 ? -19.899 12.305 2.899 1.00 68.56 337 VAL A CA 1
ATOM 2576 C C . VAL A 1 337 ? -20.933 11.172 2.947 1.00 68.56 337 VAL A C 1
ATOM 2578 O O . VAL A 1 337 ? -21.283 10.748 4.047 1.00 68.56 337 VAL A O 1
ATOM 2581 N N . PRO A 1 338 ? -21.459 10.672 1.814 1.00 72.88 338 PRO A N 1
ATOM 2582 C CA . PRO A 1 338 ? -22.470 9.613 1.817 1.00 72.88 338 PRO A CA 1
ATOM 2583 C C . PRO A 1 338 ? -21.862 8.219 2.047 1.00 72.88 338 PRO A C 1
ATOM 2585 O O . PRO A 1 338 ? -20.856 7.868 1.445 1.00 72.88 338 PRO A O 1
ATOM 2588 N N . CYS A 1 339 ? -22.492 7.378 2.865 1.00 76.94 339 CYS A N 1
ATOM 2589 C CA . CYS A 1 339 ? -22.207 5.941 2.886 1.00 76.94 339 CYS A CA 1
ATOM 2590 C C . CYS A 1 339 ? -22.662 5.281 1.573 1.00 76.94 339 CYS A C 1
ATOM 2592 O O . CYS A 1 339 ? -23.630 5.728 0.952 1.00 76.94 339 CYS A O 1
ATOM 2594 N N . VAL A 1 340 ? -22.002 4.188 1.179 1.00 76.88 340 VAL A N 1
ATOM 2595 C CA . VAL A 1 340 ? -22.404 3.377 0.020 1.00 76.88 340 VAL A CA 1
ATOM 2596 C C . VAL A 1 340 ? -23.773 2.754 0.318 1.00 76.88 340 VAL A C 1
ATOM 2598 O O . VAL A 1 340 ? -23.880 2.020 1.303 1.00 76.88 340 VAL A O 1
ATOM 2601 N N . PRO A 1 341 ? -24.826 3.047 -0.467 1.00 80.25 341 PRO A N 1
ATOM 2602 C CA . PRO A 1 341 ? -26.181 2.595 -0.163 1.00 80.25 341 PRO A CA 1
ATOM 2603 C C . PRO A 1 341 ? -26.342 1.083 -0.372 1.00 80.25 341 PRO A C 1
ATOM 2605 O O . PRO A 1 341 ? -25.722 0.505 -1.264 1.00 80.25 341 PRO A O 1
ATOM 2608 N N . ALA A 1 342 ? -27.216 0.452 0.414 1.00 84.88 342 ALA A N 1
ATOM 2609 C CA . ALA A 1 342 ? -27.602 -0.950 0.248 1.00 84.88 342 ALA A CA 1
ATOM 2610 C C . ALA A 1 342 ? -29.067 -1.162 0.649 1.00 84.88 342 ALA A C 1
ATOM 2612 O O . ALA A 1 342 ? -29.465 -0.837 1.770 1.00 84.88 342 ALA A O 1
ATOM 2613 N N . GLY A 1 343 ? -29.868 -1.705 -0.271 1.00 87.75 343 GLY A N 1
ATOM 2614 C CA . GLY A 1 343 ? -31.305 -1.877 -0.059 1.00 87.75 343 GLY A CA 1
ATOM 2615 C C . GLY A 1 343 ? -31.978 -0.550 0.295 1.00 87.75 343 GLY A C 1
ATOM 2616 O O . GLY A 1 343 ? -31.837 0.440 -0.425 1.00 87.75 343 GLY A O 1
ATOM 2617 N N . VAL A 1 344 ? -32.680 -0.513 1.429 1.00 89.06 344 VAL A N 1
ATOM 2618 C CA . VAL A 1 344 ? -33.308 0.720 1.943 1.00 89.06 344 VAL A CA 1
ATOM 2619 C C . VAL A 1 344 ? -32.339 1.663 2.673 1.00 89.06 344 VAL A C 1
ATOM 2621 O O . VAL A 1 344 ? -32.670 2.831 2.901 1.00 89.06 344 VAL A O 1
ATOM 2624 N N . PHE A 1 345 ? -31.144 1.194 3.044 1.00 89.19 345 PHE A N 1
ATOM 2625 C CA . PHE A 1 345 ? -30.205 1.946 3.873 1.00 89.19 345 PHE A CA 1
ATOM 2626 C C . PHE A 1 345 ? -29.314 2.863 3.039 1.00 89.19 345 PHE A C 1
ATOM 2628 O O . PHE A 1 345 ? -28.583 2.439 2.145 1.00 89.19 345 PHE A O 1
ATOM 2635 N N . HIS A 1 346 ? -29.369 4.149 3.370 1.00 84.88 346 HIS A N 1
ATOM 2636 C CA . HIS A 1 346 ? -28.527 5.199 2.820 1.00 84.88 346 HIS A CA 1
ATOM 2637 C C . HIS A 1 346 ? -28.437 6.340 3.837 1.00 84.88 346 HIS A C 1
ATOM 2639 O O . HIS A 1 346 ? -29.342 6.548 4.646 1.00 84.88 346 HIS A O 1
ATOM 2645 N N . GLY A 1 347 ? -27.349 7.100 3.809 1.00 83.00 347 GLY A N 1
ATOM 2646 C CA . GLY A 1 347 ? -27.181 8.225 4.717 1.00 83.00 347 GLY A CA 1
ATOM 2647 C C . GLY A 1 347 ? -25.749 8.737 4.745 1.00 83.00 347 GLY A C 1
ATOM 2648 O O . GLY A 1 347 ? -24.862 8.104 4.180 1.00 83.00 347 GLY A O 1
ATOM 2649 N N . PRO A 1 348 ? -25.515 9.897 5.365 1.00 80.69 348 PRO A N 1
ATOM 2650 C CA . PRO A 1 348 ? -24.174 10.426 5.518 1.00 80.69 348 PRO A CA 1
ATOM 2651 C C . PRO A 1 348 ? -23.410 9.750 6.653 1.00 80.69 348 PRO A C 1
ATOM 2653 O O . PRO A 1 348 ? -23.984 9.372 7.675 1.00 80.69 348 PRO A O 1
ATOM 2656 N N . LEU A 1 349 ? -22.093 9.700 6.486 1.00 81.25 349 LEU A N 1
ATOM 2657 C CA . LEU A 1 349 ? -21.133 9.279 7.487 1.00 81.25 349 LEU A CA 1
ATOM 2658 C C . LEU A 1 349 ? -21.221 10.176 8.726 1.00 81.25 349 LEU A C 1
ATOM 2660 O O . LEU A 1 349 ? -21.219 11.411 8.635 1.00 81.25 349 LEU A O 1
ATOM 2664 N N . VAL A 1 350 ? -21.232 9.536 9.892 1.00 83.81 350 VAL A N 1
ATOM 2665 C CA . VAL A 1 350 ? -21.083 10.189 11.192 1.00 83.81 350 VAL A CA 1
ATOM 2666 C C . VAL A 1 350 ? -19.665 9.949 11.692 1.00 83.81 350 VAL A C 1
ATOM 2668 O O . VAL A 1 350 ? -19.199 8.813 11.717 1.00 83.81 350 VAL A O 1
ATOM 2671 N N . VAL A 1 351 ? -18.981 11.018 12.093 1.00 82.19 351 VAL A N 1
ATOM 2672 C CA . VAL A 1 351 ? -17.595 10.964 12.573 1.00 82.19 351 VAL A CA 1
ATOM 2673 C C . VAL A 1 351 ? -17.505 11.403 14.025 1.00 82.19 351 VAL A C 1
ATOM 2675 O O . VAL A 1 351 ? -18.251 12.277 14.468 1.00 82.19 351 VAL A O 1
ATOM 2678 N N . THR A 1 352 ? -16.556 10.826 14.761 1.00 80.94 352 THR A N 1
ATOM 2679 C CA . THR A 1 352 ? -16.167 11.303 16.094 1.00 80.94 352 THR A CA 1
ATOM 2680 C C . THR A 1 352 ? -14.921 12.171 15.982 1.00 80.94 352 THR A C 1
ATOM 2682 O O . THR A 1 352 ? -13.940 11.728 15.384 1.00 80.94 352 THR A O 1
ATOM 2685 N N . MET A 1 353 ? -14.921 13.361 16.579 1.00 83.31 353 MET A N 1
ATOM 2686 C CA . MET A 1 353 ? -13.763 14.263 16.549 1.00 83.31 353 MET A CA 1
ATOM 2687 C C . MET A 1 353 ? -12.989 14.210 17.868 1.00 83.31 353 MET A C 1
ATOM 2689 O O . MET A 1 353 ? -13.585 14.228 18.948 1.00 83.31 353 MET A O 1
ATOM 2693 N N . ARG A 1 354 ? -11.655 14.164 17.772 1.00 80.88 354 ARG A N 1
ATOM 2694 C CA . ARG A 1 354 ? -10.734 14.245 18.912 1.00 80.88 354 ARG A CA 1
ATOM 2695 C C . ARG A 1 354 ? -9.716 15.364 18.674 1.00 80.88 354 ARG A C 1
ATOM 2697 O O . ARG A 1 354 ? -9.028 15.322 17.656 1.00 80.88 354 ARG A O 1
ATOM 2704 N N . PRO A 1 355 ? -9.581 16.335 19.594 1.00 82.19 355 PRO A N 1
ATOM 2705 C CA . PRO A 1 355 ? -8.494 17.305 19.541 1.00 82.19 355 PRO A CA 1
ATOM 2706 C C . PRO A 1 355 ? -7.165 16.609 19.856 1.00 82.19 355 PRO A C 1
ATOM 2708 O O . PRO A 1 355 ? -7.005 16.074 20.953 1.00 82.19 355 PRO A O 1
ATOM 2711 N N . VAL A 1 356 ? -6.222 16.628 18.914 1.00 83.31 356 VAL A N 1
ATOM 2712 C CA . VAL A 1 356 ? -4.893 16.013 19.052 1.00 83.31 356 VAL A CA 1
ATOM 2713 C C . VAL A 1 356 ? -3.817 17.068 18.753 1.00 83.31 356 VAL A C 1
ATOM 2715 O O . VAL A 1 356 ? -3.941 17.768 17.746 1.00 83.31 356 VAL A O 1
ATOM 2718 N N . PRO A 1 357 ? -2.779 17.219 19.600 1.00 81.88 357 PRO A N 1
ATOM 2719 C CA . PRO A 1 357 ? -1.639 18.093 19.320 1.00 81.88 357 PRO A CA 1
ATOM 2720 C C . PRO A 1 357 ? -0.944 17.741 17.998 1.00 81.88 357 PRO A C 1
ATOM 2722 O O . PRO A 1 357 ? -0.827 16.566 17.652 1.00 81.88 357 PRO A O 1
ATOM 2725 N N . ALA A 1 358 ? -0.472 18.751 17.260 1.00 75.06 358 ALA A N 1
ATOM 2726 C CA . ALA A 1 358 ? 0.063 18.574 15.906 1.00 75.06 358 ALA A CA 1
ATOM 2727 C C . ALA A 1 358 ? 1.257 17.601 15.838 1.00 75.06 358 ALA A C 1
ATOM 2729 O O . ALA A 1 358 ? 1.350 16.794 14.918 1.00 75.06 358 ALA A O 1
ATOM 2730 N N . ASP A 1 359 ? 2.132 17.636 16.841 1.00 78.50 359 ASP A N 1
ATOM 2731 C CA . ASP A 1 359 ? 3.292 16.756 17.006 1.00 78.50 359 ASP A CA 1
ATOM 2732 C C . ASP A 1 359 ? 2.917 15.296 17.317 1.00 78.50 359 ASP A C 1
ATOM 2734 O O . ASP A 1 359 ? 3.727 14.390 17.126 1.00 78.50 359 ASP A O 1
ATOM 2738 N N . MET A 1 360 ? 1.676 15.050 17.743 1.00 80.38 360 MET A N 1
ATOM 2739 C CA . MET A 1 360 ? 1.162 13.731 18.118 1.00 80.38 360 MET A CA 1
ATOM 2740 C C . MET A 1 360 ? 0.187 13.137 17.090 1.00 80.38 360 MET A C 1
ATOM 2742 O O . MET A 1 360 ? -0.281 12.013 17.279 1.00 80.38 360 MET A O 1
ATOM 2746 N N . LEU A 1 361 ? -0.110 13.845 15.991 1.00 76.62 361 LEU A N 1
ATOM 2747 C CA . LEU A 1 361 ? -1.040 13.382 14.950 1.00 76.62 361 LEU A CA 1
ATOM 2748 C C . LEU A 1 361 ? -0.591 12.067 14.307 1.00 76.62 361 LEU A C 1
ATOM 2750 O O . LEU A 1 361 ? -1.400 11.155 14.143 1.00 76.62 361 LEU A O 1
ATOM 2754 N N . THR A 1 362 ? 0.700 11.939 13.995 1.00 73.44 362 THR A N 1
ATOM 2755 C CA . THR A 1 362 ? 1.276 10.716 13.416 1.00 73.44 362 THR A CA 1
ATOM 2756 C C . THR A 1 362 ? 1.127 9.529 14.363 1.00 73.44 362 THR A C 1
ATOM 2758 O O . THR A 1 362 ? 0.689 8.456 13.951 1.00 73.44 362 THR A O 1
ATOM 2761 N N . THR A 1 363 ? 1.423 9.733 15.648 1.00 77.56 363 THR A N 1
ATOM 2762 C CA . THR A 1 363 ? 1.279 8.716 16.698 1.00 77.56 363 THR A CA 1
ATOM 2763 C C . THR A 1 363 ? -0.180 8.294 16.857 1.00 77.56 363 THR A C 1
ATOM 2765 O O . THR A 1 363 ? -0.482 7.102 16.865 1.00 77.56 363 THR A O 1
ATOM 2768 N N . ALA A 1 364 ? -1.104 9.259 16.902 1.00 77.75 364 ALA A N 1
ATOM 2769 C CA . ALA A 1 364 ? -2.533 8.991 17.009 1.00 77.75 364 ALA A CA 1
ATOM 2770 C C . ALA A 1 364 ? -3.065 8.201 15.802 1.00 77.75 364 ALA A C 1
ATOM 2772 O O . ALA A 1 364 ? -3.797 7.226 15.979 1.00 77.75 364 ALA A O 1
ATOM 2773 N N . ALA A 1 365 ? -2.664 8.574 14.583 1.00 74.62 365 ALA A N 1
ATOM 2774 C CA . ALA A 1 365 ? -3.039 7.863 13.365 1.00 74.62 365 ALA A CA 1
ATOM 2775 C C . ALA A 1 365 ? -2.467 6.436 13.326 1.00 74.62 365 ALA A C 1
ATOM 2777 O O . ALA A 1 365 ? -3.169 5.509 12.932 1.00 74.62 365 ALA A O 1
ATOM 2778 N N . HIS A 1 366 ? -1.222 6.240 13.771 1.00 72.62 366 HIS A N 1
ATOM 2779 C CA . HIS A 1 366 ? -0.583 4.923 13.803 1.00 72.62 366 HIS A CA 1
ATOM 2780 C C . HIS A 1 366 ? -1.279 3.965 14.783 1.00 72.62 366 HIS A C 1
ATOM 2782 O O . HIS A 1 366 ? -1.577 2.827 14.428 1.00 72.62 366 HIS A O 1
ATOM 2788 N N . ILE A 1 367 ? -1.597 4.439 15.992 1.00 72.88 367 ILE A N 1
ATOM 2789 C CA . ILE A 1 367 ? -2.260 3.639 17.036 1.00 72.88 367 ILE A CA 1
ATOM 2790 C C . ILE A 1 367 ? -3.680 3.251 16.621 1.00 72.88 367 ILE A C 1
ATOM 2792 O O . ILE A 1 367 ? -4.094 2.108 16.784 1.00 72.88 367 ILE A O 1
ATOM 2796 N N . THR A 1 368 ? -4.432 4.197 16.059 1.00 70.81 368 THR A N 1
ATOM 2797 C CA . THR A 1 368 ? -5.835 3.968 15.676 1.00 70.81 368 THR A CA 1
ATOM 2798 C C . THR A 1 368 ? -5.982 3.125 14.408 1.00 70.81 368 THR A C 1
ATOM 2800 O O . THR A 1 368 ? -7.009 2.477 14.219 1.00 70.81 368 THR A O 1
ATOM 2803 N N . HIS A 1 369 ? -4.952 3.070 13.556 1.00 65.25 369 HIS A N 1
ATOM 2804 C CA . HIS A 1 369 ? -4.994 2.323 12.301 1.00 65.25 369 HIS A CA 1
ATOM 2805 C C . HIS A 1 369 ? -5.072 0.799 12.469 1.00 65.25 369 HIS A C 1
ATOM 2807 O O . HIS A 1 369 ? -5.723 0.139 11.663 1.00 65.25 369 HIS A O 1
ATOM 2813 N N . LEU A 1 370 ? -4.443 0.230 13.499 1.00 55.69 370 LEU A N 1
ATOM 2814 C CA . LEU A 1 370 ? -4.269 -1.223 13.647 1.00 55.69 370 LEU A CA 1
ATOM 2815 C C . LEU A 1 370 ? -5.492 -1.957 14.231 1.00 55.69 370 LEU A C 1
ATOM 2817 O O . LEU A 1 370 ? -5.348 -3.046 14.785 1.00 55.69 370 LEU A O 1
ATOM 2821 N N . ASN A 1 371 ? -6.700 -1.391 14.133 1.00 59.72 371 ASN A N 1
ATOM 2822 C CA . ASN A 1 371 ? -7.878 -1.957 14.792 1.00 59.72 371 ASN A CA 1
ATOM 2823 C C . ASN A 1 371 ? -9.113 -2.051 13.871 1.00 59.72 371 ASN A C 1
ATOM 2825 O O . ASN A 1 371 ? -9.990 -1.187 13.934 1.00 59.72 371 ASN A O 1
ATOM 2829 N N . PRO A 1 372 ? -9.219 -3.113 13.044 1.00 56.12 372 PRO A N 1
ATOM 2830 C CA . PRO A 1 372 ? -10.370 -3.336 12.162 1.00 56.12 372 PRO A CA 1
ATOM 2831 C C . PRO A 1 372 ? -11.656 -3.711 12.920 1.00 56.12 372 PRO A C 1
ATOM 2833 O O . PRO A 1 372 ? -12.743 -3.648 12.356 1.00 56.12 372 PRO A O 1
ATOM 2836 N N . GLN A 1 373 ? -11.547 -4.093 14.198 1.00 51.69 373 GLN A N 1
ATOM 2837 C CA . GLN A 1 373 ? -12.689 -4.375 15.080 1.00 51.69 373 GLN A CA 1
ATOM 2838 C C . GLN A 1 373 ? -13.236 -3.101 15.761 1.00 51.69 373 GLN A C 1
ATOM 2840 O O . GLN A 1 373 ? -14.178 -3.158 16.554 1.00 51.69 373 GLN A O 1
ATOM 2845 N N . ALA A 1 374 ? -12.663 -1.938 15.449 1.00 61.28 374 ALA A N 1
ATOM 2846 C CA . ALA A 1 374 ? -13.145 -0.611 15.815 1.00 61.28 374 ALA A CA 1
ATOM 2847 C C . ALA A 1 374 ? -13.244 0.270 14.553 1.00 61.28 374 ALA A C 1
ATOM 2849 O O . ALA A 1 374 ? -13.011 -0.193 13.442 1.00 61.28 374 ALA A O 1
ATOM 2850 N N . HIS A 1 375 ? -13.575 1.556 14.709 1.00 62.62 375 HIS A N 1
ATOM 2851 C CA . HIS A 1 375 ? -13.705 2.497 13.582 1.00 62.62 375 HIS A CA 1
ATOM 2852 C C . HIS A 1 375 ? -12.391 2.770 12.805 1.00 62.62 375 HIS A C 1
ATOM 2854 O O . HIS A 1 375 ? -12.426 3.450 11.784 1.00 62.62 375 HIS A O 1
ATOM 2860 N N . GLY A 1 376 ? -11.248 2.221 13.239 1.00 67.38 376 GLY A N 1
ATOM 2861 C CA . GLY A 1 376 ? -9.981 2.267 12.504 1.00 67.38 376 GLY A CA 1
ATOM 2862 C C . GLY A 1 376 ? -9.299 3.642 12.462 1.00 67.38 376 GLY A C 1
ATOM 2863 O O . GLY A 1 376 ? -9.443 4.458 13.376 1.00 67.38 376 GLY A O 1
ATOM 2864 N N . ALA A 1 377 ? -8.509 3.866 11.404 1.00 67.56 377 ALA A N 1
ATOM 2865 C CA . ALA A 1 377 ? -7.706 5.076 11.202 1.00 67.56 377 ALA A CA 1
ATOM 2866 C C . ALA A 1 377 ? -8.563 6.359 11.105 1.00 67.56 377 ALA A C 1
ATOM 2868 O O . ALA A 1 377 ? -9.727 6.291 10.702 1.00 67.56 377 ALA A O 1
ATOM 2869 N N . PRO A 1 378 ? -8.002 7.548 11.408 1.00 73.94 378 PRO A N 1
ATOM 2870 C CA . PRO A 1 378 ? -8.737 8.801 11.316 1.00 73.94 378 PRO A CA 1
ATOM 2871 C C . PRO A 1 378 ? -9.180 9.063 9.878 1.00 73.94 378 PRO A C 1
ATOM 2873 O O . PRO A 1 378 ? -8.361 9.087 8.960 1.00 73.94 378 PRO A O 1
ATOM 2876 N N . VAL A 1 379 ? -10.478 9.306 9.697 1.00 72.50 379 VAL A N 1
ATOM 2877 C CA . VAL A 1 379 ? -11.050 9.569 8.371 1.00 72.50 379 VAL A CA 1
ATOM 2878 C C . VAL A 1 379 ? -10.788 10.986 7.871 1.00 72.50 379 VAL A C 1
ATOM 2880 O O . VAL A 1 379 ? -10.925 11.228 6.684 1.00 72.50 379 VAL A O 1
ATOM 2883 N N . HIS A 1 380 ? -10.429 11.929 8.745 1.00 74.44 380 HIS A N 1
ATOM 2884 C CA . HIS A 1 380 ? -10.079 13.309 8.394 1.00 74.44 380 HIS A CA 1
ATOM 2885 C C . HIS A 1 380 ? -9.169 13.910 9.470 1.00 74.44 380 HIS A C 1
ATOM 2887 O O . HIS A 1 380 ? -9.376 13.659 10.659 1.00 74.44 380 HIS A O 1
ATOM 2893 N N . ILE A 1 381 ? -8.190 14.719 9.060 1.00 74.94 381 ILE A N 1
ATOM 2894 C CA . ILE A 1 381 ? -7.319 15.507 9.945 1.00 74.94 381 ILE A CA 1
ATOM 2895 C C . ILE A 1 381 ? -7.154 16.889 9.318 1.00 74.94 381 ILE A C 1
ATOM 2897 O O . ILE A 1 381 ? -6.350 17.041 8.404 1.00 74.94 381 ILE A O 1
ATOM 2901 N N . GLY A 1 382 ? -7.867 17.906 9.792 1.00 75.12 382 GLY A N 1
ATOM 2902 C CA . GLY A 1 382 ? -7.753 19.240 9.204 1.00 75.12 382 GLY A CA 1
ATOM 2903 C C . GLY A 1 382 ? -8.911 20.159 9.551 1.00 75.12 382 GLY A C 1
ATOM 2904 O O . GLY A 1 382 ? -9.493 20.052 10.632 1.00 75.12 382 GLY A O 1
ATOM 2905 N N . ASP A 1 383 ? -9.221 21.061 8.623 1.00 70.81 383 ASP A N 1
ATOM 2906 C CA . ASP A 1 383 ? -10.302 22.034 8.771 1.00 70.81 383 ASP A CA 1
ATOM 2907 C C . ASP A 1 383 ? -11.668 21.312 8.774 1.00 70.81 383 ASP A C 1
ATOM 2909 O O . ASP A 1 383 ? -11.952 20.547 7.845 1.00 70.81 383 ASP A O 1
ATOM 2913 N N . PRO A 1 384 ? -12.510 21.485 9.811 1.00 69.62 384 PRO A N 1
ATOM 2914 C CA . PRO A 1 384 ? -13.835 20.873 9.866 1.00 69.62 384 PRO A CA 1
ATOM 2915 C C . PRO A 1 384 ? -14.848 21.469 8.874 1.00 69.62 384 PRO A C 1
ATOM 2917 O O . PRO A 1 384 ? -15.848 20.806 8.596 1.00 69.62 384 PRO A O 1
ATOM 2920 N N . GLU A 1 385 ? -14.636 22.690 8.367 1.00 65.38 385 GLU A N 1
ATOM 2921 C CA . GLU A 1 385 ? -15.560 23.376 7.444 1.00 65.38 385 GLU A CA 1
ATOM 2922 C C . GLU A 1 385 ? -15.182 23.211 5.966 1.00 65.38 385 GLU A C 1
ATOM 2924 O O . GLU A 1 385 ? -15.967 23.557 5.077 1.00 65.38 385 GLU A O 1
ATOM 2929 N N . ALA A 1 386 ? -14.002 22.659 5.682 1.00 60.06 386 ALA A N 1
ATOM 2930 C CA . ALA A 1 386 ? -13.539 22.484 4.317 1.00 60.06 386 ALA A CA 1
ATOM 2931 C C . ALA A 1 386 ? -14.423 21.495 3.525 1.00 60.06 386 ALA A C 1
ATOM 2933 O O . ALA A 1 386 ? -14.876 20.482 4.071 1.00 60.06 386 ALA A O 1
ATOM 2934 N N . PRO A 1 387 ? -14.669 21.745 2.222 1.00 53.78 387 PRO A N 1
ATOM 2935 C CA . PRO A 1 387 ? -15.408 20.821 1.371 1.00 53.78 387 PRO A CA 1
ATOM 2936 C C . PRO A 1 387 ? -14.630 19.507 1.235 1.00 53.78 387 PRO A C 1
ATOM 2938 O O . PRO A 1 387 ? -13.607 19.435 0.560 1.00 53.78 387 PRO A O 1
ATOM 2941 N N . LEU A 1 388 ? -15.118 18.465 1.907 1.00 54.53 388 LEU A N 1
ATOM 2942 C CA . LEU A 1 388 ? -14.483 17.152 1.940 1.00 54.53 388 LEU A CA 1
ATOM 2943 C C . LEU A 1 388 ? -14.624 16.460 0.581 1.00 54.53 388 LEU A C 1
ATOM 2945 O O . LEU A 1 388 ? -15.736 16.229 0.099 1.00 54.53 388 LEU A O 1
ATOM 2949 N N . ALA A 1 389 ? -13.499 16.073 -0.010 1.00 50.41 389 ALA A N 1
ATOM 2950 C CA . ALA A 1 389 ? -13.477 15.153 -1.130 1.00 50.41 389 ALA A CA 1
ATOM 2951 C C . ALA A 1 389 ? -13.604 13.706 -0.639 1.00 50.41 389 ALA A C 1
ATOM 2953 O O . ALA A 1 389 ? -12.906 13.265 0.278 1.00 50.41 389 ALA A O 1
ATOM 2954 N N . PHE A 1 390 ? -14.522 12.978 -1.270 1.00 49.81 390 PHE A N 1
ATOM 2955 C CA . PHE A 1 390 ? -14.878 11.606 -0.937 1.00 49.81 390 PHE A CA 1
ATOM 2956 C C . PHE A 1 390 ? -13.756 10.628 -1.308 1.00 49.81 390 PHE A C 1
ATOM 2958 O O . PHE A 1 390 ? -13.316 10.605 -2.457 1.00 49.81 390 PHE A O 1
ATOM 2965 N N . SER A 1 391 ? -13.359 9.751 -0.384 1.00 49.19 391 SER A N 1
ATOM 2966 C CA . SER A 1 391 ? -12.734 8.480 -0.756 1.00 49.19 391 SER A CA 1
ATOM 2967 C C . SER A 1 391 ? -13.387 7.341 0.007 1.00 49.19 391 SER A C 1
ATOM 2969 O O . SER A 1 391 ? -13.561 7.395 1.226 1.00 49.19 391 SER A O 1
ATOM 2971 N N . HIS A 1 392 ? -13.797 6.324 -0.742 1.00 41.41 392 HIS A N 1
ATOM 2972 C CA . HIS A 1 392 ? -14.318 5.085 -0.201 1.00 41.41 392 HIS A CA 1
ATOM 2973 C C . HIS A 1 392 ? -13.321 3.984 -0.535 1.00 41.41 392 HIS A C 1
ATOM 2975 O O . HIS A 1 392 ? -12.929 3.817 -1.684 1.00 41.41 392 HIS A O 1
ATOM 2981 N N . SER A 1 393 ? -12.924 3.226 0.479 1.00 43.94 393 SER A N 1
ATOM 2982 C CA . SER A 1 393 ? -12.455 1.860 0.296 1.00 43.94 393 SER A CA 1
ATOM 2983 C C . SER A 1 393 ? -12.905 1.028 1.502 1.00 43.94 393 SER A C 1
ATOM 2985 O O . SER A 1 393 ? -12.986 1.561 2.620 1.00 43.94 393 SER A O 1
ATOM 2987 N N . PRO A 1 394 ? -13.229 -0.259 1.322 1.00 37.19 394 PRO A N 1
ATOM 2988 C CA . PRO A 1 394 ? -13.452 -1.174 2.434 1.00 37.19 394 PRO A CA 1
ATOM 2989 C C . PRO A 1 394 ? -12.206 -1.251 3.328 1.00 37.19 394 PRO A C 1
ATOM 2991 O O . PRO A 1 394 ? -11.147 -1.687 2.899 1.00 37.19 394 PRO A O 1
ATOM 2994 N N . GLY A 1 395 ? -12.328 -0.797 4.578 1.00 44.09 395 GLY A N 1
ATOM 2995 C CA . GLY A 1 395 ? -11.264 -0.878 5.587 1.00 44.09 395 GLY A CA 1
ATOM 2996 C C . GLY A 1 395 ? -10.323 0.331 5.673 1.00 44.09 395 GLY A C 1
ATOM 2997 O O . GLY A 1 395 ? -9.498 0.378 6.583 1.00 44.09 395 GLY A O 1
ATOM 2998 N N . SER A 1 396 ? -10.438 1.336 4.797 1.00 49.25 396 SER A N 1
ATOM 2999 C CA . SER A 1 396 ? -9.681 2.596 4.907 1.00 49.25 396 SER A CA 1
ATOM 3000 C C . SER A 1 396 ? -10.441 3.755 4.257 1.00 49.25 396 SER A C 1
ATOM 3002 O O . SER A 1 396 ? -10.438 3.936 3.041 1.00 49.25 396 SER A O 1
ATOM 3004 N N . MET A 1 397 ? -11.120 4.551 5.079 1.00 58.19 397 MET A N 1
ATOM 3005 C CA . MET A 1 397 ? -11.811 5.764 4.643 1.00 58.19 397 MET A CA 1
ATOM 3006 C C . MET A 1 397 ? -10.920 6.967 4.948 1.00 58.19 397 MET A C 1
ATOM 3008 O O . MET A 1 397 ? -10.534 7.152 6.098 1.00 58.19 397 MET A O 1
ATOM 3012 N N . PHE A 1 398 ? -10.581 7.767 3.936 1.00 59.25 398 PHE A N 1
ATOM 3013 C CA . PHE A 1 398 ? -9.787 8.986 4.112 1.00 59.25 398 PHE A CA 1
ATOM 3014 C C . PHE A 1 398 ? -10.394 10.151 3.330 1.00 59.25 398 PHE A C 1
ATOM 3016 O O . PHE A 1 398 ? -10.623 10.059 2.129 1.00 59.25 398 PHE A O 1
ATOM 3023 N N . LEU A 1 399 ? -10.649 11.263 3.993 1.00 59.38 399 LEU A N 1
ATOM 3024 C CA . LEU A 1 399 ? -11.216 12.466 3.410 1.00 59.38 399 LEU A CA 1
ATOM 3025 C C . LEU A 1 399 ? -10.100 13.487 3.251 1.00 59.38 399 LEU A C 1
ATOM 3027 O O . LEU A 1 399 ? -9.284 13.679 4.152 1.00 59.38 399 LEU A O 1
ATOM 3031 N N . THR A 1 400 ? -10.058 14.134 2.090 1.00 57.81 400 THR A N 1
ATOM 3032 C CA . THR A 1 400 ? -9.124 15.230 1.849 1.00 57.81 400 THR A CA 1
ATOM 3033 C C . THR A 1 400 ? -9.885 16.540 1.702 1.00 57.81 400 THR A C 1
ATOM 3035 O O . THR A 1 400 ? -10.880 16.626 0.991 1.00 57.81 400 THR A O 1
ATOM 3038 N N . ASP A 1 401 ? -9.419 17.546 2.427 1.00 57.25 401 ASP A N 1
ATOM 3039 C CA . ASP A 1 401 ? -9.863 18.942 2.444 1.00 57.25 401 ASP A CA 1
ATOM 3040 C C . ASP A 1 401 ? -9.015 19.844 1.534 1.00 57.25 401 ASP A C 1
ATOM 3042 O O . ASP A 1 401 ? -9.221 21.055 1.508 1.00 57.25 401 ASP A O 1
ATOM 3046 N N . VAL A 1 402 ? -8.037 19.284 0.812 1.00 57.47 402 VAL A N 1
ATOM 3047 C CA . VAL A 1 402 ? -7.106 20.067 -0.008 1.00 57.47 402 VAL A CA 1
ATOM 3048 C C . VAL A 1 402 ? -7.597 20.104 -1.457 1.00 57.47 402 VAL A C 1
ATOM 3050 O O . VAL A 1 402 ? -7.521 19.080 -2.144 1.00 57.47 402 VAL A O 1
ATOM 3053 N N . PRO A 1 403 ? -8.078 21.261 -1.951 1.00 53.06 403 PRO A N 1
ATOM 3054 C CA . PRO A 1 403 ? -8.374 21.439 -3.365 1.00 53.06 403 PRO A CA 1
ATOM 3055 C C . PRO A 1 403 ? -7.083 21.461 -4.192 1.00 53.06 403 PRO A C 1
ATOM 3057 O O . PRO A 1 403 ? -6.030 21.898 -3.731 1.00 53.06 403 PRO A O 1
ATOM 3060 N N . ASP A 1 404 ? -7.178 21.014 -5.442 1.00 48.41 404 ASP A N 1
ATOM 3061 C CA . ASP A 1 404 ? -6.026 20.833 -6.334 1.00 48.41 404 ASP A CA 1
ATOM 3062 C C . ASP A 1 404 ? -5.385 22.151 -6.823 1.00 48.41 404 ASP A C 1
ATOM 3064 O O . ASP A 1 404 ? -4.258 22.135 -7.307 1.00 48.41 404 ASP A O 1
ATOM 3068 N N . SER A 1 405 ? -6.096 23.287 -6.732 1.00 48.03 405 SER A N 1
ATOM 3069 C CA . SER A 1 405 ? -5.668 24.699 -6.927 1.00 48.03 405 SER A CA 1
ATOM 3070 C C . SER A 1 405 ? -6.889 25.566 -7.309 1.00 48.03 405 SER A C 1
ATOM 3072 O O . SER A 1 405 ? -8.003 25.060 -7.314 1.00 48.03 405 SER A O 1
ATOM 3074 N N . LEU A 1 406 ? -6.695 26.866 -7.604 1.00 46.03 406 LEU A N 1
ATOM 3075 C CA . LEU A 1 406 ? -7.672 27.965 -7.838 1.00 46.03 406 LEU A CA 1
ATOM 3076 C C . LEU A 1 406 ? -8.780 27.752 -8.909 1.00 46.03 406 LEU A C 1
ATOM 3078 O O . LEU A 1 406 ? -9.435 28.715 -9.314 1.00 46.03 406 LEU A O 1
ATOM 3082 N N . LEU A 1 407 ? -8.991 26.536 -9.409 1.00 43.41 407 LEU A N 1
ATOM 3083 C CA . LEU A 1 407 ? -10.028 26.232 -10.394 1.00 43.41 407 LEU A CA 1
ATOM 3084 C C . LEU A 1 407 ? -11.440 26.240 -9.763 1.00 43.41 407 LEU A C 1
ATOM 3086 O O . LEU A 1 407 ? -11.587 26.088 -8.550 1.00 43.41 407 LEU A O 1
ATOM 3090 N N . PRO A 1 408 ? -12.510 26.435 -10.557 1.00 39.97 408 PRO A N 1
ATOM 3091 C CA . PRO A 1 408 ? -13.881 26.449 -10.049 1.00 39.97 408 PRO A CA 1
ATOM 3092 C C . PRO A 1 408 ? -14.257 25.136 -9.347 1.00 39.97 408 PRO A C 1
ATOM 3094 O O . PRO A 1 408 ? -13.862 24.056 -9.783 1.00 39.97 408 PRO A O 1
ATOM 3097 N N . ALA A 1 409 ? -15.096 25.225 -8.308 1.00 45.59 409 ALA A N 1
ATOM 3098 C CA . ALA A 1 409 ? -15.459 24.132 -7.395 1.00 45.59 409 ALA A CA 1
ATOM 3099 C C . ALA A 1 409 ? -15.932 22.812 -8.038 1.00 45.59 409 ALA A C 1
ATOM 3101 O O . ALA A 1 409 ? -15.834 21.760 -7.412 1.00 45.59 409 ALA A O 1
ATOM 3102 N N . SER A 1 410 ? -16.409 22.837 -9.285 1.00 42.47 410 SER A N 1
ATOM 3103 C CA . SER A 1 410 ? -16.855 21.651 -10.027 1.00 42.47 410 SER A CA 1
ATOM 3104 C C . SER A 1 410 ? -15.723 20.786 -10.604 1.00 42.47 410 SER A C 1
ATOM 3106 O O . SER A 1 410 ? -16.000 19.676 -11.048 1.00 42.47 410 SER A O 1
ATOM 3108 N N . GLN A 1 411 ? -14.472 21.263 -10.600 1.00 43.97 411 GLN A N 1
ATOM 3109 C CA . GLN A 1 411 ? -13.277 20.541 -11.079 1.00 43.97 411 GLN A CA 1
ATOM 3110 C C . GLN A 1 411 ? -12.277 20.219 -9.949 1.00 43.97 411 GLN A C 1
ATOM 3112 O O . GLN A 1 411 ? -11.159 19.785 -10.208 1.00 43.97 411 GLN A O 1
ATOM 3117 N N . LEU A 1 412 ? -12.667 20.451 -8.688 1.00 50.78 412 LEU A N 1
ATOM 3118 C CA . LEU A 1 412 ? -11.790 20.345 -7.514 1.00 50.78 412 LEU A CA 1
ATOM 3119 C C . LEU A 1 412 ? -11.803 18.970 -6.834 1.00 50.78 412 LEU A C 1
ATOM 3121 O O . LEU A 1 412 ? -11.066 18.774 -5.868 1.00 50.78 412 LEU A O 1
ATOM 3125 N N . SER A 1 413 ? -12.632 18.025 -7.288 1.00 57.22 413 SER A N 1
ATOM 3126 C CA . SER A 1 413 ? -12.706 16.708 -6.656 1.00 57.22 413 SER A CA 1
ATOM 3127 C C . SER A 1 413 ? -11.569 15.805 -7.156 1.00 57.22 413 SER A C 1
ATOM 3129 O O . SER A 1 413 ? -11.514 15.532 -8.359 1.00 57.22 413 SER A O 1
ATOM 3131 N N . PRO A 1 414 ? -10.682 15.303 -6.278 1.00 69.69 414 PRO A N 1
ATOM 3132 C CA . PRO A 1 414 ? -9.747 14.249 -6.637 1.00 69.69 414 PRO A CA 1
ATOM 3133 C C . PRO A 1 414 ? -10.503 13.013 -7.133 1.00 69.69 414 PRO A C 1
ATOM 3135 O O . PRO A 1 414 ? -11.605 12.701 -6.678 1.00 69.69 414 PRO A O 1
ATOM 3138 N N . LEU A 1 415 ? -9.898 12.318 -8.086 1.00 74.69 415 LEU A N 1
ATOM 3139 C CA . LEU A 1 415 ? -10.414 11.082 -8.645 1.00 74.69 415 LEU A CA 1
ATOM 3140 C C . LEU A 1 415 ? -10.019 9.923 -7.734 1.00 74.69 415 LEU A C 1
ATOM 3142 O O . LEU A 1 415 ? -8.843 9.767 -7.404 1.00 74.69 415 LEU A O 1
ATOM 3146 N N . CYS A 1 416 ? -11.002 9.111 -7.351 1.00 74.38 416 CYS A N 1
ATOM 3147 C CA . CYS A 1 416 ? -10.784 7.851 -6.653 1.00 74.38 416 CYS A CA 1
ATOM 3148 C C . CYS A 1 416 ? -10.727 6.724 -7.687 1.00 74.38 416 CYS A C 1
ATOM 3150 O O . CYS A 1 416 ? -11.686 6.517 -8.430 1.00 74.38 416 CYS A O 1
ATOM 3152 N N . LEU A 1 417 ? -9.590 6.038 -7.756 1.00 78.38 417 LEU A N 1
ATOM 3153 C CA . LEU A 1 417 ? -9.290 5.025 -8.763 1.00 78.38 417 LEU A CA 1
ATOM 3154 C C . LEU A 1 417 ? -8.987 3.697 -8.068 1.00 78.38 417 LEU A C 1
ATOM 3156 O O . LEU A 1 417 ? -8.232 3.662 -7.096 1.00 78.38 417 LEU A O 1
ATOM 3160 N N . LEU A 1 418 ? -9.585 2.614 -8.561 1.00 77.31 418 LEU A N 1
ATOM 3161 C CA . LEU A 1 418 ? -9.279 1.252 -8.127 1.00 77.31 418 LEU A CA 1
ATOM 3162 C C . LEU A 1 418 ? -7.892 0.866 -8.655 1.00 77.31 418 LEU A C 1
ATOM 3164 O O . LEU A 1 418 ? -7.644 0.976 -9.849 1.00 77.31 418 LEU A O 1
ATOM 3168 N N . VAL A 1 419 ? -6.992 0.437 -7.777 1.00 79.62 419 VAL A N 1
ATOM 3169 C CA . VAL A 1 419 ? -5.613 0.048 -8.114 1.00 79.62 419 VAL A CA 1
ATOM 3170 C C . VAL A 1 419 ? -5.453 -1.471 -8.104 1.00 79.62 419 VAL A C 1
ATOM 3172 O O . VAL A 1 419 ? -4.840 -2.021 -9.008 1.00 79.62 419 VAL A O 1
ATOM 3175 N N . CYS A 1 420 ? -6.021 -2.159 -7.110 1.00 69.81 420 CYS A N 1
ATOM 3176 C CA . CYS A 1 420 ? -6.005 -3.620 -7.020 1.00 69.81 420 CYS A CA 1
ATOM 3177 C C . CYS A 1 420 ? -7.345 -4.130 -6.476 1.00 69.81 420 CYS A C 1
ATOM 3179 O O . CYS A 1 420 ? -7.960 -3.459 -5.649 1.00 69.81 420 CYS A O 1
ATOM 3181 N N . GLN A 1 421 ? -7.816 -5.293 -6.933 1.00 65.00 421 GLN A N 1
ATOM 3182 C CA . GLN A 1 421 ? -9.029 -5.928 -6.398 1.00 65.00 421 GLN A CA 1
ATOM 3183 C C . GLN A 1 421 ? -8.743 -6.874 -5.230 1.00 65.00 421 GLN A C 1
ATOM 3185 O O . GLN A 1 421 ? -9.602 -7.019 -4.361 1.00 65.00 421 GLN A O 1
ATOM 3190 N N . ASP A 1 422 ? -7.555 -7.480 -5.191 1.00 58.78 422 ASP A N 1
ATOM 3191 C CA . ASP A 1 422 ? -7.169 -8.450 -4.169 1.00 58.78 422 ASP A CA 1
ATOM 3192 C C . ASP A 1 422 ? -5.679 -8.298 -3.783 1.00 58.78 422 ASP A C 1
ATOM 3194 O O . ASP A 1 422 ? -4.800 -8.683 -4.554 1.00 58.78 422 ASP A O 1
ATOM 3198 N N . PRO A 1 423 ? -5.361 -7.689 -2.625 1.00 60.34 423 PRO A N 1
ATOM 3199 C CA . PRO A 1 423 ? -6.293 -7.029 -1.718 1.00 60.34 423 PRO A CA 1
ATOM 3200 C C . PRO A 1 423 ? -6.894 -5.773 -2.361 1.00 60.34 423 PRO A C 1
ATOM 3202 O O . PRO A 1 423 ? -6.246 -5.072 -3.139 1.00 60.34 423 PRO A O 1
ATOM 3205 N N . LEU A 1 424 ? -8.140 -5.470 -2.002 1.00 62.12 424 LEU A N 1
ATOM 3206 C CA . LEU A 1 424 ? -8.846 -4.308 -2.527 1.00 62.12 424 LEU A CA 1
ATOM 3207 C C . LEU A 1 424 ? -8.123 -3.009 -2.135 1.00 62.12 424 LEU A C 1
ATOM 3209 O O . LEU A 1 424 ? -8.102 -2.626 -0.966 1.00 62.12 424 LEU A O 1
ATOM 3213 N N . LEU A 1 425 ? -7.556 -2.320 -3.123 1.00 71.44 425 LEU A N 1
ATOM 3214 C CA . LEU A 1 425 ? -6.782 -1.095 -2.965 1.00 71.44 425 LEU A CA 1
ATOM 3215 C C . LEU A 1 425 ? -7.331 -0.021 -3.896 1.00 71.44 425 LEU A C 1
ATOM 3217 O O . LEU A 1 425 ? -7.362 -0.198 -5.111 1.00 71.44 425 LEU A O 1
ATOM 3221 N N . TYR A 1 426 ? -7.698 1.121 -3.326 1.00 76.81 426 TYR A N 1
ATOM 3222 C CA . TYR A 1 426 ? -8.002 2.339 -4.069 1.00 76.81 426 TYR A CA 1
ATOM 3223 C C . TYR A 1 426 ? -6.906 3.372 -3.833 1.00 76.81 426 TYR A C 1
ATOM 3225 O O . TYR A 1 426 ? -6.211 3.347 -2.819 1.00 76.81 426 TYR A O 1
ATOM 3233 N N . SER A 1 427 ? -6.780 4.323 -4.749 1.00 81.44 427 SER A N 1
ATOM 3234 C CA . SER A 1 427 ? -5.986 5.520 -4.527 1.00 81.44 427 SER A CA 1
ATOM 3235 C C . SER A 1 427 ? -6.715 6.774 -4.990 1.00 81.44 427 SER A C 1
ATOM 3237 O O . SER A 1 427 ? -7.754 6.715 -5.644 1.00 81.44 427 SER A O 1
ATOM 3239 N N . LEU A 1 428 ? -6.180 7.922 -4.588 1.00 79.38 428 LEU A N 1
ATOM 3240 C CA . LEU A 1 428 ? -6.684 9.243 -4.909 1.00 79.38 428 LEU A CA 1
ATOM 3241 C C . LEU A 1 428 ? -5.592 10.029 -5.601 1.00 79.38 428 LEU A C 1
ATOM 3243 O O . LEU A 1 428 ? -4.489 10.131 -5.075 1.00 79.38 428 LEU A O 1
ATOM 3247 N N . ALA A 1 429 ? -5.915 10.641 -6.725 1.00 83.12 429 ALA A N 1
ATOM 3248 C CA . ALA A 1 429 ? -5.064 11.638 -7.349 1.00 83.12 429 ALA A CA 1
ATOM 3249 C C . ALA A 1 429 ? -5.935 12.742 -7.921 1.00 83.12 429 ALA A C 1
ATOM 3251 O O . ALA A 1 429 ? -7.129 12.562 -8.170 1.00 83.12 429 ALA A O 1
ATOM 3252 N N . SER A 1 430 ? -5.355 13.913 -8.117 1.00 82.06 430 SER A N 1
ATOM 3253 C CA . SER A 1 430 ? -6.121 15.007 -8.668 1.00 82.06 430 SER A CA 1
ATOM 3254 C C . SER A 1 430 ? -6.431 14.830 -10.149 1.00 82.06 430 SER A C 1
ATOM 3256 O O . SER A 1 430 ? -5.704 14.155 -10.880 1.00 82.06 430 SER A O 1
ATOM 3258 N N . GLN A 1 431 ? -7.512 15.460 -10.615 1.00 82.25 431 GLN A N 1
ATOM 3259 C CA . GLN A 1 431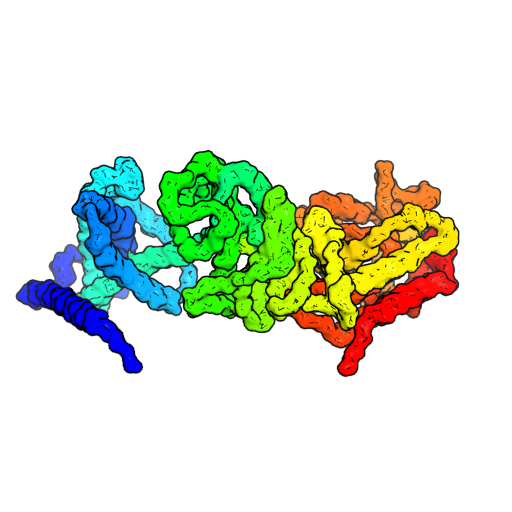 ? -7.905 15.377 -12.020 1.00 82.25 431 GLN A CA 1
ATOM 3260 C C . GLN A 1 431 ? -6.817 15.934 -12.950 1.00 82.25 431 GLN A C 1
ATOM 3262 O O . GLN A 1 431 ? -6.630 15.399 -14.043 1.00 82.25 431 GLN A O 1
ATOM 3267 N N . ARG A 1 432 ? -6.060 16.951 -12.507 1.00 84.19 432 ARG A N 1
ATOM 3268 C CA . ARG A 1 432 ? -4.888 17.465 -13.228 1.00 84.19 432 ARG A CA 1
ATOM 3269 C C . ARG A 1 432 ? -3.795 16.407 -13.332 1.00 84.19 432 ARG A C 1
ATOM 3271 O O . ARG A 1 432 ? -3.364 16.121 -14.441 1.00 84.19 432 ARG A O 1
ATOM 3278 N N . ALA A 1 433 ? -3.380 15.810 -12.212 1.00 88.88 433 ALA A N 1
ATOM 3279 C CA . ALA A 1 433 ? -2.319 14.804 -12.205 1.00 88.88 433 ALA A CA 1
ATOM 3280 C C . ALA A 1 433 ? -2.684 13.600 -13.087 1.00 88.88 433 ALA A C 1
ATOM 3282 O O . ALA A 1 433 ? -1.904 13.211 -13.952 1.00 88.88 433 ALA A O 1
ATOM 3283 N N . VAL A 1 434 ? -3.905 13.073 -12.944 1.00 91.12 434 VAL A N 1
ATOM 3284 C CA . VAL A 1 434 ? -4.416 11.979 -13.789 1.00 91.12 434 VAL A CA 1
ATOM 3285 C C . VAL A 1 434 ? -4.486 12.404 -15.258 1.00 91.12 434 VAL A C 1
ATOM 3287 O O . VAL A 1 434 ? -4.084 11.650 -16.140 1.00 91.12 434 VAL A O 1
ATOM 3290 N N . GLY A 1 435 ? -4.952 13.624 -15.539 1.00 92.06 435 GLY A N 1
ATOM 3291 C CA . GLY A 1 435 ? -5.010 14.178 -16.890 1.00 92.06 435 GLY A CA 1
ATOM 3292 C C . GLY A 1 435 ? -3.638 14.269 -17.560 1.00 92.06 435 GLY A C 1
ATOM 3293 O O . GLY A 1 435 ? -3.509 13.878 -18.719 1.00 92.06 435 GLY A O 1
ATOM 3294 N N . THR A 1 436 ? -2.613 14.723 -16.837 1.00 93.69 436 THR A N 1
ATOM 3295 C CA . THR A 1 436 ? -1.235 14.760 -17.341 1.00 93.69 436 THR A CA 1
ATOM 3296 C C . THR A 1 436 ? -0.677 13.352 -17.531 1.00 93.69 436 THR A C 1
ATOM 3298 O O . THR A 1 436 ? -0.099 13.079 -18.577 1.00 93.69 436 THR A O 1
ATOM 3301 N N . ILE A 1 437 ? -0.888 12.422 -16.591 1.00 96.12 437 ILE A N 1
ATOM 3302 C CA . ILE A 1 437 ? -0.411 11.035 -16.743 1.00 96.12 437 ILE A CA 1
ATOM 3303 C C . ILE A 1 437 ? -1.040 10.375 -17.981 1.00 96.12 437 ILE A C 1
ATOM 3305 O O . ILE A 1 437 ? -0.330 9.748 -18.759 1.00 96.12 437 ILE A O 1
ATOM 3309 N N . ARG A 1 438 ? -2.328 10.609 -18.256 1.00 95.69 438 ARG A N 1
ATOM 3310 C CA . ARG A 1 438 ? -2.978 10.176 -19.511 1.00 95.69 438 ARG A CA 1
ATOM 3311 C C . ARG A 1 438 ? -2.356 10.803 -20.760 1.00 95.69 438 ARG A C 1
ATOM 3313 O O . ARG A 1 438 ? -2.367 10.201 -21.830 1.00 95.69 438 ARG A O 1
ATOM 3320 N N . GLN A 1 439 ? -1.834 12.027 -20.672 1.00 95.62 439 GLN A N 1
ATOM 3321 C CA . GLN A 1 439 ? -1.084 12.627 -21.779 1.00 95.62 439 GLN A CA 1
ATOM 3322 C C . GLN A 1 439 ? 0.275 11.942 -21.964 1.00 95.62 439 GLN A C 1
ATOM 3324 O O . GLN A 1 439 ? 0.629 11.652 -23.104 1.00 95.62 439 GLN A O 1
ATOM 3329 N N . LEU A 1 440 ? 0.988 11.620 -20.876 1.00 96.44 440 LEU A N 1
ATOM 3330 C CA . LEU A 1 440 ? 2.221 10.823 -20.933 1.00 96.44 440 LEU A CA 1
ATOM 3331 C C . LEU A 1 440 ? 1.958 9.450 -21.572 1.00 96.44 440 LEU A C 1
ATOM 3333 O O . LEU A 1 440 ? 2.699 9.039 -22.459 1.00 96.44 440 LEU A O 1
ATOM 3337 N N . GLU A 1 441 ? 0.862 8.789 -21.189 1.00 95.00 441 GLU A N 1
ATOM 3338 C CA . GLU A 1 441 ? 0.423 7.498 -21.737 1.00 95.00 441 GLU A CA 1
ATOM 3339 C C . GLU A 1 441 ? 0.208 7.557 -23.258 1.00 95.00 441 GLU A C 1
ATOM 3341 O O . GLU A 1 441 ? 0.662 6.685 -23.998 1.00 95.00 441 GLU A O 1
ATOM 3346 N N . ARG A 1 442 ? -0.417 8.630 -23.757 1.00 93.44 442 ARG A N 1
ATOM 3347 C CA . ARG A 1 442 ? -0.599 8.837 -25.204 1.00 93.44 442 ARG A CA 1
ATOM 3348 C C . ARG A 1 442 ? 0.719 9.042 -25.941 1.00 93.44 442 ARG A C 1
ATOM 3350 O O . ARG A 1 442 ? 0.837 8.567 -27.064 1.00 93.44 442 ARG A O 1
ATOM 3357 N N . VAL A 1 443 ? 1.680 9.740 -25.330 1.00 94.00 443 VAL A N 1
ATOM 3358 C CA . VAL A 1 443 ? 3.009 9.974 -25.918 1.00 94.00 443 VAL A CA 1
ATOM 3359 C C . VAL A 1 443 ? 3.779 8.661 -26.049 1.00 94.00 443 VAL A C 1
ATOM 3361 O O . VAL A 1 443 ? 4.334 8.387 -27.109 1.00 94.00 443 VAL A O 1
ATOM 3364 N N . ILE A 1 444 ? 3.787 7.823 -25.009 1.00 92.50 444 ILE A N 1
ATOM 3365 C CA . ILE A 1 444 ? 4.485 6.526 -25.060 1.00 92.50 444 ILE A CA 1
ATOM 3366 C C . ILE A 1 444 ? 3.746 5.475 -25.896 1.00 92.50 444 ILE A C 1
ATOM 3368 O O . ILE A 1 444 ? 4.368 4.526 -26.364 1.00 92.50 444 ILE A O 1
ATOM 3372 N N . GLY A 1 445 ? 2.437 5.649 -26.104 1.00 90.12 445 GLY A N 1
ATOM 3373 C CA . GLY A 1 445 ? 1.618 4.820 -26.989 1.00 90.12 445 GLY A CA 1
ATOM 3374 C C . GLY A 1 445 ? 1.761 5.154 -28.479 1.00 90.12 445 GLY A C 1
ATOM 3375 O O . GLY A 1 445 ? 1.122 4.508 -29.314 1.00 90.12 445 GLY A O 1
ATOM 3376 N N . GLU A 1 446 ? 2.565 6.160 -28.840 1.00 90.06 446 GLU A N 1
ATOM 3377 C CA . GLU A 1 446 ? 2.901 6.430 -30.236 1.00 90.06 446 GLU A CA 1
ATOM 3378 C C . GLU A 1 446 ? 3.654 5.245 -30.851 1.00 90.06 446 GLU A C 1
ATOM 3380 O O . GLU A 1 446 ? 4.550 4.663 -30.245 1.00 90.06 446 GLU A O 1
ATOM 3385 N N . ASP A 1 447 ? 3.311 4.906 -32.096 1.00 86.88 447 ASP A N 1
ATOM 3386 C CA . ASP A 1 447 ? 3.876 3.758 -32.809 1.00 86.88 447 ASP A CA 1
ATOM 3387 C C . ASP A 1 447 ? 4.756 4.199 -33.993 1.00 86.88 447 ASP A C 1
ATOM 3389 O O . ASP A 1 447 ? 4.367 4.048 -35.163 1.00 86.88 447 ASP A O 1
ATOM 3393 N N . PRO A 1 448 ? 5.937 4.795 -33.735 1.00 85.25 448 PRO A N 1
ATOM 3394 C CA . PRO A 1 448 ? 6.841 5.161 -34.809 1.00 85.25 448 PRO A CA 1
ATOM 3395 C C . PRO A 1 448 ? 7.311 3.906 -35.541 1.00 85.25 448 PRO A C 1
ATOM 3397 O O . PRO A 1 448 ? 7.696 2.898 -34.947 1.00 85.25 448 PRO A O 1
ATOM 3400 N N . GLY A 1 449 ? 7.264 3.975 -36.870 1.00 78.56 449 GLY A N 1
ATOM 3401 C CA . GLY A 1 449 ? 7.571 2.836 -37.731 1.00 78.56 449 GLY A CA 1
ATOM 3402 C C . GLY A 1 449 ? 6.438 1.813 -37.866 1.00 78.56 449 GLY A C 1
ATOM 3403 O O . GLY A 1 449 ? 6.668 0.790 -38.507 1.00 78.56 449 GLY A O 1
ATOM 3404 N N . ASN A 1 450 ? 5.240 2.090 -37.325 1.00 82.25 450 ASN A N 1
ATOM 3405 C CA . ASN A 1 450 ? 4.024 1.283 -37.490 1.00 82.25 450 ASN A CA 1
ATOM 3406 C C . ASN A 1 450 ? 4.244 -0.199 -37.127 1.00 82.25 450 ASN A C 1
ATOM 3408 O O . ASN A 1 450 ? 3.985 -1.106 -37.921 1.00 82.25 450 ASN A O 1
ATOM 3412 N N . ARG A 1 451 ? 4.803 -0.427 -35.934 1.00 78.69 451 ARG A N 1
ATOM 3413 C CA . ARG A 1 451 ? 5.197 -1.733 -35.391 1.00 78.69 451 ARG A CA 1
ATOM 3414 C C . ARG A 1 451 ? 4.000 -2.577 -34.943 1.00 78.69 451 ARG A C 1
ATOM 3416 O O . ARG A 1 451 ? 4.175 -3.760 -34.672 1.00 78.69 451 ARG A O 1
ATOM 3423 N N . GLY A 1 452 ? 2.800 -1.999 -34.888 1.00 81.25 452 GLY A N 1
ATOM 3424 C CA . GLY A 1 452 ? 1.562 -2.679 -34.512 1.00 81.25 452 GLY A CA 1
ATOM 3425 C C . GLY A 1 452 ? 1.243 -2.615 -33.017 1.00 81.25 452 GLY A C 1
ATOM 3426 O O . GLY A 1 452 ? 0.295 -3.263 -32.578 1.00 81.25 452 GLY A O 1
ATOM 3427 N N . ILE A 1 453 ? 1.979 -1.818 -32.233 1.00 79.75 453 ILE A N 1
ATOM 3428 C CA . ILE A 1 453 ? 1.789 -1.726 -30.772 1.00 79.75 453 ILE A CA 1
ATOM 3429 C C . ILE A 1 453 ? 0.494 -1.003 -30.390 1.00 79.75 453 ILE A C 1
ATOM 3431 O O . ILE A 1 453 ? -0.040 -1.214 -29.308 1.00 79.75 453 ILE A O 1
ATOM 3435 N N . ARG A 1 454 ? -0.076 -0.205 -31.303 1.00 81.94 454 ARG A N 1
ATOM 3436 C CA . ARG A 1 454 ? -1.326 0.528 -31.058 1.00 81.94 454 ARG A CA 1
ATOM 3437 C C . ARG A 1 454 ? -2.515 -0.389 -30.747 1.00 81.94 454 ARG A C 1
ATOM 3439 O O . ARG A 1 454 ? -3.439 0.035 -30.064 1.00 81.94 454 ARG A O 1
ATOM 3446 N N . ALA A 1 455 ? -2.496 -1.631 -31.235 1.00 84.75 455 ALA A N 1
ATOM 3447 C CA . ALA A 1 455 ? -3.528 -2.625 -30.936 1.00 84.75 455 ALA A CA 1
ATOM 3448 C C . ALA A 1 455 ? -3.456 -3.163 -29.494 1.00 84.75 455 ALA A C 1
ATOM 3450 O O . ALA A 1 455 ? -4.423 -3.753 -29.025 1.00 84.75 455 ALA A O 1
ATOM 3451 N N . LEU A 1 456 ? -2.324 -2.966 -28.810 1.00 82.94 456 LEU A N 1
ATOM 3452 C CA . LEU A 1 456 ? -2.091 -3.383 -27.425 1.00 82.94 456 LEU A CA 1
ATOM 3453 C C . LEU A 1 456 ? -2.403 -2.267 -26.418 1.00 82.94 456 LEU A C 1
ATOM 3455 O O . LEU A 1 456 ? -2.298 -2.487 -25.217 1.00 82.94 456 LEU A O 1
ATOM 3459 N N . PHE A 1 457 ? -2.756 -1.071 -26.896 1.00 86.38 457 PHE A N 1
ATOM 3460 C CA . PHE A 1 457 ? -3.024 0.076 -26.041 1.00 86.38 457 PHE A CA 1
ATOM 3461 C C . PHE A 1 457 ? -4.294 -0.138 -25.215 1.00 86.38 457 PHE A C 1
ATOM 3463 O O . PHE A 1 457 ? -5.380 -0.338 -25.767 1.00 86.38 457 PHE A O 1
ATOM 3470 N N . VAL A 1 458 ? -4.153 -0.019 -23.899 1.00 89.25 458 VAL A N 1
ATOM 3471 C CA . VAL A 1 458 ? -5.252 0.004 -22.936 1.00 89.25 458 VAL A CA 1
ATOM 3472 C C . VAL A 1 458 ? -5.161 1.332 -22.193 1.00 89.25 458 VAL A C 1
ATOM 3474 O O . VAL A 1 458 ? -4.096 1.697 -21.704 1.00 89.25 458 VAL A O 1
ATOM 3477 N N . GLU A 1 459 ? -6.261 2.082 -22.183 1.00 88.94 459 GLU A N 1
ATOM 3478 C CA . GLU A 1 459 ? -6.326 3.383 -21.513 1.00 88.94 459 GLU A CA 1
ATOM 3479 C C . GLU A 1 459 ? -6.224 3.206 -19.990 1.00 88.94 459 GLU A C 1
ATOM 3481 O O . GLU A 1 459 ? -6.803 2.272 -19.440 1.00 88.94 459 GLU A O 1
ATOM 3486 N N . ASP A 1 460 ? -5.530 4.135 -19.328 1.00 92.00 460 ASP A N 1
ATOM 3487 C CA . ASP A 1 460 ? -5.336 4.234 -17.874 1.00 92.00 460 ASP A CA 1
ATOM 3488 C C . ASP A 1 460 ? -4.369 3.230 -17.219 1.00 92.00 460 ASP A C 1
ATOM 3490 O O . ASP A 1 460 ? -4.081 3.368 -16.025 1.00 92.00 460 ASP A O 1
ATOM 3494 N N . GLU A 1 461 ? -3.774 2.293 -17.957 1.00 92.25 461 GLU A N 1
ATOM 3495 C CA . GLU A 1 461 ? -2.774 1.356 -17.415 1.00 92.25 461 GLU A CA 1
ATOM 3496 C C . GLU A 1 461 ? -1.561 2.074 -16.802 1.00 92.25 461 GLU A C 1
ATOM 3498 O O . GLU A 1 461 ? -1.054 1.676 -15.745 1.00 92.25 461 GLU A O 1
ATOM 3503 N N . LEU A 1 462 ? -1.115 3.190 -17.395 1.00 95.19 462 LEU A N 1
ATOM 3504 C CA . LEU A 1 462 ? -0.024 3.985 -16.830 1.00 95.19 462 LEU A CA 1
ATOM 3505 C C . LEU A 1 462 ? -0.441 4.653 -15.514 1.00 95.19 462 LEU A C 1
ATOM 3507 O O . LEU A 1 462 ? 0.355 4.723 -14.574 1.00 95.19 462 LEU A O 1
ATOM 3511 N N . VAL A 1 463 ? -1.687 5.132 -15.428 1.00 95.19 463 VAL A N 1
ATOM 3512 C CA . VAL A 1 463 ? -2.234 5.737 -14.204 1.00 95.19 463 VAL A CA 1
ATOM 3513 C C . VAL A 1 463 ? -2.280 4.694 -13.092 1.00 95.19 463 VAL A C 1
ATOM 3515 O O . VAL A 1 463 ? -1.783 4.955 -11.994 1.00 95.19 463 VAL A O 1
ATOM 3518 N N . HIS A 1 464 ? -2.815 3.506 -13.379 1.00 93.38 464 HIS A N 1
ATOM 3519 C CA . HIS A 1 464 ? -2.877 2.402 -12.423 1.00 93.38 464 HIS A CA 1
ATOM 3520 C C . HIS A 1 464 ? -1.481 1.966 -11.968 1.00 93.38 464 HIS A C 1
ATOM 3522 O O . HIS A 1 464 ? -1.255 1.830 -10.764 1.00 93.38 464 HIS A O 1
ATOM 3528 N N . SER A 1 465 ? -0.525 1.863 -12.894 1.00 94.69 465 SER A N 1
ATOM 3529 C CA . SER A 1 465 ? 0.871 1.523 -12.592 1.00 94.69 465 SER A CA 1
ATOM 3530 C C . SER A 1 465 ? 1.538 2.554 -11.676 1.00 94.69 465 SER A C 1
ATOM 3532 O O . SER A 1 465 ? 2.161 2.193 -10.677 1.00 94.69 465 SER A O 1
ATOM 3534 N N . CYS A 1 466 ? 1.370 3.850 -11.966 1.00 96.31 466 CYS A N 1
ATOM 3535 C CA . CYS A 1 466 ? 1.942 4.925 -11.153 1.00 96.31 466 CYS A CA 1
ATOM 3536 C C . CYS A 1 466 ? 1.332 4.968 -9.748 1.00 96.31 466 CYS A C 1
ATOM 3538 O O . CYS A 1 466 ? 2.057 5.176 -8.776 1.00 96.31 466 CYS A O 1
ATOM 3540 N N . LEU A 1 467 ? 0.016 4.758 -9.625 1.00 93.00 467 LEU A N 1
ATOM 3541 C CA . LEU A 1 467 ? -0.655 4.687 -8.327 1.00 93.00 467 LEU A CA 1
ATOM 3542 C C . LEU A 1 467 ? -0.211 3.449 -7.542 1.00 93.00 467 LEU A C 1
ATOM 3544 O O . LEU A 1 467 ? 0.141 3.580 -6.378 1.00 93.00 467 LEU A O 1
ATOM 3548 N N . ALA A 1 468 ? -0.162 2.265 -8.156 1.00 91.75 468 ALA A N 1
ATOM 3549 C CA . ALA A 1 468 ? 0.312 1.050 -7.487 1.00 91.75 468 ALA A CA 1
ATOM 3550 C C . ALA A 1 468 ? 1.737 1.226 -6.939 1.00 91.75 468 ALA A C 1
ATOM 3552 O O . ALA A 1 468 ? 1.994 0.976 -5.759 1.00 91.75 468 ALA A O 1
ATOM 3553 N N . LEU A 1 469 ? 2.645 1.754 -7.764 1.00 93.56 469 LEU A N 1
ATOM 3554 C CA . LEU A 1 469 ? 4.015 2.051 -7.354 1.00 93.56 469 LEU A CA 1
ATOM 3555 C C . LEU A 1 469 ? 4.116 3.191 -6.340 1.00 93.56 469 LEU A C 1
ATOM 3557 O O . LEU A 1 469 ? 5.080 3.232 -5.580 1.00 93.56 469 LEU A O 1
ATOM 3561 N N . SER A 1 470 ? 3.176 4.134 -6.281 1.00 92.88 470 SER A N 1
ATOM 3562 C CA . SER A 1 470 ? 3.248 5.194 -5.273 1.00 92.88 470 SER A CA 1
ATOM 3563 C C . SER A 1 470 ? 2.979 4.661 -3.861 1.00 92.88 470 SER A C 1
ATOM 3565 O O . SER A 1 470 ? 3.624 5.136 -2.922 1.00 92.88 470 SER A O 1
ATOM 3567 N N . HIS A 1 471 ? 2.155 3.613 -3.725 1.00 88.12 471 HIS A N 1
ATOM 3568 C CA . HIS A 1 471 ? 1.881 2.902 -2.463 1.00 88.12 471 HIS A CA 1
ATOM 3569 C C . HIS A 1 471 ? 2.971 1.921 -2.026 1.00 88.12 471 HIS A C 1
ATOM 3571 O O . HIS A 1 471 ? 3.017 1.573 -0.849 1.00 88.12 471 HIS A O 1
ATOM 3577 N N . SER A 1 472 ? 3.851 1.493 -2.933 1.00 90.00 472 SER A N 1
ATOM 3578 C CA . SER A 1 472 ? 4.892 0.510 -2.616 1.00 90.00 472 SER A CA 1
ATOM 3579 C C . SER A 1 472 ? 5.966 1.052 -1.665 1.00 90.00 472 SER A C 1
ATOM 3581 O O . SER A 1 472 ? 6.273 2.247 -1.624 1.00 90.00 472 SER A O 1
ATOM 3583 N N . THR A 1 473 ? 6.590 0.164 -0.910 1.00 88.12 473 THR A N 1
ATOM 3584 C CA . THR A 1 473 ? 7.721 0.456 -0.024 1.00 88.12 473 THR A CA 1
ATOM 3585 C C . THR A 1 473 ? 8.990 -0.256 -0.483 1.00 88.12 473 THR A C 1
ATOM 3587 O O . THR A 1 473 ? 10.086 0.286 -0.307 1.00 88.12 473 THR A O 1
ATOM 3590 N N . SER A 1 474 ? 8.850 -1.426 -1.114 1.00 89.31 474 SER A N 1
ATOM 3591 C CA . SER A 1 474 ? 9.941 -2.300 -1.539 1.00 89.31 474 SER A CA 1
ATOM 3592 C C . SER A 1 474 ? 9.653 -2.884 -2.924 1.00 89.31 474 SER A C 1
ATOM 3594 O O . SER A 1 474 ? 8.786 -3.741 -3.096 1.00 89.31 474 SER A O 1
ATOM 3596 N N . VAL A 1 475 ? 10.406 -2.420 -3.919 1.00 93.31 475 VAL A N 1
ATOM 3597 C CA . VAL A 1 475 ? 10.204 -2.731 -5.336 1.00 93.31 475 VAL A CA 1
ATOM 3598 C C . VAL A 1 475 ? 11.349 -3.594 -5.858 1.00 93.31 475 VAL A C 1
ATOM 3600 O O . VAL A 1 475 ? 12.517 -3.220 -5.732 1.00 93.31 475 VAL A O 1
ATOM 3603 N N . ALA A 1 476 ? 11.029 -4.716 -6.501 1.00 92.69 476 ALA A N 1
ATOM 3604 C CA . ALA A 1 476 ? 11.995 -5.460 -7.306 1.00 92.69 476 ALA A CA 1
ATOM 3605 C C . ALA A 1 476 ? 11.782 -5.152 -8.793 1.00 92.69 476 ALA A C 1
ATOM 3607 O O . ALA A 1 476 ? 10.679 -5.315 -9.310 1.00 92.69 476 ALA A O 1
ATOM 3608 N N . ILE A 1 477 ? 12.831 -4.710 -9.483 1.00 93.56 477 ILE A N 1
ATOM 3609 C CA . ILE A 1 477 ? 12.799 -4.365 -10.907 1.00 93.56 477 ILE A CA 1
ATOM 3610 C C . ILE A 1 477 ? 13.628 -5.391 -11.661 1.00 93.56 477 ILE A C 1
ATOM 3612 O O . ILE A 1 477 ? 14.806 -5.581 -11.364 1.00 93.56 477 ILE A O 1
ATOM 3616 N N . THR A 1 478 ? 13.021 -6.045 -12.644 1.00 92.31 478 THR A N 1
ATOM 3617 C CA . THR A 1 478 ? 13.677 -7.062 -13.462 1.00 92.31 478 THR A CA 1
ATOM 3618 C C . THR A 1 478 ? 13.861 -6.554 -14.879 1.00 92.31 478 THR A C 1
ATOM 3620 O O . THR A 1 478 ? 12.884 -6.107 -15.476 1.00 92.31 478 THR A O 1
ATOM 3623 N N . THR A 1 479 ? 15.071 -6.644 -15.431 1.00 91.75 479 THR A N 1
ATOM 3624 C CA . THR A 1 479 ? 15.340 -6.222 -16.812 1.00 91.75 479 THR A CA 1
ATOM 3625 C C . THR A 1 479 ? 16.359 -7.108 -17.515 1.00 91.75 479 THR A C 1
ATOM 3627 O O . THR A 1 479 ? 17.202 -7.743 -16.870 1.00 91.75 479 THR A O 1
ATOM 3630 N N . GLY A 1 480 ? 16.264 -7.135 -18.842 1.00 88.69 480 GLY A N 1
ATOM 3631 C CA . GLY A 1 480 ? 17.182 -7.825 -19.733 1.00 88.69 480 GLY A CA 1
ATOM 3632 C C . GLY A 1 480 ? 16.445 -8.788 -20.653 1.00 88.69 480 GLY A C 1
ATOM 3633 O O . GLY A 1 480 ? 15.700 -9.663 -20.190 1.00 88.69 480 GLY A O 1
ATOM 3634 N N . PHE A 1 481 ? 16.715 -8.653 -21.949 1.00 92.06 481 PHE A N 1
ATOM 3635 C CA . PHE A 1 481 ? 16.164 -9.507 -22.989 1.00 92.06 481 PHE A CA 1
ATOM 3636 C C . PHE A 1 481 ? 17.261 -9.889 -24.001 1.00 92.06 481 PHE A C 1
ATOM 3638 O O . PHE A 1 481 ? 17.803 -9.033 -24.707 1.00 92.06 481 PHE A O 1
ATOM 3645 N N . PRO A 1 482 ? 17.642 -11.176 -24.088 1.00 90.88 482 PRO A N 1
ATOM 3646 C CA . PRO A 1 482 ? 18.644 -11.619 -25.044 1.00 90.88 482 PRO A CA 1
ATOM 3647 C C . PRO A 1 482 ? 18.032 -11.807 -26.437 1.00 90.88 482 PRO A C 1
ATOM 3649 O O . PRO A 1 482 ? 17.200 -12.687 -26.668 1.00 90.88 482 PRO A O 1
ATOM 3652 N N . THR A 1 483 ? 18.495 -11.019 -27.405 1.00 85.88 483 THR A N 1
ATOM 3653 C CA . THR A 1 483 ? 18.001 -11.055 -28.794 1.00 85.88 483 THR A CA 1
ATOM 3654 C C . THR A 1 483 ? 18.985 -11.691 -29.768 1.00 85.88 483 THR A C 1
ATOM 3656 O O . THR A 1 483 ? 18.557 -12.352 -30.723 1.00 85.88 483 THR A O 1
ATOM 3659 N N . HIS A 1 484 ? 20.293 -11.539 -29.528 1.00 84.94 484 HIS A N 1
ATOM 3660 C CA . HIS A 1 484 ? 21.352 -11.924 -30.466 1.00 84.94 484 HIS A CA 1
ATOM 3661 C C . HIS A 1 484 ? 22.358 -12.890 -29.833 1.00 84.94 484 HIS A C 1
ATOM 3663 O O . HIS A 1 484 ? 23.484 -12.522 -29.514 1.00 84.94 484 HIS A O 1
ATOM 3669 N N . PHE A 1 485 ? 21.975 -14.164 -29.714 1.00 81.12 485 PHE A N 1
ATOM 3670 C CA . PHE A 1 485 ? 22.770 -15.224 -29.067 1.00 81.12 485 PHE A CA 1
ATOM 3671 C C . PHE A 1 485 ? 24.167 -15.482 -29.674 1.00 81.12 485 PHE A C 1
ATOM 3673 O O . PHE A 1 485 ? 24.988 -16.157 -29.062 1.00 81.12 485 PHE A O 1
ATOM 3680 N N . MET A 1 486 ? 24.446 -14.957 -30.872 1.00 82.44 486 MET A N 1
ATOM 3681 C CA . MET A 1 486 ? 25.756 -15.045 -31.537 1.00 82.44 486 MET A CA 1
ATOM 3682 C C . MET A 1 486 ? 26.733 -13.935 -31.110 1.00 82.44 486 MET A C 1
ATOM 3684 O O . MET A 1 486 ? 27.879 -13.915 -31.562 1.00 82.44 486 MET A O 1
ATOM 3688 N N . HIS A 1 487 ? 26.291 -12.997 -30.272 1.00 85.31 487 HIS A N 1
ATOM 3689 C CA . HIS A 1 487 ? 27.085 -11.884 -29.763 1.00 85.31 487 HIS A CA 1
ATOM 3690 C C . HIS A 1 487 ? 27.223 -11.949 -28.238 1.00 85.31 487 HIS A C 1
ATOM 3692 O O . HIS A 1 487 ? 26.444 -12.605 -27.551 1.00 85.31 487 HIS A O 1
ATOM 3698 N N . SER A 1 488 ? 28.250 -11.275 -27.716 1.00 84.25 488 SER A N 1
ATOM 3699 C CA . SER A 1 488 ? 28.508 -11.144 -26.283 1.00 84.25 488 SER A CA 1
ATOM 3700 C C . SER A 1 488 ? 28.723 -9.662 -25.951 1.00 84.25 488 SER A C 1
ATOM 3702 O O . SER A 1 488 ? 29.694 -9.101 -26.465 1.00 84.25 488 SER A O 1
ATOM 3704 N N . PRO A 1 489 ? 27.870 -9.041 -25.116 1.00 88.56 489 PRO A N 1
ATOM 3705 C CA . PRO A 1 489 ? 26.646 -9.611 -24.542 1.00 88.56 489 PRO A CA 1
ATOM 3706 C C . PRO A 1 489 ? 25.541 -9.844 -25.607 1.00 88.56 489 PRO A C 1
ATOM 3708 O O . PRO A 1 489 ? 25.500 -9.130 -26.610 1.00 88.56 489 PRO A O 1
ATOM 3711 N N . PRO A 1 490 ? 24.665 -10.855 -25.435 1.00 89.88 490 PRO A N 1
ATOM 3712 C CA . PRO A 1 490 ? 23.519 -11.120 -26.315 1.00 89.88 490 PRO A CA 1
ATOM 3713 C C . PRO A 1 490 ? 22.292 -10.240 -26.019 1.00 89.88 490 PRO A C 1
ATOM 3715 O O . PRO A 1 490 ? 21.300 -10.323 -26.751 1.00 89.88 490 PRO A O 1
ATOM 3718 N N . ASP A 1 491 ? 22.339 -9.471 -24.928 1.00 90.19 491 ASP A N 1
ATOM 3719 C CA . ASP A 1 491 ? 21.277 -8.582 -24.456 1.00 90.19 491 ASP A CA 1
ATOM 3720 C C . ASP A 1 491 ? 21.055 -7.413 -25.417 1.00 90.19 491 ASP A C 1
ATOM 3722 O O . ASP A 1 491 ? 21.954 -7.013 -26.168 1.00 90.19 491 ASP A O 1
ATOM 3726 N N . GLU A 1 492 ? 19.841 -6.875 -25.398 1.00 90.88 492 GLU A N 1
ATOM 3727 C CA . GLU A 1 492 ? 19.490 -5.697 -26.174 1.00 90.88 492 GLU A CA 1
ATOM 3728 C C . GLU A 1 492 ? 19.564 -4.387 -25.389 1.00 90.88 492 GLU A C 1
ATOM 3730 O O . GLU A 1 492 ? 19.702 -4.353 -24.168 1.00 90.88 492 GLU A O 1
ATOM 3735 N N . THR A 1 493 ? 19.500 -3.285 -26.132 1.00 91.88 493 THR A N 1
ATOM 3736 C CA . THR A 1 493 ? 19.501 -1.918 -25.597 1.00 91.88 493 THR A CA 1
ATOM 3737 C C . THR A 1 493 ? 18.169 -1.499 -24.963 1.00 91.88 493 THR A C 1
ATOM 3739 O O . THR A 1 493 ? 18.143 -0.511 -24.229 1.00 91.88 493 THR A O 1
ATOM 3742 N N . ASP A 1 494 ? 17.062 -2.179 -25.284 1.00 91.31 494 ASP A N 1
ATOM 3743 C CA . ASP A 1 494 ? 15.758 -1.916 -24.663 1.00 91.31 494 ASP A CA 1
ATOM 3744 C C . ASP A 1 494 ? 15.649 -2.611 -23.296 1.00 91.31 494 ASP A C 1
ATOM 3746 O O . ASP A 1 494 ? 16.139 -3.725 -23.118 1.00 91.31 494 ASP A O 1
ATOM 3750 N N . GLY A 1 495 ? 15.062 -1.927 -22.314 1.00 91.38 495 GLY A N 1
ATOM 3751 C CA . GLY A 1 495 ? 14.931 -2.377 -20.927 1.00 91.38 495 GLY A CA 1
ATOM 3752 C C . GLY A 1 495 ? 15.801 -1.620 -19.915 1.00 91.38 495 GLY A C 1
ATOM 3753 O O . GLY A 1 495 ? 15.252 -0.892 -19.079 1.00 91.38 495 GLY A O 1
ATOM 3754 N N . PRO A 1 496 ? 17.144 -1.767 -19.941 1.00 90.50 496 PRO A N 1
ATOM 3755 C CA . PRO A 1 496 ? 18.006 -1.229 -18.887 1.00 90.50 496 PRO A CA 1
ATOM 3756 C C . PRO A 1 496 ? 17.883 0.289 -18.654 1.00 90.50 496 PRO A C 1
ATOM 3758 O O . PRO A 1 496 ? 17.793 0.687 -17.490 1.00 90.50 496 PRO A O 1
ATOM 3761 N N . PRO A 1 497 ? 17.822 1.153 -19.692 1.00 92.44 497 PRO A N 1
ATOM 3762 C CA . PRO A 1 497 ? 17.668 2.597 -19.497 1.00 92.44 497 PRO A CA 1
ATOM 3763 C C . PRO A 1 497 ? 16.392 2.991 -18.733 1.00 92.44 497 PRO A C 1
ATOM 3765 O O . PRO A 1 497 ? 16.453 3.726 -17.746 1.00 92.44 497 PRO A O 1
ATOM 3768 N N . GLY A 1 498 ? 15.231 2.448 -19.115 1.00 93.38 498 GLY A N 1
ATOM 3769 C CA . GLY A 1 498 ? 13.977 2.723 -18.413 1.00 93.38 498 GLY A CA 1
ATOM 3770 C C . GLY A 1 498 ? 13.961 2.157 -16.993 1.00 93.38 498 GLY A C 1
ATOM 3771 O O . GLY A 1 498 ? 13.349 2.747 -16.100 1.00 93.38 498 GLY A O 1
ATOM 3772 N N . ALA A 1 499 ? 14.671 1.046 -16.766 1.00 92.62 499 ALA A N 1
ATOM 3773 C CA . ALA A 1 499 ? 14.771 0.404 -15.463 1.00 92.62 499 ALA A CA 1
ATOM 3774 C C . ALA A 1 499 ? 15.523 1.310 -14.489 1.00 92.62 499 ALA A C 1
ATOM 3776 O O . ALA A 1 499 ? 15.070 1.532 -13.366 1.00 92.62 499 ALA A O 1
ATOM 3777 N N . LEU A 1 500 ? 16.639 1.879 -14.955 1.00 90.69 500 LEU A N 1
ATOM 3778 C CA . LEU A 1 500 ? 17.461 2.824 -14.210 1.00 90.69 500 LEU A CA 1
ATOM 3779 C C . LEU A 1 500 ? 16.707 4.124 -13.925 1.00 90.69 500 LEU A C 1
ATOM 3781 O O . LEU A 1 500 ? 16.668 4.542 -12.772 1.00 90.69 500 LEU A O 1
ATOM 3785 N N . ALA A 1 501 ? 16.038 4.717 -14.919 1.00 92.75 501 ALA A N 1
ATOM 3786 C CA . ALA A 1 501 ? 15.259 5.944 -14.723 1.00 92.75 501 ALA A CA 1
ATOM 3787 C C . ALA A 1 501 ? 14.173 5.780 -13.641 1.00 92.75 501 ALA A C 1
ATOM 3789 O O . ALA A 1 501 ? 14.021 6.619 -12.747 1.00 92.75 501 ALA A O 1
ATOM 3790 N N . MET A 1 502 ? 13.447 4.661 -13.679 1.00 93.75 502 MET A N 1
ATOM 3791 C CA . MET A 1 502 ? 12.447 4.323 -12.671 1.00 93.75 502 MET A CA 1
ATOM 3792 C C . MET A 1 502 ? 13.084 4.039 -11.303 1.00 93.75 502 MET A C 1
ATOM 3794 O O . MET A 1 502 ? 12.601 4.554 -10.293 1.00 93.75 502 MET A O 1
ATOM 3798 N N . ALA A 1 503 ? 14.180 3.274 -11.252 1.00 91.25 503 ALA A N 1
ATOM 3799 C CA . ALA A 1 503 ? 14.910 2.998 -10.016 1.00 91.25 503 ALA A CA 1
ATOM 3800 C C . ALA A 1 503 ? 15.396 4.292 -9.345 1.00 91.25 503 ALA A C 1
ATOM 3802 O O . ALA A 1 503 ? 15.189 4.472 -8.146 1.00 91.25 503 ALA A O 1
ATOM 3803 N N . THR A 1 504 ? 15.971 5.225 -10.112 1.00 89.81 504 THR A N 1
ATOM 3804 C CA . THR A 1 504 ? 16.431 6.528 -9.615 1.00 89.81 504 THR A CA 1
ATOM 3805 C C . THR A 1 504 ? 15.289 7.325 -8.981 1.00 89.81 504 THR A C 1
ATOM 3807 O O . THR A 1 504 ? 15.448 7.831 -7.869 1.00 89.81 504 THR A O 1
ATOM 3810 N N . MET A 1 505 ? 14.122 7.401 -9.630 1.00 93.75 505 MET A N 1
ATOM 3811 C CA . MET A 1 505 ? 12.959 8.104 -9.074 1.00 93.75 505 MET A CA 1
ATOM 3812 C C . MET A 1 505 ? 12.418 7.425 -7.806 1.00 93.75 505 MET A C 1
ATOM 3814 O O . MET A 1 505 ? 12.138 8.093 -6.811 1.00 93.75 505 MET A O 1
ATOM 3818 N N . LEU A 1 506 ? 12.293 6.094 -7.802 1.00 92.94 506 LEU A N 1
ATOM 3819 C CA . LEU A 1 506 ? 11.815 5.340 -6.638 1.00 92.94 506 LEU A CA 1
ATOM 3820 C C . LEU A 1 506 ? 12.749 5.511 -5.425 1.00 92.94 506 LEU A C 1
ATOM 3822 O O . LEU A 1 506 ? 12.267 5.729 -4.311 1.00 92.94 506 LEU A O 1
ATOM 3826 N N . LEU A 1 507 ? 14.069 5.484 -5.638 1.00 87.38 507 LEU A N 1
ATOM 3827 C CA . LEU A 1 507 ? 15.072 5.747 -4.599 1.00 87.38 507 LEU A CA 1
ATOM 3828 C C . LEU A 1 507 ? 14.970 7.178 -4.055 1.00 87.38 507 LEU A C 1
ATOM 3830 O O . LEU A 1 507 ? 15.010 7.371 -2.841 1.00 87.38 507 LEU A O 1
ATOM 3834 N N . ALA A 1 508 ? 14.777 8.174 -4.926 1.00 86.88 508 ALA A N 1
ATOM 3835 C CA . ALA A 1 508 ? 14.598 9.573 -4.527 1.00 86.88 508 ALA A CA 1
ATOM 3836 C C . ALA A 1 508 ? 13.313 9.802 -3.709 1.00 86.88 508 ALA A C 1
ATOM 3838 O O . ALA A 1 508 ? 13.260 10.676 -2.841 1.00 86.88 508 ALA A O 1
ATOM 3839 N N . LEU A 1 509 ? 12.286 8.977 -3.935 1.00 88.62 509 LEU A N 1
ATOM 3840 C CA . LEU A 1 509 ? 11.064 8.926 -3.127 1.00 88.62 509 LEU A CA 1
ATOM 3841 C C . LEU A 1 509 ? 11.231 8.136 -1.814 1.00 88.62 509 LEU A C 1
ATOM 3843 O O . LEU A 1 509 ? 10.272 8.021 -1.051 1.00 88.62 509 LEU A O 1
ATOM 3847 N N . GLY A 1 510 ? 12.428 7.613 -1.530 1.00 85.50 510 GLY A N 1
ATOM 3848 C CA . GLY A 1 510 ? 12.753 6.890 -0.299 1.00 85.50 510 GLY A CA 1
ATOM 3849 C C . GLY A 1 510 ? 12.308 5.426 -0.282 1.00 85.50 510 GLY A C 1
ATOM 3850 O O . GLY A 1 510 ? 12.226 4.834 0.794 1.00 85.50 510 GLY A O 1
ATOM 3851 N N . LYS A 1 511 ? 12.002 4.837 -1.444 1.00 88.62 511 LYS A N 1
ATOM 3852 C CA . LYS A 1 511 ? 11.608 3.425 -1.561 1.00 88.62 511 LYS A CA 1
ATOM 3853 C C . LYS A 1 511 ? 12.841 2.528 -1.632 1.00 88.62 511 LYS A C 1
ATOM 3855 O O . LYS A 1 511 ? 13.900 2.940 -2.105 1.00 88.62 511 LYS A O 1
ATOM 3860 N N . GLN A 1 512 ? 12.700 1.282 -1.188 1.00 87.88 512 GLN A N 1
ATOM 3861 C CA . GLN A 1 512 ? 13.735 0.271 -1.390 1.00 87.88 512 GLN A CA 1
ATOM 3862 C C . GLN A 1 512 ? 13.605 -0.306 -2.796 1.00 87.88 512 GLN A C 1
ATOM 3864 O O . GLN A 1 512 ? 12.517 -0.710 -3.197 1.00 87.88 512 GLN A O 1
ATOM 3869 N N . VAL A 1 513 ? 14.707 -0.339 -3.543 1.00 88.88 513 VAL A N 1
ATOM 3870 C CA . VAL A 1 513 ? 14.736 -0.858 -4.913 1.00 88.88 513 VAL A CA 1
ATOM 3871 C C . VAL A 1 513 ? 15.779 -1.959 -5.009 1.00 88.88 513 VAL A C 1
ATOM 3873 O O . VAL A 1 513 ? 16.914 -1.780 -4.571 1.00 88.88 513 VAL A O 1
ATOM 3876 N N . THR A 1 514 ? 15.392 -3.097 -5.579 1.00 87.75 514 THR A N 1
ATOM 3877 C CA . THR A 1 514 ? 16.289 -4.218 -5.879 1.00 87.75 514 THR A CA 1
ATOM 3878 C C . THR A 1 514 ? 16.251 -4.514 -7.370 1.00 87.75 514 THR A C 1
ATOM 3880 O O . THR A 1 514 ? 15.188 -4.791 -7.917 1.00 87.75 514 THR A O 1
ATOM 3883 N N . MET A 1 515 ? 17.410 -4.479 -8.023 1.00 85.44 515 MET A N 1
ATOM 3884 C CA . MET A 1 515 ? 17.544 -4.874 -9.425 1.00 85.44 515 MET A CA 1
ATOM 3885 C C . MET A 1 515 ? 17.756 -6.386 -9.520 1.00 85.44 515 MET A C 1
ATOM 3887 O O . MET A 1 515 ? 18.634 -6.938 -8.856 1.00 85.44 515 MET A O 1
ATOM 3891 N N . VAL A 1 516 ? 16.966 -7.052 -10.357 1.00 86.25 516 VAL A N 1
ATOM 3892 C CA . VAL A 1 516 ? 17.031 -8.493 -10.613 1.00 86.25 516 VAL A CA 1
ATOM 3893 C C . VAL A 1 516 ? 17.331 -8.707 -12.093 1.00 86.25 516 VAL A C 1
ATOM 3895 O O . VAL A 1 516 ? 16.660 -8.172 -12.969 1.00 86.25 516 VAL A O 1
ATOM 3898 N N . THR A 1 517 ? 18.354 -9.490 -12.399 1.00 86.94 517 THR A N 1
ATOM 3899 C CA . THR A 1 517 ? 18.757 -9.770 -13.780 1.00 86.94 517 THR A CA 1
ATOM 3900 C C . THR A 1 517 ? 19.354 -11.169 -13.870 1.00 86.94 517 THR A C 1
ATOM 3902 O O . THR A 1 517 ? 19.601 -11.806 -12.842 1.00 86.94 517 THR A O 1
ATOM 3905 N N . ASP A 1 518 ? 19.573 -11.660 -15.088 1.00 85.56 518 ASP A N 1
ATOM 3906 C CA . ASP A 1 518 ? 20.226 -12.949 -15.308 1.00 85.56 518 ASP A CA 1
ATOM 3907 C C . ASP A 1 518 ? 21.637 -12.945 -14.714 1.00 85.56 518 ASP A C 1
ATOM 3909 O O . ASP A 1 518 ? 22.377 -11.964 -14.836 1.00 85.56 518 ASP A O 1
ATOM 3913 N N . ARG A 1 519 ? 22.083 -14.081 -14.167 1.00 82.12 519 ARG A N 1
ATOM 3914 C CA . ARG A 1 519 ? 23.455 -14.232 -13.641 1.00 82.12 519 ARG A CA 1
ATOM 3915 C C . ARG A 1 519 ? 24.511 -13.843 -14.675 1.00 82.12 519 ARG A C 1
ATOM 3917 O O . ARG A 1 519 ? 25.537 -13.263 -14.335 1.00 82.12 519 ARG A O 1
ATOM 3924 N N . ARG A 1 520 ? 24.236 -14.137 -15.948 1.00 84.56 520 ARG A N 1
ATOM 3925 C CA . ARG A 1 520 ? 25.077 -13.789 -17.102 1.00 84.56 520 ARG A CA 1
ATOM 3926 C C . ARG A 1 520 ? 25.186 -12.277 -17.322 1.00 84.56 520 ARG A C 1
ATOM 3928 O O . ARG A 1 520 ? 26.240 -11.805 -17.732 1.00 84.56 520 ARG A O 1
ATOM 3935 N N . ALA A 1 521 ? 24.106 -11.540 -17.082 1.00 82.50 521 ALA A N 1
ATOM 3936 C CA . ALA A 1 521 ? 24.028 -10.099 -17.294 1.00 82.50 521 ALA A CA 1
ATOM 3937 C C . ALA A 1 521 ? 24.419 -9.298 -16.039 1.00 82.50 521 ALA A C 1
ATOM 3939 O O . ALA A 1 521 ? 24.473 -8.071 -16.097 1.00 82.50 521 ALA A O 1
ATOM 3940 N N . LEU A 1 522 ? 24.715 -9.964 -14.915 1.00 80.19 522 LEU A N 1
ATOM 3941 C CA . LEU A 1 522 ? 25.001 -9.313 -13.638 1.00 80.19 522 LEU A CA 1
ATOM 3942 C C . LEU A 1 522 ? 26.170 -8.326 -13.725 1.00 80.19 522 LEU A C 1
ATOM 3944 O O . LEU A 1 522 ? 26.008 -7.194 -13.293 1.00 80.19 522 LEU A O 1
ATOM 3948 N N . GLN A 1 523 ? 27.304 -8.719 -14.318 1.00 78.19 523 GLN A N 1
ATOM 3949 C CA . GLN A 1 523 ? 28.471 -7.833 -14.432 1.00 78.19 523 GLN A CA 1
ATOM 3950 C C . GLN A 1 523 ? 28.166 -6.608 -15.299 1.00 78.19 523 GLN A C 1
ATOM 3952 O O . GLN A 1 523 ? 28.456 -5.491 -14.901 1.00 78.19 523 GLN A O 1
ATOM 3957 N N . MET A 1 524 ? 27.515 -6.801 -16.452 1.00 82.31 524 MET A N 1
ATOM 3958 C CA . MET A 1 524 ? 27.120 -5.692 -17.327 1.00 82.31 524 MET A CA 1
ATOM 3959 C C . MET A 1 524 ? 26.184 -4.723 -16.600 1.00 82.31 524 MET A C 1
ATOM 3961 O O . MET A 1 524 ? 26.364 -3.514 -16.681 1.00 82.31 524 MET A O 1
ATOM 3965 N N . ASN A 1 525 ? 25.196 -5.246 -15.869 1.00 78.25 525 ASN A N 1
ATOM 3966 C CA . ASN A 1 525 ? 24.307 -4.412 -15.072 1.00 78.25 525 ASN A CA 1
ATOM 3967 C C . ASN A 1 525 ? 25.057 -3.732 -13.922 1.00 78.25 525 ASN A C 1
ATOM 3969 O O . ASN A 1 525 ? 24.799 -2.568 -13.677 1.00 78.25 525 ASN A O 1
ATOM 3973 N N . GLN A 1 526 ? 26.012 -4.390 -13.261 1.00 75.75 526 GLN A N 1
ATOM 3974 C CA . GLN A 1 526 ? 26.868 -3.754 -12.254 1.00 75.75 526 GLN A CA 1
ATOM 3975 C C . GLN A 1 526 ? 27.697 -2.612 -12.848 1.00 75.75 526 GLN A C 1
ATOM 3977 O O . GLN A 1 526 ? 27.749 -1.552 -12.243 1.00 75.75 526 GLN A O 1
ATOM 3982 N N . ASP A 1 527 ? 28.248 -2.772 -14.050 1.00 71.62 527 ASP A N 1
ATOM 3983 C CA . ASP A 1 527 ? 29.003 -1.719 -14.738 1.00 71.62 527 ASP A CA 1
ATOM 3984 C C . ASP A 1 527 ? 28.103 -0.528 -15.143 1.00 71.62 527 ASP A C 1
ATOM 3986 O O . ASP A 1 527 ? 28.574 0.604 -15.246 1.00 71.62 527 ASP A O 1
ATOM 3990 N N . LEU A 1 528 ? 26.799 -0.761 -15.353 1.00 70.81 528 LEU A N 1
ATOM 3991 C CA . LEU A 1 528 ? 25.787 0.292 -15.544 1.00 70.81 528 LEU A CA 1
ATOM 3992 C C . LEU A 1 528 ? 25.347 0.937 -14.216 1.00 70.81 528 LEU A C 1
ATOM 3994 O O . LEU A 1 528 ? 24.882 2.073 -14.205 1.00 70.81 528 LEU A O 1
ATOM 3998 N N . VAL A 1 529 ? 25.468 0.194 -13.113 1.00 68.38 529 VAL A N 1
ATOM 3999 C CA . VAL A 1 529 ? 24.933 0.489 -11.774 1.00 68.38 529 VAL A CA 1
ATOM 4000 C C . VAL A 1 529 ? 26.029 0.948 -10.804 1.00 68.38 529 VAL A C 1
ATOM 4002 O O . VAL A 1 529 ? 25.695 1.386 -9.713 1.00 68.38 529 VAL A O 1
ATOM 4005 N N . GLU A 1 530 ? 27.321 0.950 -11.160 1.00 52.97 530 GLU A N 1
ATOM 4006 C CA . GLU A 1 530 ? 28.437 1.404 -10.299 1.00 52.97 530 GLU A CA 1
ATOM 4007 C C . GLU A 1 530 ? 28.373 2.905 -9.917 1.00 52.97 530 GLU A C 1
ATOM 4009 O O . GLU A 1 530 ? 29.245 3.420 -9.220 1.00 52.97 530 GLU A O 1
ATOM 4014 N N . GLU A 1 531 ? 27.276 3.587 -10.264 1.00 44.06 531 GLU A N 1
ATOM 4015 C CA . GLU A 1 531 ? 26.868 4.889 -9.730 1.00 44.06 531 GLU A CA 1
ATOM 4016 C C . GLU A 1 531 ? 25.648 4.850 -8.762 1.00 44.06 531 GLU A C 1
ATOM 4018 O O . GLU A 1 531 ? 25.395 5.843 -8.083 1.00 44.06 531 GLU A O 1
ATOM 4023 N N . ALA A 1 532 ? 24.918 3.733 -8.591 1.00 38.50 532 ALA A N 1
ATOM 4024 C CA . ALA A 1 532 ? 23.842 3.578 -7.596 1.00 38.50 532 ALA A CA 1
ATOM 4025 C C . ALA A 1 532 ? 23.339 2.121 -7.353 1.00 38.50 532 ALA A C 1
ATOM 4027 O O . ALA A 1 532 ? 22.556 1.614 -8.141 1.00 38.50 532 ALA A O 1
ATOM 4028 N N . VAL A 1 533 ? 23.578 1.562 -6.147 1.00 39.00 533 VAL A N 1
ATOM 4029 C CA . VAL A 1 533 ? 22.787 0.505 -5.427 1.00 39.00 533 VAL A CA 1
ATOM 4030 C C . VAL A 1 533 ? 23.340 -0.942 -5.350 1.00 39.00 533 VAL A C 1
ATOM 4032 O O . VAL A 1 533 ? 24.018 -1.461 -6.228 1.00 39.00 533 VAL A O 1
ATOM 4035 N N . ARG A 1 534 ? 23.060 -1.575 -4.191 1.00 35.88 534 ARG A N 1
ATOM 4036 C CA . ARG A 1 534 ? 23.473 -2.912 -3.720 1.00 35.88 534 ARG A CA 1
ATOM 4037 C C . ARG A 1 534 ? 22.865 -4.059 -4.537 1.00 35.88 534 ARG A C 1
ATOM 4039 O O . ARG A 1 534 ? 21.676 -4.052 -4.834 1.00 35.88 534 ARG A O 1
ATOM 4046 N N . THR A 1 535 ? 23.675 -5.085 -4.784 1.00 38.53 535 THR A N 1
ATOM 4047 C CA . THR A 1 535 ? 23.298 -6.349 -5.437 1.00 38.53 535 THR A CA 1
ATOM 4048 C C . THR A 1 535 ? 23.189 -7.483 -4.410 1.00 38.53 535 THR A C 1
ATOM 4050 O O . THR A 1 535 ? 23.970 -7.527 -3.461 1.00 38.53 535 THR A O 1
ATOM 4053 N N . ASP A 1 536 ? 22.223 -8.391 -4.591 1.00 41.53 536 ASP A N 1
ATOM 4054 C CA . ASP A 1 536 ? 22.007 -9.570 -3.739 1.00 41.53 536 ASP A CA 1
ATOM 4055 C C . ASP A 1 536 ? 21.896 -10.822 -4.628 1.00 41.53 536 ASP A C 1
ATOM 4057 O O . ASP A 1 536 ? 21.199 -10.814 -5.645 1.00 41.53 536 ASP A O 1
ATOM 4061 N N . SER A 1 537 ? 22.615 -11.894 -4.292 1.00 42.97 537 SER A N 1
ATOM 4062 C CA . SER A 1 537 ? 22.575 -13.154 -5.044 1.00 42.97 537 SER A CA 1
ATOM 4063 C C . SER A 1 537 ? 21.335 -13.953 -4.633 1.00 42.97 537 SER A C 1
ATOM 4065 O O . SER A 1 537 ? 21.235 -14.378 -3.483 1.00 42.97 537 SER A O 1
ATOM 4067 N N . GLY A 1 538 ? 20.384 -14.134 -5.554 1.00 43.59 538 GLY A N 1
ATOM 4068 C CA . GLY A 1 538 ? 19.082 -14.747 -5.265 1.00 43.59 538 GLY A CA 1
ATOM 4069 C C . GLY A 1 538 ? 19.151 -16.184 -4.694 1.00 43.59 538 GLY A C 1
ATOM 4070 O O . GLY A 1 538 ? 20.061 -16.934 -5.050 1.00 43.59 538 GLY A O 1
ATOM 4071 N N . PRO A 1 539 ? 18.195 -16.579 -3.826 1.00 44.81 539 PRO A N 1
ATOM 4072 C CA . PRO A 1 539 ? 18.100 -17.912 -3.220 1.00 44.81 539 PRO A CA 1
ATOM 4073 C C . PRO A 1 539 ? 17.552 -18.976 -4.195 1.00 44.81 539 PRO A C 1
ATOM 4075 O O . PRO A 1 539 ? 16.984 -18.644 -5.231 1.00 44.81 539 PRO A O 1
ATOM 4078 N N . ASP A 1 540 ? 17.655 -20.261 -3.828 1.00 51.88 540 ASP A N 1
ATOM 4079 C CA . ASP A 1 540 ? 17.280 -21.429 -4.656 1.00 51.88 540 ASP A CA 1
ATOM 4080 C C . ASP A 1 540 ? 15.764 -21.582 -4.959 1.00 51.88 540 ASP A C 1
ATOM 4082 O O . ASP A 1 540 ? 15.366 -22.514 -5.656 1.00 51.88 540 ASP A O 1
ATOM 4086 N N . SER A 1 541 ? 14.892 -20.698 -4.453 1.00 68.25 541 SER A N 1
ATOM 4087 C CA . SER A 1 541 ? 13.433 -20.747 -4.664 1.00 68.25 541 SER A CA 1
ATOM 4088 C C . SER A 1 541 ? 12.811 -19.348 -4.754 1.00 68.25 541 SER A C 1
ATOM 4090 O O . SER A 1 541 ? 13.085 -18.494 -3.907 1.00 68.25 541 SER A O 1
ATOM 4092 N N . ALA A 1 542 ? 11.921 -19.136 -5.736 1.00 70.12 542 ALA A N 1
ATOM 4093 C CA . ALA A 1 542 ? 11.167 -17.893 -5.950 1.00 70.12 542 ALA A CA 1
ATOM 4094 C C . ALA A 1 542 ? 10.422 -17.430 -4.688 1.00 70.12 542 ALA A C 1
ATOM 4096 O O . ALA A 1 542 ? 10.480 -16.259 -4.320 1.00 70.12 542 ALA A O 1
ATOM 4097 N N . LEU A 1 543 ? 9.811 -18.365 -3.954 1.00 64.62 543 LEU A N 1
ATOM 4098 C CA . LEU A 1 543 ? 9.114 -18.075 -2.700 1.00 64.62 543 LEU A CA 1
ATOM 4099 C C . LEU A 1 543 ? 10.068 -17.515 -1.631 1.00 64.62 543 LEU A C 1
ATOM 4101 O O . LEU A 1 543 ? 9.722 -16.595 -0.902 1.00 64.62 543 LEU A O 1
ATOM 4105 N N . HIS A 1 544 ? 11.295 -18.032 -1.556 1.00 69.12 544 HIS A N 1
ATOM 4106 C CA . HIS A 1 544 ? 12.305 -17.560 -0.604 1.00 69.12 544 HIS A CA 1
ATOM 4107 C C . HIS A 1 544 ? 12.930 -16.217 -1.030 1.00 69.12 544 HIS A C 1
ATOM 4109 O O . HIS A 1 544 ? 13.472 -15.472 -0.208 1.00 69.12 544 HIS A O 1
ATOM 4115 N N . PHE A 1 545 ? 12.876 -15.887 -2.323 1.00 73.56 545 PHE A N 1
ATOM 4116 C CA . PHE A 1 545 ? 13.238 -14.556 -2.803 1.00 73.56 545 PHE A CA 1
ATOM 4117 C C . PHE A 1 545 ? 12.149 -13.534 -2.467 1.00 73.56 545 PHE A C 1
ATOM 4119 O O . PHE A 1 545 ? 12.466 -12.447 -1.991 1.00 73.56 545 PHE A O 1
ATOM 4126 N N . LEU A 1 546 ? 10.882 -13.899 -2.667 1.00 68.62 546 LEU A N 1
ATOM 4127 C CA . LEU A 1 546 ? 9.733 -13.019 -2.462 1.00 68.62 546 LEU A CA 1
ATOM 4128 C C . LEU A 1 546 ? 9.319 -12.877 -0.998 1.00 68.62 546 LEU A C 1
ATOM 4130 O O . LEU A 1 546 ? 8.702 -11.875 -0.657 1.00 68.62 546 LEU A O 1
ATOM 4134 N N . CYS A 1 547 ? 9.660 -13.826 -0.124 1.00 68.75 547 CYS A N 1
ATOM 4135 C CA . CYS A 1 547 ? 9.221 -13.855 1.270 1.00 68.75 547 CYS A CA 1
ATOM 4136 C C . CYS A 1 547 ? 10.379 -14.091 2.248 1.00 68.75 547 CYS A C 1
ATOM 4138 O O . CYS A 1 547 ? 11.334 -14.809 1.950 1.00 68.75 547 CYS A O 1
ATOM 4140 N N . HIS A 1 548 ? 10.285 -13.526 3.455 1.00 71.88 548 HIS A N 1
ATOM 4141 C CA . HIS A 1 548 ? 11.249 -13.801 4.523 1.00 71.88 548 HIS A CA 1
ATOM 4142 C C . HIS A 1 548 ? 11.158 -15.274 4.947 1.00 71.88 548 HIS A C 1
ATOM 4144 O O . HIS A 1 548 ? 10.108 -15.713 5.411 1.00 71.88 548 HIS A O 1
ATOM 4150 N N . GLU A 1 549 ? 12.250 -16.027 4.762 1.00 66.00 549 GLU A N 1
ATOM 4151 C CA . GLU A 1 549 ? 12.332 -17.479 5.027 1.00 66.00 549 GLU A CA 1
ATOM 4152 C C . GLU A 1 549 ? 11.268 -18.306 4.272 1.00 66.00 549 GLU A C 1
ATOM 4154 O O . GLU A 1 549 ? 10.936 -19.422 4.665 1.00 66.00 549 GLU A O 1
ATOM 4159 N N . GLY A 1 550 ? 10.718 -17.764 3.178 1.00 60.59 550 GLY A N 1
ATOM 4160 C CA . GLY A 1 550 ? 9.655 -18.407 2.406 1.00 60.59 550 GLY A CA 1
ATOM 4161 C C . GLY A 1 550 ? 8.258 -18.373 3.045 1.00 60.59 550 GLY A C 1
ATOM 4162 O O . GLY A 1 550 ? 7.396 -19.104 2.572 1.00 60.59 550 GLY A O 1
ATOM 4163 N N . ASP A 1 551 ? 8.001 -17.566 4.088 1.00 68.75 551 ASP A N 1
ATOM 4164 C CA . ASP A 1 551 ? 6.655 -17.415 4.680 1.00 68.75 551 ASP A CA 1
ATOM 4165 C C . ASP A 1 551 ? 5.770 -16.479 3.824 1.00 68.75 551 ASP A C 1
ATOM 4167 O O . ASP A 1 551 ? 6.011 -15.267 3.828 1.00 68.75 551 ASP A O 1
ATOM 4171 N N . PRO A 1 552 ? 4.699 -16.973 3.162 1.00 68.12 552 PRO A N 1
ATOM 4172 C CA . PRO A 1 552 ? 3.808 -16.164 2.316 1.00 68.12 552 PRO A CA 1
ATOM 4173 C C . PRO A 1 552 ? 3.174 -14.960 3.023 1.00 68.12 552 PRO A C 1
ATOM 4175 O O . PRO A 1 552 ? 2.716 -14.025 2.378 1.00 68.12 552 PRO A O 1
ATOM 4178 N N . ARG A 1 553 ? 3.139 -14.965 4.361 1.00 67.50 553 ARG A N 1
ATOM 4179 C CA . ARG A 1 553 ? 2.573 -13.877 5.172 1.00 67.50 553 ARG A CA 1
ATOM 4180 C C . ARG A 1 553 ? 3.555 -12.726 5.407 1.00 67.50 553 ARG A C 1
ATOM 4182 O O . ARG A 1 553 ? 3.183 -11.738 6.035 1.00 67.50 553 ARG A O 1
ATOM 4189 N N . LYS A 1 554 ? 4.812 -12.864 4.975 1.00 71.19 554 LYS A N 1
ATOM 4190 C CA . LYS A 1 554 ? 5.889 -11.882 5.171 1.00 71.19 554 LYS A CA 1
ATOM 4191 C C . LYS A 1 554 ? 6.622 -11.604 3.852 1.00 71.19 554 LYS A C 1
ATOM 4193 O O . LYS A 1 554 ? 7.785 -12.005 3.709 1.00 71.19 554 LYS A O 1
ATOM 4198 N N . PRO A 1 555 ? 5.968 -10.944 2.881 1.00 77.25 555 PRO A N 1
ATOM 4199 C CA . PRO A 1 555 ? 6.614 -10.579 1.628 1.00 77.25 555 PRO A CA 1
ATOM 4200 C C . PRO A 1 555 ? 7.791 -9.612 1.866 1.00 77.25 555 PRO A C 1
ATOM 4202 O O . PRO A 1 555 ? 7.716 -8.715 2.704 1.00 77.25 555 PRO A O 1
ATOM 4205 N N . ARG A 1 556 ? 8.896 -9.824 1.142 1.00 78.06 556 ARG A N 1
ATOM 4206 C CA . ARG A 1 556 ? 10.100 -8.970 1.093 1.00 78.06 556 ARG A CA 1
ATOM 4207 C C . ARG A 1 556 ? 9.914 -7.762 0.172 1.00 78.06 556 ARG A C 1
ATOM 4209 O O . ARG A 1 556 ? 10.548 -6.726 0.375 1.00 78.06 556 ARG A O 1
ATOM 4216 N N . PHE A 1 557 ? 9.067 -7.920 -0.839 1.00 85.56 557 PHE A N 1
ATOM 4217 C CA . PHE A 1 557 ? 8.720 -6.910 -1.833 1.00 85.56 557 PHE A CA 1
ATOM 4218 C C . PHE A 1 557 ? 7.204 -6.777 -1.877 1.00 85.56 557 PHE A C 1
ATOM 4220 O O . PHE A 1 557 ? 6.509 -7.787 -1.813 1.00 85.56 557 PHE A O 1
ATOM 4227 N N . ASP A 1 558 ? 6.697 -5.556 -2.003 1.00 86.50 558 ASP A N 1
ATOM 4228 C CA . ASP A 1 558 ? 5.266 -5.290 -2.198 1.00 86.50 558 ASP A CA 1
ATOM 4229 C C . ASP A 1 558 ? 4.932 -4.943 -3.659 1.00 86.50 558 ASP A C 1
ATOM 4231 O O . ASP A 1 558 ? 3.758 -4.882 -4.044 1.00 86.50 558 ASP A O 1
ATOM 4235 N N . HIS A 1 559 ? 5.959 -4.792 -4.505 1.00 92.50 559 HIS A N 1
ATOM 4236 C CA . HIS A 1 559 ? 5.789 -4.576 -5.936 1.00 92.50 559 HIS A CA 1
ATOM 4237 C C . HIS A 1 559 ? 6.895 -5.232 -6.779 1.00 92.50 559 HIS A C 1
ATOM 4239 O O . HIS A 1 559 ? 8.081 -5.128 -6.452 1.00 92.50 559 HIS A O 1
ATOM 4245 N N . LEU A 1 560 ? 6.519 -5.854 -7.900 1.00 94.06 560 LEU A N 1
ATOM 4246 C CA . LEU A 1 560 ? 7.441 -6.383 -8.912 1.00 94.06 560 LEU A CA 1
ATOM 4247 C C . LEU A 1 560 ? 7.247 -5.656 -10.245 1.00 94.06 560 LEU A C 1
ATOM 4249 O O . LEU A 1 560 ? 6.124 -5.498 -10.717 1.00 94.06 560 LEU A O 1
ATOM 4253 N N . VAL A 1 561 ? 8.342 -5.256 -10.883 1.00 96.06 561 VAL A N 1
ATOM 4254 C CA . VAL A 1 561 ? 8.317 -4.604 -12.196 1.00 96.06 561 VAL A CA 1
ATOM 4255 C C . VAL A 1 561 ? 9.106 -5.425 -13.201 1.00 96.06 561 VAL A C 1
ATOM 4257 O O . VAL A 1 561 ? 10.299 -5.653 -13.012 1.00 96.06 561 VAL A O 1
ATOM 4260 N N . ALA A 1 562 ? 8.464 -5.832 -14.290 1.00 95.44 562 ALA A N 1
ATOM 4261 C CA . ALA A 1 562 ? 9.148 -6.357 -15.464 1.00 95.44 562 ALA A CA 1
ATOM 4262 C C . ALA A 1 562 ? 9.398 -5.217 -16.450 1.00 95.44 562 ALA A C 1
ATOM 4264 O O . ALA A 1 562 ? 8.446 -4.552 -16.857 1.00 95.44 562 ALA A O 1
ATOM 4265 N N . ILE A 1 563 ? 10.653 -4.998 -16.847 1.00 93.94 563 ILE A N 1
ATOM 4266 C CA . ILE A 1 563 ? 10.980 -4.063 -17.920 1.00 93.94 563 ILE A CA 1
ATOM 4267 C C . ILE A 1 563 ? 11.822 -4.706 -19.008 1.00 93.94 563 ILE A C 1
ATOM 4269 O O . ILE A 1 563 ? 12.980 -5.061 -18.783 1.00 93.94 563 ILE A O 1
ATOM 4273 N N . GLU A 1 564 ? 11.199 -4.866 -20.174 1.00 91.00 564 GLU A N 1
ATOM 4274 C CA . GLU A 1 564 ? 11.736 -5.622 -21.307 1.00 91.00 564 GLU A CA 1
ATOM 4275 C C . GLU A 1 564 ? 12.343 -6.955 -20.843 1.00 91.00 564 GLU A C 1
ATOM 4277 O O . GLU A 1 564 ? 13.546 -7.205 -20.922 1.00 91.00 564 GLU A O 1
ATOM 4282 N N . ARG A 1 565 ? 11.500 -7.790 -20.220 1.00 91.75 565 ARG A N 1
ATOM 4283 C CA . ARG A 1 565 ? 11.905 -9.071 -19.633 1.00 91.75 565 ARG A CA 1
ATOM 4284 C C . ARG A 1 565 ? 11.240 -10.232 -20.360 1.00 91.75 565 ARG A C 1
ATOM 4286 O O . ARG A 1 565 ? 10.036 -10.218 -20.600 1.00 91.75 565 ARG A O 1
ATOM 4293 N N . SER A 1 566 ? 12.019 -11.266 -20.678 1.00 91.00 566 SER A N 1
ATOM 4294 C CA . SER A 1 566 ? 11.502 -12.479 -21.317 1.00 91.00 566 SER A CA 1
ATOM 4295 C C . SER A 1 566 ? 10.569 -13.259 -20.383 1.00 91.00 566 SER A C 1
ATOM 4297 O O . SER A 1 566 ? 10.958 -13.608 -19.271 1.00 91.00 566 SER A O 1
ATOM 4299 N N . GLY A 1 567 ? 9.368 -13.584 -20.866 1.00 92.06 567 GLY A N 1
ATOM 4300 C CA . GLY A 1 567 ? 8.424 -14.492 -20.207 1.00 92.06 567 GLY A CA 1
ATOM 4301 C C . GLY A 1 567 ? 8.328 -15.839 -20.924 1.00 92.06 567 GLY A C 1
ATOM 4302 O O . GLY A 1 567 ? 8.522 -15.923 -22.143 1.00 92.06 567 GLY A O 1
ATOM 4303 N N . ARG A 1 568 ? 8.042 -16.907 -20.179 1.00 93.44 568 ARG A N 1
ATOM 4304 C CA . ARG A 1 568 ? 7.931 -18.260 -20.728 1.00 93.44 568 ARG A CA 1
ATOM 4305 C C . ARG A 1 568 ? 6.664 -18.431 -21.567 1.00 93.44 568 ARG A C 1
ATOM 4307 O O . ARG A 1 568 ? 5.563 -18.064 -21.162 1.00 93.44 568 ARG A O 1
ATOM 4314 N N . ALA A 1 569 ? 6.808 -19.063 -22.725 1.00 94.62 569 ALA A N 1
ATOM 4315 C CA . ALA A 1 569 ? 5.697 -19.482 -23.565 1.00 94.62 569 ALA A CA 1
ATOM 4316 C C . ALA A 1 569 ? 4.981 -20.722 -22.992 1.00 94.62 569 ALA A C 1
ATOM 4318 O O . ALA A 1 569 ? 5.449 -21.387 -22.060 1.00 94.62 569 ALA A O 1
ATOM 4319 N N . ALA A 1 570 ? 3.835 -21.065 -23.590 1.00 92.44 570 ALA A N 1
ATOM 4320 C CA . ALA A 1 570 ? 2.984 -22.178 -23.157 1.00 92.44 570 ALA A CA 1
ATOM 4321 C C . ALA A 1 570 ? 3.696 -23.546 -23.145 1.00 92.44 570 ALA A C 1
ATOM 4323 O O . ALA A 1 570 ? 3.317 -24.436 -22.389 1.00 92.44 570 ALA A O 1
ATOM 4324 N N . ASP A 1 571 ? 4.738 -23.714 -23.958 1.00 93.62 571 ASP A N 1
ATOM 4325 C CA . ASP A 1 571 ? 5.533 -24.941 -24.069 1.00 93.62 571 ASP A CA 1
ATOM 4326 C C . ASP A 1 571 ? 6.681 -25.037 -23.045 1.00 93.62 571 ASP A C 1
ATOM 4328 O O . ASP A 1 571 ? 7.443 -26.004 -23.053 1.00 93.62 571 ASP A O 1
ATOM 4332 N N . GLY A 1 572 ? 6.837 -24.042 -22.169 1.00 91.12 572 GLY A N 1
ATOM 4333 C CA . GLY A 1 572 ? 7.911 -24.034 -21.182 1.00 91.12 572 GLY A CA 1
ATOM 4334 C C . GLY A 1 572 ? 9.238 -23.442 -21.666 1.00 91.12 572 GLY A C 1
ATOM 4335 O O . GLY A 1 572 ? 10.236 -23.530 -20.940 1.00 91.12 572 GLY A O 1
ATOM 4336 N N . ASN A 1 573 ? 9.284 -22.881 -22.876 1.00 94.88 573 ASN A N 1
ATOM 4337 C CA . ASN A 1 573 ? 10.474 -22.263 -23.459 1.00 94.88 573 ASN A CA 1
ATOM 4338 C C . ASN A 1 573 ? 10.362 -20.737 -23.539 1.00 94.88 573 ASN A C 1
ATOM 4340 O O . ASN A 1 573 ? 9.298 -20.167 -23.327 1.00 94.88 573 ASN A O 1
ATOM 4344 N N . TYR A 1 574 ? 11.477 -20.084 -23.862 1.00 94.12 574 TYR A N 1
ATOM 4345 C CA . TYR A 1 574 ? 11.562 -18.636 -24.052 1.00 94.12 574 TYR A CA 1
ATOM 4346 C C . TYR A 1 574 ? 11.913 -18.363 -25.504 1.00 94.12 574 TYR A C 1
ATOM 4348 O O . TYR A 1 574 ? 12.811 -19.016 -26.041 1.00 94.12 574 TYR A O 1
ATOM 4356 N N . TYR A 1 575 ? 11.232 -17.408 -26.129 1.00 93.25 575 TYR A N 1
ATOM 4357 C CA . TYR A 1 575 ? 11.415 -17.090 -27.540 1.00 93.25 575 TYR A CA 1
ATOM 4358 C C . TYR A 1 575 ? 11.640 -15.597 -27.732 1.00 93.25 575 TYR A C 1
ATOM 4360 O O . TYR A 1 575 ? 10.973 -14.782 -27.100 1.00 93.25 575 TYR A O 1
ATOM 4368 N N . ASN A 1 576 ? 12.547 -15.240 -28.639 1.00 90.62 576 ASN A N 1
ATOM 4369 C CA . ASN A 1 576 ? 12.609 -13.871 -29.142 1.00 90.62 576 ASN A CA 1
ATOM 4370 C C . ASN A 1 576 ? 11.528 -13.634 -30.213 1.00 90.62 576 ASN A C 1
ATOM 4372 O O . ASN A 1 576 ? 10.899 -14.571 -30.710 1.00 90.62 576 ASN A O 1
ATOM 4376 N N . MET A 1 577 ? 11.369 -12.383 -30.650 1.00 87.06 577 MET A N 1
ATOM 4377 C CA . MET A 1 577 ? 10.378 -12.005 -31.671 1.00 87.06 577 MET A CA 1
ATOM 4378 C C . MET A 1 577 ? 10.612 -12.641 -33.057 1.00 87.06 577 MET A C 1
ATOM 4380 O O . MET A 1 577 ? 9.753 -12.551 -33.930 1.00 87.06 577 MET A O 1
ATOM 4384 N N . ARG A 1 578 ? 11.755 -13.311 -33.276 1.00 87.88 578 ARG A N 1
ATOM 4385 C CA . ARG A 1 578 ? 12.049 -14.098 -34.488 1.00 87.88 578 ARG A CA 1
ATOM 4386 C C . ARG A 1 578 ? 11.648 -15.576 -34.345 1.00 87.88 578 ARG A C 1
ATOM 4388 O O . ARG A 1 578 ? 11.916 -16.360 -35.250 1.00 87.88 578 ARG A O 1
ATOM 4395 N N . GLY A 1 579 ? 11.049 -15.968 -33.217 1.00 89.12 579 GLY A N 1
ATOM 4396 C CA . GLY A 1 579 ? 10.676 -17.352 -32.912 1.00 89.12 579 GLY A CA 1
ATOM 4397 C C . GLY A 1 579 ? 11.861 -18.249 -32.543 1.00 89.12 579 GLY A C 1
ATOM 4398 O O . GLY A 1 579 ? 11.733 -19.472 -32.555 1.00 89.12 579 GLY A O 1
ATOM 4399 N N . VAL A 1 580 ? 13.026 -17.674 -32.228 1.00 91.12 580 VAL A N 1
ATOM 4400 C CA . VAL A 1 580 ? 14.215 -18.439 -31.832 1.00 91.12 580 VAL A CA 1
ATOM 4401 C C . VAL A 1 580 ? 14.164 -18.719 -30.337 1.00 91.12 580 VAL A C 1
ATOM 4403 O O . VAL A 1 580 ? 13.952 -17.801 -29.547 1.00 91.12 580 VAL A O 1
ATOM 4406 N N . ASN A 1 581 ? 14.394 -19.976 -29.954 1.00 93.25 581 ASN A N 1
ATOM 4407 C CA . ASN A 1 581 ? 14.437 -20.386 -28.555 1.00 93.25 581 ASN A CA 1
ATOM 4408 C C . ASN A 1 581 ? 15.706 -19.851 -27.860 1.00 93.25 581 ASN A C 1
ATOM 4410 O O . ASN A 1 581 ? 16.828 -20.204 -28.227 1.00 93.25 581 ASN A O 1
ATOM 4414 N N . ILE A 1 582 ? 15.509 -19.028 -26.832 1.00 92.50 582 ILE A N 1
ATOM 4415 C CA . ILE A 1 582 ? 16.546 -18.351 -26.040 1.00 92.50 582 ILE A CA 1
ATOM 4416 C C . ILE A 1 582 ? 16.626 -18.869 -24.596 1.00 92.50 582 ILE A C 1
ATOM 4418 O O . ILE A 1 582 ? 17.316 -18.279 -23.774 1.00 92.50 582 ILE A O 1
ATOM 4422 N N . LYS A 1 583 ? 15.983 -20.001 -24.271 1.00 91.75 583 LYS A N 1
ATOM 4423 C CA . LYS A 1 583 ? 15.944 -20.575 -22.909 1.00 91.75 583 LYS A CA 1
ATOM 4424 C C . LYS A 1 583 ? 17.321 -20.776 -22.268 1.00 91.75 583 LYS A C 1
ATOM 4426 O O . LYS A 1 583 ? 17.455 -20.705 -21.058 1.00 91.75 583 LYS A O 1
ATOM 4431 N N . HIS A 1 584 ? 18.349 -21.022 -23.073 1.00 90.00 584 HIS A N 1
ATOM 4432 C CA . HIS A 1 584 ? 19.726 -21.201 -22.608 1.00 90.00 584 HIS A CA 1
ATOM 4433 C C . HIS A 1 584 ? 20.415 -19.894 -22.165 1.00 90.00 584 HIS A C 1
ATOM 4435 O O . HIS A 1 584 ? 21.524 -19.951 -21.641 1.00 90.00 584 HIS A O 1
ATOM 4441 N N . LEU A 1 585 ? 19.793 -18.731 -22.397 1.00 88.56 585 LEU A N 1
ATOM 4442 C CA . LEU A 1 585 ? 20.317 -17.401 -22.057 1.00 88.56 585 LEU A CA 1
ATOM 4443 C C . LEU A 1 585 ? 19.514 -16.680 -20.972 1.00 88.56 585 LEU A C 1
ATOM 4445 O O . LEU A 1 585 ? 19.936 -15.596 -20.561 1.00 88.56 585 LEU A O 1
ATOM 4449 N N . VAL A 1 586 ? 18.375 -17.253 -20.577 1.00 89.00 586 VAL A N 1
ATOM 4450 C CA . VAL A 1 586 ? 17.363 -16.645 -19.713 1.00 89.00 586 VAL A CA 1
ATOM 4451 C C . VAL A 1 586 ? 17.225 -17.503 -18.460 1.00 89.00 586 VAL A C 1
ATOM 4453 O O . VAL A 1 586 ? 16.819 -18.663 -18.535 1.00 89.00 586 VAL A O 1
ATOM 4456 N N . ASP A 1 587 ? 17.552 -16.925 -17.310 1.00 88.38 587 ASP A N 1
ATOM 4457 C CA . ASP A 1 587 ? 17.192 -17.469 -16.007 1.00 88.38 587 ASP A CA 1
ATOM 4458 C C . ASP A 1 587 ? 15.668 -17.315 -15.807 1.00 88.38 587 ASP A C 1
ATOM 4460 O O . ASP A 1 587 ? 15.095 -16.309 -16.249 1.00 88.38 587 ASP A O 1
ATOM 4464 N N . PRO A 1 588 ? 14.988 -18.265 -15.131 1.00 88.00 588 PRO A N 1
ATOM 4465 C CA . PRO A 1 588 ? 13.528 -18.287 -14.976 1.00 88.00 588 PRO A CA 1
ATOM 4466 C C . PRO A 1 588 ? 13.028 -17.252 -13.950 1.00 88.00 588 PRO A C 1
ATOM 4468 O O . PRO A 1 588 ? 12.380 -17.562 -12.957 1.00 88.00 588 PRO A O 1
ATOM 4471 N N . VAL A 1 589 ? 13.372 -15.985 -14.167 1.00 87.62 589 VAL A N 1
ATOM 4472 C CA . VAL A 1 589 ? 12.995 -14.840 -13.326 1.00 87.62 589 VAL A CA 1
ATOM 4473 C C . VAL A 1 589 ? 11.487 -14.578 -13.399 1.00 87.62 589 VAL A C 1
ATOM 4475 O O . VAL A 1 589 ? 10.908 -14.043 -12.458 1.00 87.62 589 VAL A O 1
ATOM 4478 N N . ASP A 1 590 ? 10.829 -14.988 -14.483 1.00 90.06 590 ASP A N 1
ATOM 4479 C CA . ASP A 1 590 ? 9.377 -14.907 -14.632 1.00 90.06 590 ASP A CA 1
ATOM 4480 C C . ASP A 1 590 ? 8.614 -15.801 -13.640 1.00 90.06 590 ASP A C 1
ATOM 4482 O O . ASP A 1 590 ? 7.476 -15.476 -13.296 1.00 90.06 590 ASP A O 1
ATOM 4486 N N . ASP A 1 591 ? 9.253 -16.835 -13.072 1.00 89.25 591 ASP A N 1
ATOM 4487 C CA . ASP A 1 591 ? 8.681 -17.618 -11.966 1.00 89.25 591 ASP A CA 1
ATOM 4488 C C . ASP A 1 591 ? 8.358 -16.733 -10.745 1.00 89.25 591 ASP A C 1
ATOM 4490 O O . ASP A 1 591 ? 7.434 -17.043 -9.993 1.00 89.25 591 ASP A O 1
ATOM 4494 N N . LEU A 1 592 ? 9.061 -15.604 -10.560 1.00 89.88 592 LEU A N 1
ATOM 4495 C CA . LEU A 1 592 ? 8.735 -14.623 -9.519 1.00 89.88 592 LEU A CA 1
ATOM 4496 C C . LEU A 1 592 ? 7.350 -13.998 -9.743 1.00 89.88 592 LEU A C 1
ATOM 4498 O O . LEU A 1 592 ? 6.591 -13.821 -8.795 1.00 89.88 592 LEU A O 1
ATOM 4502 N N . PHE A 1 593 ? 7.009 -13.682 -10.992 1.00 92.12 593 PHE A N 1
ATOM 4503 C CA . PHE A 1 593 ? 5.732 -13.059 -11.343 1.00 92.12 593 PHE A CA 1
ATOM 4504 C C . PHE A 1 593 ? 4.590 -14.069 -11.288 1.00 92.12 593 PHE A C 1
ATOM 4506 O O . PHE A 1 593 ? 3.505 -13.733 -10.823 1.00 92.12 593 PHE A O 1
ATOM 4513 N N . VAL A 1 594 ? 4.843 -15.317 -11.694 1.00 90.44 594 VAL A N 1
ATOM 4514 C CA . VAL A 1 594 ? 3.874 -16.411 -11.537 1.00 90.44 594 VAL A CA 1
ATOM 4515 C C . VAL A 1 594 ? 3.592 -16.662 -10.056 1.00 90.44 594 VAL A C 1
ATOM 4517 O O . VAL A 1 594 ? 2.433 -16.730 -9.665 1.00 90.44 594 VAL A O 1
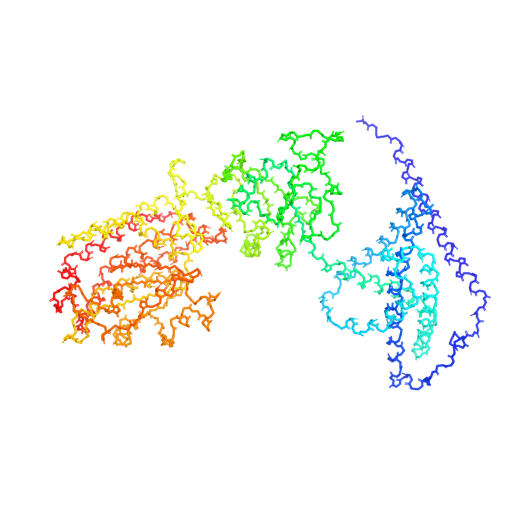ATOM 4520 N N . ALA A 1 595 ? 4.630 -16.733 -9.216 1.00 86.75 595 ALA A N 1
ATOM 4521 C CA . ALA A 1 595 ? 4.461 -16.914 -7.776 1.00 86.75 595 ALA A CA 1
ATOM 4522 C C . ALA A 1 595 ? 3.725 -15.737 -7.115 1.00 86.75 595 ALA A C 1
ATOM 4524 O O . ALA A 1 595 ? 2.946 -15.949 -6.191 1.00 86.75 595 ALA A O 1
ATOM 4525 N N . ALA A 1 596 ? 3.940 -14.506 -7.591 1.00 87.25 596 ALA A N 1
ATOM 4526 C CA . ALA A 1 596 ? 3.269 -13.323 -7.061 1.00 87.25 596 ALA A CA 1
ATOM 4527 C C . ALA A 1 596 ? 1.743 -13.339 -7.263 1.00 87.25 596 ALA A C 1
ATOM 4529 O O . ALA A 1 596 ? 1.040 -12.759 -6.444 1.00 87.25 596 ALA A O 1
ATOM 4530 N N . MET A 1 597 ? 1.221 -14.030 -8.287 1.00 84.50 597 MET A N 1
ATOM 4531 C CA . MET A 1 597 ? -0.231 -14.128 -8.527 1.00 84.50 597 MET A CA 1
ATOM 4532 C C . MET A 1 597 ? -0.984 -14.797 -7.370 1.00 84.50 597 MET A C 1
ATOM 4534 O O . MET A 1 597 ? -2.136 -14.458 -7.113 1.00 84.50 597 MET A O 1
ATOM 4538 N N . ASP A 1 598 ? -0.328 -15.721 -6.668 1.00 82.56 598 ASP A N 1
ATOM 4539 C CA . ASP A 1 598 ? -0.911 -16.464 -5.548 1.00 82.56 598 ASP A CA 1
ATOM 4540 C C . ASP A 1 598 ? -0.580 -15.831 -4.179 1.00 82.56 598 ASP A C 1
ATOM 4542 O O . ASP A 1 598 ? -1.000 -16.340 -3.135 1.00 82.56 598 ASP A O 1
ATOM 4546 N N . LEU A 1 599 ? 0.191 -14.734 -4.155 1.00 80.56 599 LEU A N 1
ATOM 4547 C CA . LEU A 1 599 ? 0.660 -14.081 -2.932 1.00 80.56 599 LEU A CA 1
ATOM 4548 C C . LEU A 1 599 ? -0.092 -12.762 -2.684 1.00 80.56 599 LEU A C 1
ATOM 4550 O O . LEU A 1 599 ? 0.137 -11.776 -3.389 1.00 80.56 599 LEU A O 1
ATOM 4554 N N . PRO A 1 600 ? -0.945 -12.683 -1.645 1.00 72.25 600 PRO A N 1
ATOM 4555 C CA . PRO A 1 600 ? -1.685 -11.463 -1.357 1.00 72.25 600 PRO A CA 1
ATOM 4556 C C . PRO A 1 600 ? -0.735 -10.331 -0.949 1.00 72.25 600 PRO A C 1
ATOM 4558 O O . PRO A 1 600 ? 0.124 -10.496 -0.081 1.00 72.25 600 PRO A O 1
ATOM 4561 N N . GLY A 1 601 ? -0.930 -9.154 -1.546 1.00 74.69 601 GLY A N 1
ATOM 4562 C CA . GLY A 1 601 ? -0.179 -7.940 -1.214 1.00 74.69 601 GLY A CA 1
ATOM 4563 C C . GLY A 1 601 ? 1.070 -7.684 -2.061 1.00 74.69 601 GLY A C 1
ATOM 4564 O O . GLY A 1 601 ? 1.728 -6.673 -1.831 1.00 74.69 601 GLY A O 1
ATOM 4565 N N . ILE A 1 602 ? 1.378 -8.537 -3.045 1.00 85.56 602 ILE A N 1
ATOM 4566 C CA . ILE A 1 602 ? 2.382 -8.244 -4.076 1.00 85.56 602 ILE A CA 1
ATOM 4567 C C . ILE A 1 602 ? 1.653 -7.808 -5.344 1.00 85.56 602 ILE A C 1
ATOM 4569 O O . ILE A 1 602 ? 0.826 -8.536 -5.881 1.00 85.56 602 ILE A O 1
ATOM 4573 N N . THR A 1 603 ? 1.958 -6.609 -5.831 1.00 88.12 603 THR A N 1
ATOM 4574 C CA . THR A 1 603 ? 1.422 -6.103 -7.105 1.00 88.12 603 THR A CA 1
ATOM 4575 C C . THR A 1 603 ? 2.485 -6.174 -8.196 1.00 88.12 603 THR A C 1
ATOM 4577 O O . THR A 1 603 ? 3.681 -6.150 -7.904 1.00 88.12 603 THR A O 1
ATOM 4580 N N . THR A 1 604 ? 2.073 -6.300 -9.457 1.00 92.38 604 THR A N 1
ATOM 4581 C CA . THR A 1 604 ? 3.007 -6.465 -10.580 1.00 92.38 604 THR A CA 1
ATOM 4582 C C . THR A 1 604 ? 2.660 -5.547 -11.740 1.00 92.38 604 THR A C 1
ATOM 4584 O O . THR A 1 604 ? 1.482 -5.430 -12.073 1.00 92.38 604 THR A O 1
ATOM 4587 N N . ILE A 1 605 ? 3.666 -4.980 -12.406 1.00 92.88 605 ILE A N 1
ATOM 4588 C CA . ILE A 1 605 ? 3.494 -4.255 -13.675 1.00 92.88 605 ILE A CA 1
ATOM 4589 C C . ILE A 1 605 ? 4.531 -4.697 -14.714 1.00 92.88 605 ILE A C 1
ATOM 4591 O O . ILE A 1 605 ? 5.622 -5.161 -14.368 1.00 92.88 605 ILE A O 1
ATOM 4595 N N . GLY A 1 606 ? 4.194 -4.516 -15.991 1.00 91.56 606 GLY A N 1
ATOM 4596 C CA . GLY A 1 606 ? 5.101 -4.690 -17.123 1.00 91.56 606 GLY A CA 1
ATOM 4597 C C . GLY A 1 606 ? 5.242 -3.386 -17.903 1.00 91.56 606 GLY A C 1
ATOM 4598 O O . GLY A 1 606 ? 4.238 -2.779 -18.265 1.00 91.56 606 GLY A O 1
ATOM 4599 N N . VAL A 1 607 ? 6.473 -2.949 -18.160 1.00 90.25 607 VAL A N 1
ATOM 4600 C CA . VAL A 1 607 ? 6.781 -1.725 -18.919 1.00 90.25 607 VAL A CA 1
ATOM 4601 C C . VAL A 1 607 ? 7.923 -1.968 -19.916 1.00 90.25 607 VAL A C 1
ATOM 4603 O O . VAL A 1 607 ? 8.625 -2.967 -19.832 1.00 90.25 607 VAL A O 1
ATOM 4606 N N . SER A 1 608 ? 8.115 -1.063 -20.872 1.00 87.19 608 SER A N 1
ATOM 4607 C CA . SER A 1 608 ? 9.321 -0.976 -21.721 1.00 87.19 608 SER A CA 1
ATOM 4608 C C . SER A 1 608 ? 10.125 0.279 -21.357 1.00 87.19 608 SER A C 1
ATOM 4610 O O . SER A 1 608 ? 9.735 0.988 -20.424 1.00 87.19 608 SER A O 1
ATOM 4612 N N . ASN A 1 609 ? 11.206 0.620 -22.075 1.00 90.00 609 ASN A N 1
ATOM 4613 C CA . ASN A 1 609 ? 11.996 1.826 -21.772 1.00 90.00 609 ASN A CA 1
ATOM 4614 C C . ASN A 1 609 ? 11.151 3.100 -21.649 1.00 90.00 609 ASN A C 1
ATOM 4616 O O . ASN A 1 609 ? 11.226 3.811 -20.647 1.00 90.00 609 ASN A O 1
ATOM 4620 N N . TRP A 1 610 ? 10.307 3.376 -22.648 1.00 94.12 610 TRP A N 1
ATOM 4621 C CA . TRP A 1 610 ? 9.442 4.558 -22.625 1.00 94.12 610 TRP A CA 1
ATOM 4622 C C . TRP A 1 610 ? 8.431 4.504 -21.486 1.00 94.12 610 TRP A C 1
ATOM 4624 O O . TRP A 1 610 ? 8.183 5.527 -20.852 1.00 94.12 610 TRP A O 1
ATOM 4634 N N . GLY A 1 611 ? 7.905 3.314 -21.185 1.00 94.44 611 GLY A N 1
ATOM 4635 C CA . GLY A 1 611 ? 7.061 3.093 -20.014 1.00 94.44 611 GLY A CA 1
ATOM 4636 C C . GLY A 1 611 ? 7.790 3.420 -18.710 1.00 94.44 611 GLY A C 1
ATOM 4637 O O . GLY A 1 611 ? 7.239 4.133 -17.879 1.00 94.44 611 GLY A O 1
ATOM 4638 N N . GLY A 1 612 ? 9.051 3.001 -18.561 1.00 95.25 612 GLY A N 1
ATOM 4639 C CA . GLY A 1 612 ? 9.895 3.338 -17.409 1.00 95.25 612 GLY A CA 1
ATOM 4640 C C . GLY A 1 612 ? 10.082 4.848 -17.228 1.00 95.25 612 GLY A C 1
ATOM 4641 O O . GLY A 1 612 ? 9.911 5.363 -16.121 1.00 95.25 612 GLY A O 1
ATOM 4642 N N . TYR A 1 613 ? 10.332 5.583 -18.318 1.00 96.94 613 TYR A N 1
ATOM 4643 C CA . TYR A 1 613 ? 10.411 7.051 -18.294 1.00 96.94 613 TYR A CA 1
ATOM 4644 C C . TYR A 1 613 ? 9.081 7.693 -17.880 1.00 96.94 613 TYR A C 1
ATOM 4646 O O . TYR A 1 613 ? 9.054 8.579 -17.024 1.00 96.94 613 TYR A O 1
ATOM 4654 N N . ALA A 1 614 ? 7.968 7.226 -18.449 1.00 97.19 614 ALA A N 1
ATOM 4655 C CA . ALA A 1 614 ? 6.640 7.747 -18.140 1.00 97.19 614 ALA A CA 1
ATOM 4656 C C . ALA A 1 614 ? 6.226 7.454 -16.693 1.00 97.19 614 ALA A C 1
ATOM 4658 O O . ALA A 1 614 ? 5.619 8.311 -16.056 1.00 97.19 614 ALA A O 1
ATOM 4659 N N . VAL A 1 615 ? 6.587 6.284 -16.156 1.00 97.38 615 VAL A N 1
ATOM 4660 C CA . VAL A 1 615 ? 6.377 5.931 -14.747 1.00 97.38 615 VAL A CA 1
ATOM 4661 C C . VAL A 1 615 ? 7.187 6.850 -13.838 1.00 97.38 615 VAL A C 1
ATOM 4663 O O . VAL A 1 615 ? 6.634 7.371 -12.872 1.00 97.38 615 VAL A O 1
ATOM 4666 N N . ALA A 1 616 ? 8.458 7.126 -14.150 1.00 96.56 616 ALA A N 1
ATOM 4667 C CA . ALA A 1 616 ? 9.259 8.081 -13.381 1.00 96.56 616 ALA A CA 1
ATOM 4668 C C . ALA A 1 616 ? 8.612 9.483 -13.362 1.00 96.56 616 ALA A C 1
ATOM 4670 O O . ALA A 1 616 ? 8.462 10.090 -12.299 1.00 96.56 616 ALA A O 1
ATOM 4671 N N . CYS A 1 617 ? 8.145 9.966 -14.517 1.00 97.44 617 CYS A N 1
ATOM 4672 C CA . CYS A 1 617 ? 7.381 11.210 -14.635 1.00 97.44 617 CYS A CA 1
ATOM 4673 C C . CYS A 1 617 ? 6.055 11.174 -13.850 1.00 97.44 617 CYS A C 1
ATOM 4675 O O . CYS A 1 617 ? 5.727 12.118 -13.132 1.00 97.44 617 CYS A O 1
ATOM 4677 N N . GLY A 1 618 ? 5.293 10.084 -13.941 1.00 96.62 618 GLY A N 1
ATOM 4678 C CA . GLY A 1 618 ? 4.022 9.915 -13.238 1.00 96.62 618 GLY A CA 1
ATOM 4679 C C . GLY A 1 618 ? 4.187 9.872 -11.720 1.00 96.62 618 GLY A C 1
ATOM 4680 O O . GLY A 1 618 ? 3.437 10.528 -10.998 1.00 96.62 618 GLY A O 1
ATOM 4681 N N . LEU A 1 619 ? 5.218 9.186 -11.223 1.00 95.94 619 LEU A N 1
ATOM 4682 C CA . LEU A 1 619 ? 5.582 9.177 -9.806 1.00 95.94 619 LEU A CA 1
ATOM 4683 C C . LEU A 1 619 ? 5.958 10.576 -9.309 1.00 95.94 619 LEU A C 1
ATOM 4685 O O . LEU A 1 619 ? 5.522 10.968 -8.226 1.00 95.94 619 LEU A O 1
ATOM 4689 N N . TYR A 1 620 ? 6.684 11.362 -10.109 1.00 95.06 620 TYR A N 1
ATOM 4690 C CA . TYR A 1 620 ? 6.940 12.770 -9.805 1.00 95.06 620 TYR A CA 1
ATOM 4691 C C . TYR A 1 620 ? 5.637 13.584 -9.711 1.00 95.06 620 TYR A C 1
ATOM 4693 O O . TYR A 1 620 ? 5.429 14.303 -8.729 1.00 95.06 620 TYR A O 1
ATOM 4701 N N . LEU A 1 621 ? 4.716 13.438 -10.669 1.00 93.38 621 LEU A N 1
ATOM 4702 C CA . LEU A 1 621 ? 3.420 14.134 -10.653 1.00 93.38 621 LEU A CA 1
ATOM 4703 C C . LEU A 1 621 ? 2.580 13.764 -9.421 1.00 93.38 621 LEU A C 1
ATOM 4705 O O . LEU A 1 621 ? 1.982 14.627 -8.783 1.00 93.38 621 LEU A O 1
ATOM 4709 N N . LEU A 1 622 ? 2.578 12.491 -9.027 1.00 91.88 622 LEU A N 1
ATOM 4710 C CA . LEU A 1 622 ? 1.920 12.034 -7.802 1.00 91.88 622 LEU A CA 1
ATOM 4711 C C . LEU A 1 622 ? 2.636 12.526 -6.532 1.00 91.88 622 LEU A C 1
ATOM 4713 O O . LEU A 1 622 ? 1.987 12.812 -5.522 1.00 91.88 622 LEU A O 1
ATOM 4717 N N . SER A 1 623 ? 3.964 12.673 -6.573 1.00 88.94 623 SER A N 1
ATOM 4718 C CA . SER A 1 623 ? 4.764 13.214 -5.465 1.00 88.94 623 SER A CA 1
ATOM 4719 C C . SER A 1 623 ? 4.510 14.702 -5.197 1.00 88.94 623 SER A C 1
ATOM 4721 O O . SER A 1 623 ? 4.658 15.171 -4.066 1.00 88.94 623 SER A O 1
ATOM 4723 N N . THR A 1 624 ? 4.086 15.428 -6.233 1.00 86.50 624 THR A N 1
ATOM 4724 C CA . THR A 1 624 ? 3.772 16.862 -6.194 1.00 86.50 624 THR A CA 1
ATOM 4725 C C . THR A 1 624 ? 2.275 17.147 -6.088 1.00 86.50 624 THR A C 1
ATOM 4727 O O . THR A 1 624 ? 1.894 18.271 -5.775 1.00 86.50 624 THR A O 1
ATOM 4730 N N . CYS A 1 625 ? 1.420 16.136 -6.278 1.00 83.75 625 CYS A N 1
ATOM 4731 C CA . CYS A 1 625 ? -0.028 16.224 -6.119 1.00 83.75 625 CYS A CA 1
ATOM 4732 C C . CYS A 1 625 ? -0.417 16.291 -4.624 1.00 83.75 625 CYS A C 1
ATOM 4734 O O . CYS A 1 625 ? -0.286 15.286 -3.912 1.00 83.75 625 CYS A O 1
ATOM 4736 N N . PRO A 1 626 ? -0.941 17.428 -4.116 1.00 77.31 626 PRO A N 1
ATOM 4737 C CA . PRO A 1 626 ? -1.208 17.592 -2.686 1.00 77.31 626 PRO A CA 1
ATOM 4738 C C . PRO A 1 626 ? -2.252 16.613 -2.143 1.00 77.31 626 PRO A C 1
ATOM 4740 O O . PRO A 1 626 ? -2.077 16.067 -1.054 1.00 77.31 626 PRO A O 1
ATOM 4743 N N . SER A 1 627 ? -3.317 16.351 -2.907 1.00 75.62 627 SER A N 1
ATOM 4744 C CA . SER A 1 627 ? -4.376 15.412 -2.516 1.00 75.62 627 SER A CA 1
ATOM 4745 C C . SER A 1 627 ? -3.862 13.970 -2.444 1.00 75.62 627 SER A C 1
ATOM 4747 O O . SER A 1 627 ? -4.157 13.269 -1.475 1.00 75.62 627 SER A O 1
ATOM 4749 N N . HIS A 1 628 ? -3.021 13.554 -3.399 1.00 82.81 628 HIS A N 1
ATOM 4750 C CA . HIS A 1 628 ? -2.385 12.236 -3.384 1.00 82.81 628 HIS A CA 1
ATOM 4751 C C . HIS A 1 628 ? -1.401 12.088 -2.220 1.00 82.81 628 HIS A C 1
ATOM 4753 O O . HIS A 1 628 ? -1.476 11.113 -1.477 1.00 82.81 628 HIS A O 1
ATOM 4759 N N . GLN A 1 629 ? -0.516 13.068 -1.999 1.00 79.75 629 GLN A N 1
ATOM 4760 C CA . GLN A 1 629 ? 0.418 13.044 -0.867 1.00 79.75 629 GLN A CA 1
ATOM 4761 C C . GLN A 1 629 ? -0.315 12.996 0.471 1.00 79.75 629 GLN A C 1
ATOM 4763 O O . GLN A 1 629 ? 0.057 12.240 1.370 1.00 79.75 629 GLN A O 1
ATOM 4768 N N . ARG A 1 630 ? -1.393 13.771 0.599 1.00 75.00 630 ARG A N 1
ATOM 4769 C CA . ARG A 1 630 ? -2.227 13.781 1.797 1.00 75.00 630 ARG A CA 1
ATOM 4770 C C . ARG A 1 630 ? -2.913 12.437 2.022 1.00 75.00 630 ARG A C 1
ATOM 4772 O O . ARG A 1 630 ? -2.943 11.994 3.166 1.00 75.00 630 ARG A O 1
ATOM 4779 N N . TYR A 1 631 ? -3.389 11.778 0.962 1.00 76.00 631 TYR A N 1
ATOM 4780 C CA . TYR A 1 631 ? -3.937 10.420 1.017 1.00 76.00 631 TYR A CA 1
ATOM 4781 C C . TYR A 1 631 ? -2.882 9.388 1.432 1.00 76.00 631 TYR A C 1
ATOM 4783 O O . TYR A 1 631 ? -3.061 8.692 2.430 1.00 76.00 631 TYR A O 1
ATOM 4791 N N . LEU A 1 632 ? -1.750 9.347 0.722 1.00 76.75 632 LEU A N 1
ATOM 4792 C CA . LEU A 1 632 ? -0.651 8.409 0.959 1.00 76.75 632 LEU A CA 1
ATOM 4793 C C . LEU A 1 632 ? -0.114 8.516 2.395 1.00 76.75 632 LEU A C 1
ATOM 4795 O O . LEU A 1 632 ? 0.164 7.514 3.047 1.00 76.75 632 LEU A O 1
ATOM 4799 N N . ARG A 1 633 ? -0.032 9.744 2.922 1.00 74.12 633 ARG A N 1
ATOM 4800 C CA . ARG A 1 633 ? 0.460 10.037 4.277 1.00 74.12 633 ARG A CA 1
ATOM 4801 C C . ARG A 1 633 ? -0.652 10.163 5.321 1.00 74.12 633 ARG A C 1
ATOM 4803 O O . ARG A 1 633 ? -0.380 10.558 6.457 1.00 74.12 633 ARG A O 1
ATOM 4810 N N . ARG A 1 634 ? -1.904 9.864 4.957 1.00 69.94 634 ARG A N 1
ATOM 4811 C CA . ARG A 1 634 ? -3.078 9.882 5.849 1.00 69.94 634 ARG A CA 1
ATOM 4812 C C . ARG A 1 634 ? -3.225 11.186 6.643 1.00 69.94 634 ARG A C 1
ATOM 4814 O O . ARG A 1 634 ? -3.576 11.176 7.818 1.00 69.94 634 ARG A O 1
ATOM 4821 N N . GLY A 1 635 ? -2.904 12.316 6.017 1.00 64.25 635 GLY A N 1
ATOM 4822 C CA . GLY A 1 635 ? -3.021 13.648 6.620 1.00 64.25 635 GLY A CA 1
ATOM 4823 C C . GLY A 1 635 ? -1.963 14.015 7.668 1.00 64.25 635 GLY A C 1
ATOM 4824 O O . GLY A 1 635 ? -2.073 15.087 8.255 1.00 64.25 635 GLY A O 1
ATOM 4825 N N . THR A 1 636 ? -0.947 13.175 7.907 1.00 59.56 636 THR A N 1
ATOM 4826 C CA . THR A 1 636 ? -0.026 13.323 9.057 1.00 59.56 636 THR A CA 1
ATOM 4827 C C . THR A 1 636 ? 1.230 14.165 8.807 1.00 59.56 636 THR A C 1
ATOM 4829 O O . THR A 1 636 ? 1.882 14.565 9.766 1.00 59.56 636 THR A O 1
ATOM 4832 N N . GLN A 1 637 ? 1.593 14.460 7.554 1.00 59.50 637 GLN A N 1
ATOM 4833 C CA . GLN A 1 637 ? 2.849 15.151 7.231 1.00 59.50 637 GLN A CA 1
ATOM 4834 C C . GLN A 1 637 ? 2.656 16.393 6.344 1.00 59.50 637 GLN A C 1
ATOM 4836 O O . GLN A 1 637 ? 1.723 16.424 5.537 1.00 59.50 637 GLN A O 1
ATOM 4841 N N . PRO A 1 638 ? 3.550 17.399 6.464 1.00 56.38 638 PRO A N 1
ATOM 4842 C CA . PRO A 1 638 ? 3.542 18.590 5.619 1.00 56.38 638 PRO A CA 1
ATOM 4843 C C . PRO A 1 638 ? 3.906 18.270 4.161 1.00 56.38 638 PRO A C 1
ATOM 4845 O O . PRO A 1 638 ? 4.473 17.217 3.854 1.00 56.38 638 PRO A O 1
ATOM 4848 N N . ALA A 1 639 ? 3.570 19.203 3.267 1.00 59.62 639 ALA A N 1
ATOM 4849 C CA . ALA A 1 639 ? 3.894 19.134 1.845 1.00 59.62 639 ALA A CA 1
ATOM 4850 C C . ALA A 1 639 ? 5.408 18.966 1.601 1.00 59.62 639 ALA A C 1
ATOM 4852 O O . ALA A 1 639 ? 6.234 19.359 2.427 1.00 59.62 639 ALA A O 1
ATOM 4853 N N . THR A 1 640 ? 5.758 18.371 0.459 1.00 66.00 640 THR A N 1
ATOM 4854 C CA . THR A 1 640 ? 7.138 18.161 -0.003 1.00 66.00 640 THR A CA 1
ATOM 4855 C C . THR A 1 640 ? 7.938 19.467 0.067 1.00 66.00 640 THR A C 1
ATOM 4857 O O . THR A 1 640 ? 7.476 20.502 -0.414 1.00 66.00 640 THR A O 1
ATOM 4860 N N . SER A 1 641 ? 9.120 19.440 0.693 1.00 69.88 641 SER A N 1
ATOM 4861 C CA . SER A 1 641 ? 9.946 20.647 0.835 1.00 69.88 641 SER A CA 1
ATOM 4862 C C . SER A 1 641 ? 10.543 21.075 -0.518 1.00 69.88 641 SER A C 1
ATOM 4864 O O . SER A 1 641 ? 10.761 20.214 -1.373 1.00 69.88 641 SER A O 1
ATOM 4866 N N . PRO A 1 642 ? 10.872 22.366 -0.723 1.00 71.94 642 PRO A N 1
ATOM 4867 C CA . PRO A 1 642 ? 11.489 22.829 -1.972 1.00 71.94 642 PRO A CA 1
ATOM 4868 C C . PRO A 1 642 ? 12.791 22.089 -2.315 1.00 71.94 642 PRO A C 1
ATOM 4870 O O . PRO A 1 642 ? 12.989 21.676 -3.448 1.00 71.94 642 PRO A O 1
ATOM 4873 N N . VAL A 1 643 ? 13.629 21.814 -1.310 1.00 69.81 643 VAL A N 1
ATOM 4874 C CA . VAL A 1 643 ? 14.887 21.062 -1.481 1.00 69.81 643 VAL A CA 1
ATOM 4875 C C . VAL A 1 643 ? 14.629 19.630 -1.960 1.00 69.81 643 VAL A C 1
ATOM 4877 O O . VAL A 1 643 ? 15.362 19.099 -2.790 1.00 69.81 643 VAL A O 1
ATOM 4880 N N . GLN A 1 644 ? 13.573 18.995 -1.447 1.00 75.94 644 GLN A N 1
ATOM 4881 C CA . GLN A 1 644 ? 13.173 17.660 -1.883 1.00 75.94 644 GLN A CA 1
ATOM 4882 C C . GLN A 1 644 ? 12.601 17.685 -3.307 1.00 75.94 644 GLN A C 1
ATOM 4884 O O . GLN A 1 644 ? 12.824 16.746 -4.065 1.00 75.94 644 GLN A O 1
ATOM 4889 N N . LEU A 1 645 ? 11.906 18.759 -3.689 1.00 81.88 645 LEU A N 1
ATOM 4890 C CA . LEU A 1 645 ? 11.389 18.938 -5.042 1.00 81.88 645 LEU A CA 1
ATOM 4891 C C . LEU A 1 645 ? 12.518 19.078 -6.071 1.00 81.88 645 LEU A C 1
ATOM 4893 O O . LEU A 1 645 ? 12.482 18.393 -7.089 1.00 81.88 645 LEU A O 1
ATOM 4897 N N . ASP A 1 646 ? 13.535 19.894 -5.783 1.00 80.81 646 ASP A N 1
ATOM 4898 C CA . ASP A 1 646 ? 14.703 20.064 -6.659 1.00 80.81 646 ASP A CA 1
ATOM 4899 C C . ASP A 1 646 ? 15.441 18.736 -6.872 1.00 80.81 646 ASP A C 1
ATOM 4901 O O . ASP A 1 646 ? 15.834 18.399 -7.990 1.00 80.81 646 ASP A O 1
ATOM 4905 N N . HIS A 1 647 ? 15.572 17.939 -5.806 1.00 82.50 647 HIS A N 1
ATOM 4906 C CA . HIS A 1 647 ? 16.154 16.604 -5.895 1.00 82.50 647 HIS A CA 1
ATOM 4907 C C . HIS A 1 647 ? 15.324 15.671 -6.790 1.00 82.50 647 HIS A C 1
ATOM 4909 O O . HIS A 1 647 ? 15.883 14.996 -7.651 1.00 82.50 647 HIS A O 1
ATOM 4915 N N . LEU A 1 648 ? 13.995 15.673 -6.648 1.00 86.88 648 LEU A N 1
ATOM 4916 C CA . LEU A 1 648 ? 13.104 14.859 -7.481 1.00 86.88 648 LEU A CA 1
ATOM 4917 C C . LEU A 1 648 ? 13.138 15.280 -8.958 1.00 86.88 648 LEU A C 1
ATOM 4919 O O . LEU A 1 648 ? 13.157 14.417 -9.833 1.00 86.88 648 LEU A O 1
ATOM 4923 N N . VAL A 1 649 ? 13.205 16.584 -9.250 1.00 89.88 649 VAL A N 1
ATOM 4924 C CA . VAL A 1 649 ? 13.381 17.090 -10.623 1.00 89.88 649 VAL A CA 1
ATOM 4925 C C . VAL A 1 649 ? 14.707 16.603 -11.206 1.00 89.88 649 VAL A C 1
ATOM 4927 O O . VAL A 1 649 ? 14.744 16.127 -12.340 1.00 89.88 649 VAL A O 1
ATOM 4930 N N . ALA A 1 650 ? 15.787 16.640 -10.421 1.00 86.62 650 ALA A N 1
ATOM 4931 C CA . ALA A 1 650 ? 17.086 16.122 -10.836 1.00 86.62 650 ALA A CA 1
ATOM 4932 C C . ALA A 1 650 ? 17.090 14.603 -11.073 1.00 86.62 650 ALA A C 1
ATOM 4934 O O . ALA A 1 650 ? 18.005 14.114 -11.728 1.00 86.62 650 ALA A O 1
ATOM 4935 N N . CYS A 1 651 ? 16.089 13.856 -10.600 1.00 89.50 651 CYS A N 1
ATOM 4936 C CA . CYS A 1 651 ? 15.933 12.416 -10.822 1.00 89.50 651 CYS A CA 1
ATOM 4937 C C . CYS A 1 651 ? 15.059 12.061 -12.035 1.00 89.50 651 CYS A C 1
ATOM 4939 O O . CYS A 1 651 ? 15.006 10.891 -12.403 1.00 89.50 651 CYS A O 1
ATOM 4941 N N . LEU A 1 652 ? 14.408 13.035 -12.682 1.00 92.81 652 LEU A N 1
ATOM 4942 C CA . LEU A 1 652 ? 13.645 12.792 -13.909 1.00 92.81 652 LEU A CA 1
ATOM 4943 C C . LEU A 1 652 ? 14.557 12.320 -15.063 1.00 92.81 652 LEU A C 1
ATOM 4945 O O . LEU A 1 652 ? 15.743 12.694 -15.102 1.00 92.81 652 LEU A O 1
ATOM 4949 N N . PRO A 1 653 ? 14.026 11.518 -16.009 1.00 92.50 653 PRO A N 1
ATOM 4950 C CA . PRO A 1 653 ? 14.760 11.129 -17.213 1.00 92.50 653 PRO A CA 1
ATOM 4951 C C . PRO A 1 653 ? 15.114 12.372 -18.033 1.00 92.50 653 PRO A C 1
ATOM 4953 O O . PRO A 1 653 ? 14.314 13.298 -18.112 1.00 92.50 653 PRO A O 1
ATOM 4956 N N . SER A 1 654 ? 16.293 12.413 -18.652 1.00 93.06 654 SER A N 1
ATOM 4957 C CA . SER A 1 654 ? 16.696 13.517 -19.533 1.00 93.06 654 SER A CA 1
ATOM 4958 C C . SER A 1 654 ? 17.467 13.000 -20.735 1.00 93.06 654 SER A C 1
ATOM 4960 O O . SER A 1 654 ? 18.091 11.945 -20.665 1.00 93.06 654 SER A O 1
ATOM 4962 N N . VAL A 1 655 ? 17.442 13.758 -21.835 1.00 94.88 655 VAL A N 1
ATOM 4963 C CA . VAL A 1 655 ? 18.134 13.373 -23.074 1.00 94.88 655 VAL A CA 1
ATOM 4964 C C . VAL A 1 655 ? 19.610 13.084 -22.798 1.00 94.88 655 VAL A C 1
ATOM 4966 O O . VAL A 1 655 ? 20.079 12.018 -23.171 1.00 94.88 655 VAL A O 1
ATOM 4969 N N . ASP A 1 656 ? 20.296 13.955 -22.055 1.00 91.00 656 ASP A N 1
ATOM 4970 C CA . ASP A 1 656 ? 21.721 13.790 -21.741 1.00 91.00 656 ASP A CA 1
ATOM 4971 C C . ASP A 1 656 ? 22.013 12.512 -20.937 1.00 91.00 656 ASP A C 1
ATOM 4973 O O . ASP A 1 656 ? 22.993 11.813 -21.201 1.00 91.00 656 ASP A O 1
ATOM 4977 N N . LYS A 1 657 ? 21.161 12.179 -19.955 1.00 88.94 657 LYS A N 1
ATOM 4978 C CA . LYS A 1 657 ? 21.326 10.964 -19.143 1.00 88.94 657 LYS A CA 1
ATOM 4979 C C . LYS A 1 657 ? 21.115 9.712 -19.977 1.00 88.94 657 LYS A C 1
ATOM 4981 O O . LYS A 1 657 ? 21.923 8.790 -19.910 1.00 88.94 657 LYS A O 1
ATOM 4986 N N . GLU A 1 658 ? 20.054 9.691 -20.777 1.00 91.81 658 GLU A N 1
ATOM 4987 C CA . GLU A 1 658 ? 19.742 8.534 -21.613 1.00 91.81 658 GLU A CA 1
ATOM 4988 C C . GLU A 1 658 ? 20.755 8.363 -22.749 1.00 91.81 658 GLU A C 1
ATOM 4990 O O . GLU A 1 658 ? 21.120 7.238 -23.087 1.00 91.81 658 GLU A O 1
ATOM 4995 N N . GLU A 1 659 ? 21.288 9.460 -23.290 1.00 93.25 659 GLU A N 1
ATOM 4996 C CA . GLU A 1 659 ? 22.382 9.419 -24.258 1.00 93.25 659 GLU A CA 1
ATOM 4997 C C . GLU A 1 659 ? 23.650 8.822 -23.636 1.00 93.25 659 GLU A C 1
ATOM 4999 O O . GLU A 1 659 ? 24.295 7.965 -24.246 1.00 93.25 659 GLU A O 1
ATOM 5004 N N . ALA A 1 660 ? 23.999 9.220 -22.408 1.00 88.94 660 ALA A N 1
ATOM 5005 C CA . ALA A 1 660 ? 25.152 8.683 -21.689 1.00 88.94 660 ALA A CA 1
ATOM 5006 C C . ALA A 1 660 ? 24.994 7.187 -21.354 1.00 88.94 660 ALA A C 1
ATOM 5008 O O . ALA A 1 660 ? 25.945 6.408 -21.520 1.00 88.94 660 ALA A O 1
ATOM 5009 N N . LEU A 1 661 ? 23.795 6.769 -20.933 1.00 89.56 661 LEU A N 1
ATOM 5010 C CA . LEU A 1 661 ? 23.468 5.368 -20.657 1.00 89.56 661 LEU A CA 1
ATOM 5011 C C . LEU A 1 661 ? 23.534 4.520 -21.929 1.00 89.56 661 LEU A C 1
ATOM 5013 O O . LEU A 1 661 ? 24.235 3.507 -21.960 1.00 89.56 661 LEU A O 1
ATOM 5017 N N . LEU A 1 662 ? 22.886 4.959 -23.009 1.00 92.06 662 LEU A N 1
ATOM 5018 C CA . LEU A 1 662 ? 22.909 4.242 -24.282 1.00 92.06 662 LEU A CA 1
ATOM 5019 C C . LEU A 1 662 ? 24.323 4.190 -24.878 1.00 92.06 662 LEU A C 1
ATOM 5021 O O . LEU A 1 662 ? 24.751 3.141 -25.357 1.00 92.06 662 LEU A O 1
ATOM 5025 N N . SER A 1 663 ? 25.096 5.272 -24.767 1.00 91.81 663 SER A N 1
ATOM 5026 C CA . SER A 1 663 ? 26.509 5.292 -25.170 1.00 91.81 663 SER A CA 1
ATOM 5027 C C . SER A 1 663 ? 27.339 4.272 -24.390 1.00 91.81 663 SER A C 1
ATOM 5029 O O . SER A 1 663 ? 28.231 3.629 -24.948 1.00 91.81 663 SER A O 1
ATOM 5031 N N . THR A 1 664 ? 27.045 4.097 -23.101 1.00 88.44 664 THR A N 1
ATOM 5032 C CA . THR A 1 664 ? 27.700 3.090 -22.262 1.00 88.44 664 THR A CA 1
ATOM 5033 C C . THR A 1 664 ? 27.316 1.675 -22.690 1.00 88.44 664 THR A C 1
ATOM 5035 O O . THR A 1 664 ? 28.211 0.851 -22.863 1.00 88.44 664 THR A O 1
ATOM 5038 N N . LEU A 1 665 ? 26.038 1.405 -22.967 1.00 90.69 665 LEU A N 1
ATOM 5039 C CA . LEU A 1 665 ? 25.578 0.117 -23.507 1.00 90.69 665 LEU A CA 1
ATOM 5040 C C . LEU A 1 665 ? 26.283 -0.230 -24.829 1.00 90.69 665 LEU A C 1
ATOM 5042 O O . LEU A 1 665 ? 26.829 -1.324 -24.979 1.00 90.69 665 LEU A O 1
ATOM 5046 N N . VAL A 1 666 ? 26.360 0.726 -25.757 1.00 92.62 666 VAL A N 1
ATOM 5047 C CA . VAL A 1 666 ? 27.071 0.559 -27.034 1.00 92.62 666 VAL A CA 1
ATOM 5048 C C . VAL A 1 666 ? 28.566 0.305 -26.805 1.00 92.62 666 VAL A C 1
ATOM 5050 O O . VAL A 1 666 ? 29.150 -0.572 -27.442 1.00 92.62 666 VAL A O 1
ATOM 5053 N N . ARG A 1 667 ? 29.205 1.007 -25.861 1.00 91.94 667 ARG A N 1
ATOM 5054 C CA . ARG A 1 667 ? 30.613 0.768 -25.490 1.00 91.94 667 ARG A CA 1
ATOM 5055 C C . ARG A 1 667 ? 30.832 -0.633 -24.910 1.00 91.94 667 ARG A C 1
ATOM 5057 O O . ARG A 1 667 ? 31.873 -1.232 -25.170 1.00 91.94 667 ARG A O 1
ATOM 5064 N N . LEU A 1 668 ? 29.859 -1.154 -24.166 1.00 89.62 668 LEU A N 1
ATOM 5065 C CA . LEU A 1 668 ? 29.857 -2.515 -23.621 1.00 89.62 668 LEU A CA 1
ATOM 5066 C C . LEU A 1 668 ? 29.507 -3.588 -24.671 1.00 89.62 668 LEU A C 1
ATOM 5068 O O . LEU A 1 668 ? 29.528 -4.777 -24.362 1.00 89.62 668 LEU A O 1
ATOM 5072 N N . GLY A 1 669 ? 29.228 -3.200 -25.920 1.00 91.31 669 GLY A N 1
ATOM 5073 C CA . GLY A 1 669 ? 28.953 -4.129 -27.017 1.00 91.31 669 GLY A CA 1
ATOM 5074 C C . GLY A 1 669 ? 27.485 -4.546 -27.155 1.00 91.31 669 GLY A C 1
ATOM 5075 O O . GLY A 1 669 ? 27.197 -5.415 -27.981 1.00 91.31 669 GLY A O 1
ATOM 5076 N N . VAL A 1 670 ? 26.575 -3.939 -26.385 1.00 92.00 670 VAL A N 1
ATOM 5077 C CA . VAL A 1 670 ? 25.125 -4.195 -26.426 1.00 92.00 670 VAL A CA 1
ATOM 5078 C C . VAL A 1 670 ? 24.543 -3.650 -27.728 1.00 92.00 670 VAL A C 1
ATOM 5080 O O . VAL A 1 670 ? 24.884 -2.552 -28.169 1.00 92.00 670 VAL A O 1
ATOM 5083 N N . ARG A 1 671 ? 23.672 -4.430 -28.370 1.00 92.44 671 ARG A N 1
ATOM 5084 C CA . ARG A 1 671 ? 23.161 -4.152 -29.720 1.00 92.44 671 ARG A CA 1
ATOM 5085 C C . ARG A 1 671 ? 21.671 -3.884 -29.703 1.00 92.44 671 ARG A C 1
ATOM 5087 O O . ARG A 1 671 ? 20.951 -4.348 -28.827 1.00 92.44 671 ARG A O 1
ATOM 5094 N N . SER A 1 672 ? 21.189 -3.210 -30.738 1.00 91.94 672 SER A N 1
ATOM 5095 C CA . SER A 1 672 ? 19.752 -3.062 -30.935 1.00 91.94 672 SER A CA 1
ATOM 5096 C C . SER A 1 672 ? 19.093 -4.413 -31.205 1.00 91.94 672 SER A C 1
ATOM 5098 O O . SER A 1 672 ? 19.525 -5.151 -32.100 1.00 91.94 672 SER A O 1
ATOM 5100 N N . GLY A 1 673 ? 18.019 -4.746 -30.488 1.00 87.75 673 GLY A N 1
ATOM 5101 C CA . GLY A 1 673 ? 17.368 -6.049 -30.629 1.00 87.75 673 GLY A CA 1
ATOM 5102 C C . GLY A 1 673 ? 16.800 -6.310 -32.016 1.00 87.75 673 GLY A C 1
ATOM 5103 O O . GLY A 1 673 ? 16.936 -7.410 -32.570 1.00 87.75 673 GLY A O 1
ATOM 5104 N N . LYS A 1 674 ? 16.252 -5.270 -32.653 1.00 88.81 674 LYS A N 1
ATOM 5105 C CA . LYS A 1 674 ? 15.638 -5.386 -33.980 1.00 88.81 674 LYS A CA 1
ATOM 5106 C C . LYS A 1 674 ? 16.659 -5.567 -35.104 1.00 88.81 674 LYS A C 1
ATOM 5108 O O . LYS A 1 674 ? 16.496 -6.476 -35.921 1.00 88.81 674 LYS A O 1
ATOM 5113 N N . THR A 1 675 ? 17.694 -4.732 -35.157 1.00 89.56 675 THR A N 1
ATOM 5114 C CA . THR A 1 675 ? 18.654 -4.678 -36.281 1.00 89.56 675 THR A CA 1
ATOM 5115 C C . THR A 1 675 ? 19.928 -5.492 -36.032 1.00 89.56 675 THR A C 1
ATOM 5117 O O . THR A 1 675 ? 20.537 -5.964 -36.986 1.00 89.56 675 THR A O 1
ATOM 5120 N N . GLY A 1 676 ? 20.343 -5.660 -34.771 1.00 89.00 676 GLY A N 1
ATOM 5121 C CA . GLY A 1 676 ? 21.659 -6.194 -34.401 1.00 89.00 676 GLY A CA 1
ATOM 5122 C C . GLY A 1 676 ? 22.817 -5.206 -34.558 1.00 89.00 676 GLY A C 1
ATOM 5123 O O . GLY A 1 676 ? 23.979 -5.582 -34.354 1.00 89.00 676 GLY A O 1
ATOM 5124 N N . ASN A 1 677 ? 22.543 -3.946 -34.898 1.00 92.31 677 ASN A N 1
ATOM 5125 C CA . ASN A 1 677 ? 23.594 -2.949 -35.039 1.00 92.31 677 ASN A CA 1
ATOM 5126 C C . ASN A 1 677 ? 24.144 -2.537 -33.673 1.00 92.31 677 ASN A C 1
ATOM 5128 O O . ASN A 1 677 ? 23.422 -2.454 -32.678 1.00 92.31 677 ASN A O 1
ATOM 5132 N N . LEU A 1 678 ? 25.442 -2.243 -33.661 1.00 92.56 678 LEU A N 1
ATOM 5133 C CA . LEU A 1 678 ? 26.118 -1.599 -32.544 1.00 92.56 678 LEU A CA 1
ATOM 5134 C C . LEU A 1 678 ? 26.098 -0.086 -32.788 1.00 92.56 678 LEU A C 1
ATOM 5136 O O . LEU A 1 678 ? 27.041 0.470 -33.348 1.00 92.56 678 LEU A O 1
ATOM 5140 N N . ALA A 1 679 ? 24.971 0.545 -32.476 1.00 93.19 679 ALA A N 1
ATOM 5141 C CA . ALA A 1 679 ? 24.713 1.951 -32.759 1.00 93.19 679 ALA A CA 1
ATOM 5142 C C . ALA A 1 679 ? 23.829 2.569 -31.669 1.00 93.19 679 ALA A C 1
ATOM 5144 O O . ALA A 1 679 ? 23.214 1.851 -30.885 1.00 93.19 679 ALA A O 1
ATOM 5145 N N . MET A 1 680 ? 23.755 3.903 -31.651 1.00 93.62 680 MET A N 1
ATOM 5146 C CA . MET A 1 680 ? 22.858 4.679 -30.785 1.00 93.62 680 MET A CA 1
ATOM 5147 C C . MET A 1 680 ? 21.401 4.530 -31.247 1.00 93.62 680 MET A C 1
ATOM 5149 O O . MET A 1 680 ? 20.807 5.459 -31.797 1.00 93.62 680 MET A O 1
ATOM 5153 N N . GLU A 1 681 ? 20.843 3.335 -31.086 1.00 92.88 681 GLU A N 1
ATOM 5154 C CA . GLU A 1 681 ? 19.489 2.994 -31.504 1.00 92.88 681 GLU A CA 1
ATOM 5155 C C . GLU A 1 681 ? 18.872 1.941 -30.575 1.00 92.88 681 GLU A C 1
ATOM 5157 O O . GLU A 1 681 ? 19.563 1.062 -30.062 1.00 92.88 681 GLU A O 1
ATOM 5162 N N . VAL A 1 682 ? 17.557 2.011 -30.396 1.00 90.94 682 VAL A N 1
ATOM 5163 C CA . VAL A 1 682 ? 16.758 1.070 -29.601 1.00 90.94 682 VAL A CA 1
ATOM 5164 C C . VAL A 1 682 ? 15.599 0.621 -30.488 1.00 90.94 682 VAL A C 1
ATOM 5166 O O . VAL A 1 682 ? 15.032 1.436 -31.209 1.00 90.94 682 VAL A O 1
ATOM 5169 N N . ASP A 1 683 ? 15.297 -0.678 -30.549 1.00 88.19 683 ASP A N 1
ATOM 5170 C CA . ASP A 1 683 ? 14.255 -1.226 -31.440 1.00 88.19 683 ASP A CA 1
ATOM 5171 C C . ASP A 1 683 ? 14.377 -0.867 -32.933 1.00 88.19 683 ASP A C 1
ATOM 5173 O O . ASP A 1 683 ? 13.393 -0.841 -33.684 1.00 88.19 683 ASP A O 1
ATOM 5177 N N . GLY A 1 684 ? 15.598 -0.615 -33.407 1.00 88.19 684 GLY A N 1
ATOM 5178 C CA . GLY A 1 684 ? 15.860 -0.142 -34.767 1.00 88.19 684 GLY A CA 1
ATOM 5179 C C . GLY A 1 684 ? 15.382 1.288 -35.038 1.00 88.19 684 GLY A C 1
ATOM 5180 O O . GLY A 1 684 ? 15.211 1.656 -36.200 1.00 88.19 684 GLY A O 1
ATOM 5181 N N . LEU A 1 685 ? 15.146 2.076 -33.988 1.00 91.75 685 LEU A N 1
ATOM 5182 C CA . LEU A 1 685 ? 14.883 3.509 -34.038 1.00 91.75 685 LEU A CA 1
ATOM 5183 C C . LEU A 1 685 ? 16.108 4.254 -33.508 1.00 91.75 685 LEU A C 1
ATOM 5185 O O . LEU A 1 685 ? 16.629 3.946 -32.436 1.00 91.75 685 LEU A O 1
ATOM 5189 N N . THR A 1 686 ? 16.581 5.249 -34.255 1.00 93.75 686 THR A N 1
ATOM 5190 C CA . THR A 1 686 ? 17.746 6.042 -33.850 1.00 93.75 686 THR A CA 1
ATOM 5191 C C . THR A 1 686 ? 17.437 6.868 -32.606 1.00 93.75 686 THR A C 1
ATOM 5193 O O . THR A 1 686 ? 16.341 7.423 -32.480 1.00 93.75 686 THR A O 1
ATOM 5196 N N . PHE A 1 687 ? 18.417 6.997 -31.707 1.00 94.88 687 PHE A N 1
ATOM 5197 C CA . PHE A 1 687 ? 18.277 7.783 -30.482 1.00 94.88 687 PHE A CA 1
ATOM 5198 C C . PHE A 1 687 ? 17.865 9.227 -30.790 1.00 94.88 687 PHE A C 1
ATOM 5200 O O . PHE A 1 687 ? 16.836 9.697 -30.304 1.00 94.88 687 PHE A O 1
ATOM 5207 N N . HIS A 1 688 ? 18.592 9.879 -31.701 1.00 94.94 688 HIS A N 1
ATOM 5208 C CA . HIS A 1 688 ? 18.180 11.145 -32.298 1.00 94.94 688 HIS A CA 1
ATOM 5209 C C . HIS A 1 688 ? 17.527 10.934 -33.673 1.00 94.94 688 HIS A C 1
ATOM 5211 O O . HIS A 1 688 ? 18.066 10.189 -34.497 1.00 94.94 688 HIS A O 1
ATOM 5217 N N . PRO A 1 689 ? 16.407 11.615 -33.975 1.00 92.81 689 PRO A N 1
ATOM 5218 C CA . PRO A 1 689 ? 15.620 12.456 -33.067 1.00 92.81 689 PRO A CA 1
ATOM 5219 C C . PRO A 1 689 ? 14.623 11.662 -32.201 1.00 92.81 689 PRO A C 1
ATOM 5221 O O . PRO A 1 689 ? 14.042 12.237 -31.290 1.00 92.81 689 PRO A O 1
ATOM 5224 N N . THR A 1 690 ? 14.398 10.374 -32.478 1.00 93.44 690 THR A N 1
ATOM 5225 C CA . THR A 1 690 ? 13.206 9.635 -32.022 1.00 93.44 690 THR A CA 1
ATOM 5226 C C . THR A 1 690 ? 13.076 9.527 -30.502 1.00 93.44 690 THR A C 1
ATOM 5228 O O . THR A 1 690 ? 12.084 9.977 -29.932 1.00 93.44 690 THR A O 1
ATOM 5231 N N . HIS A 1 691 ? 14.068 8.938 -29.832 1.00 94.00 691 HIS A N 1
ATOM 5232 C CA . HIS A 1 691 ? 14.027 8.745 -28.380 1.00 94.00 691 HIS A CA 1
ATOM 5233 C C . HIS A 1 691 ? 14.234 10.073 -27.652 1.00 94.00 691 HIS A C 1
ATOM 5235 O O . HIS A 1 691 ? 13.542 10.346 -26.673 1.00 94.00 691 HIS A O 1
ATOM 5241 N N . SER A 1 692 ? 15.124 10.928 -28.167 1.00 95.94 692 SER A N 1
ATOM 5242 C CA . SER A 1 692 ? 15.375 12.247 -27.586 1.00 95.94 692 SER A CA 1
ATOM 5243 C C . SER A 1 692 ? 14.129 13.138 -27.583 1.00 95.94 692 SER A C 1
ATOM 5245 O O . SER A 1 692 ? 13.826 13.744 -26.561 1.00 95.94 692 SER A O 1
ATOM 5247 N N . ASP A 1 693 ? 13.373 13.183 -28.688 1.00 95.88 693 ASP A N 1
ATOM 5248 C CA . ASP A 1 693 ? 12.152 13.994 -28.791 1.00 95.88 693 ASP A CA 1
ATOM 5249 C C . ASP A 1 693 ? 11.057 13.463 -27.859 1.00 95.88 693 ASP A C 1
ATOM 5251 O O . ASP A 1 693 ? 10.386 14.228 -27.169 1.00 95.88 693 ASP A O 1
ATOM 5255 N N . LEU A 1 694 ? 10.919 12.138 -27.754 1.00 95.69 694 LEU A N 1
ATOM 5256 C CA . LEU A 1 694 ? 9.992 11.532 -26.806 1.00 95.69 694 LEU A CA 1
ATOM 5257 C C . LEU A 1 694 ? 10.317 11.921 -25.357 1.00 95.69 694 LEU A C 1
ATOM 5259 O O . LEU A 1 694 ? 9.420 12.378 -24.650 1.00 95.69 694 LEU A O 1
ATOM 5263 N N . ILE A 1 695 ? 11.579 11.812 -24.932 1.00 96.25 695 ILE A N 1
ATOM 5264 C CA . ILE A 1 695 ? 12.003 12.202 -23.578 1.00 96.25 695 ILE A CA 1
ATOM 5265 C C . ILE A 1 695 ? 11.736 13.694 -23.336 1.00 96.25 695 ILE A C 1
ATOM 5267 O O . ILE A 1 695 ? 11.175 14.057 -22.302 1.00 96.25 695 ILE A O 1
ATOM 5271 N N . SER A 1 696 ? 12.067 14.561 -24.299 1.00 96.56 696 SER A N 1
ATOM 5272 C CA . SER A 1 696 ? 11.798 16.000 -24.202 1.00 96.56 696 SER A CA 1
ATOM 5273 C C . SER A 1 696 ? 10.307 16.312 -24.046 1.00 96.56 696 SER A C 1
ATOM 5275 O O . SER A 1 696 ? 9.948 17.150 -23.219 1.00 96.56 696 SER A O 1
ATOM 5277 N N . ARG A 1 697 ? 9.426 15.624 -24.782 1.00 96.88 697 ARG A N 1
ATOM 5278 C CA . ARG A 1 697 ? 7.968 15.800 -24.664 1.00 96.88 697 ARG A CA 1
ATOM 5279 C C . ARG A 1 697 ? 7.430 15.308 -23.321 1.00 96.88 697 ARG A C 1
ATOM 5281 O O . ARG A 1 697 ? 6.609 16.001 -22.723 1.00 96.88 697 ARG A O 1
ATOM 5288 N N . LEU A 1 698 ? 7.900 14.159 -22.822 1.00 96.62 698 LEU A N 1
ATOM 5289 C CA . LEU A 1 698 ? 7.522 13.662 -21.491 1.00 96.62 698 LEU A CA 1
ATOM 5290 C C . LEU A 1 698 ? 7.926 14.658 -20.397 1.00 96.62 698 LEU A C 1
ATOM 5292 O O . LEU A 1 698 ? 7.112 14.994 -19.533 1.00 96.62 698 LEU A O 1
ATOM 5296 N N . LEU A 1 699 ? 9.154 15.179 -20.461 1.00 95.12 699 LEU A N 1
ATOM 5297 C CA . LEU A 1 699 ? 9.650 16.188 -19.526 1.00 95.12 699 LEU A CA 1
ATOM 5298 C C . LEU A 1 699 ? 8.848 17.488 -19.586 1.00 95.12 699 LEU A C 1
ATOM 5300 O O . LEU A 1 699 ? 8.468 17.999 -18.535 1.00 95.12 699 LEU A O 1
ATOM 5304 N N . ALA A 1 700 ? 8.560 17.999 -20.786 1.00 94.62 700 ALA A N 1
ATOM 5305 C CA . ALA A 1 700 ? 7.779 19.222 -20.958 1.00 94.62 700 ALA A CA 1
ATOM 5306 C C . ALA A 1 700 ? 6.394 19.091 -20.306 1.00 94.62 700 ALA A C 1
ATOM 5308 O O . ALA A 1 700 ? 6.029 19.906 -19.465 1.00 94.62 700 ALA A O 1
ATOM 5309 N N . LEU A 1 701 ? 5.671 17.999 -20.586 1.00 94.38 701 LEU A N 1
ATOM 5310 C CA . LEU A 1 701 ? 4.373 17.721 -19.959 1.00 94.38 701 LEU A CA 1
ATOM 5311 C C . LEU A 1 701 ? 4.469 17.609 -18.430 1.00 94.38 701 LEU A C 1
ATOM 5313 O O . LEU A 1 701 ? 3.584 18.072 -17.707 1.00 94.38 701 LEU A O 1
ATOM 5317 N N . THR A 1 702 ? 5.545 17.002 -17.930 1.00 93.50 702 THR A N 1
ATOM 5318 C CA . THR A 1 702 ? 5.765 16.792 -16.494 1.00 93.50 702 THR A CA 1
ATOM 5319 C C . THR A 1 702 ? 6.052 18.104 -15.761 1.00 93.50 702 THR A C 1
ATOM 5321 O O . THR A 1 702 ? 5.483 18.353 -14.700 1.00 93.50 702 THR A O 1
ATOM 5324 N N . LEU A 1 703 ? 6.906 18.959 -16.326 1.00 89.81 703 LEU A N 1
ATOM 5325 C CA . LEU A 1 703 ? 7.358 20.195 -15.685 1.00 89.81 703 LEU A CA 1
ATOM 5326 C C . LEU A 1 703 ? 6.375 21.357 -15.880 1.00 89.81 703 LEU A C 1
ATOM 5328 O O . LEU A 1 703 ? 6.130 22.091 -14.926 1.00 89.81 703 LEU A O 1
ATOM 5332 N N . ASP A 1 704 ? 5.734 21.483 -17.046 1.00 80.94 704 ASP A N 1
ATOM 5333 C CA . ASP A 1 704 ? 4.714 22.519 -17.295 1.00 80.94 704 ASP A CA 1
ATOM 5334 C C . ASP A 1 704 ? 3.465 22.321 -16.423 1.00 80.94 704 ASP A C 1
ATOM 5336 O O . ASP A 1 704 ? 2.707 23.254 -16.140 1.00 80.94 704 ASP A O 1
ATOM 5340 N N . SER A 1 705 ? 3.236 21.084 -15.978 1.00 64.69 705 SER A N 1
ATOM 5341 C CA . SER A 1 705 ? 2.127 20.740 -15.098 1.00 64.69 705 SER A CA 1
ATOM 5342 C C . SER A 1 705 ? 2.473 20.799 -13.606 1.00 64.69 705 SER A C 1
ATOM 5344 O O . SER A 1 705 ? 1.539 20.743 -12.798 1.00 64.69 705 SER A O 1
ATOM 5346 N N . ALA A 1 706 ? 3.737 21.008 -13.225 1.00 58.12 706 ALA A N 1
ATOM 5347 C CA . ALA A 1 706 ? 4.128 21.221 -11.835 1.00 58.12 706 ALA A CA 1
ATOM 5348 C C . ALA A 1 706 ? 3.582 22.569 -11.312 1.00 58.12 706 ALA A C 1
ATOM 5350 O O . ALA A 1 706 ? 3.470 23.535 -12.073 1.00 58.12 706 ALA A O 1
ATOM 5351 N N . PRO A 1 707 ? 3.194 22.674 -10.028 1.00 49.50 707 PRO A N 1
ATOM 5352 C CA . PRO A 1 707 ? 2.811 23.956 -9.453 1.00 49.50 707 PRO A CA 1
ATOM 5353 C C . PRO A 1 707 ? 4.021 24.893 -9.505 1.00 49.50 707 PRO A C 1
ATOM 5355 O O . PRO A 1 707 ? 5.028 24.648 -8.845 1.00 49.50 707 PRO A O 1
ATOM 5358 N N . THR A 1 708 ? 3.932 25.969 -10.292 1.00 42.59 708 THR A N 1
ATOM 5359 C CA . THR A 1 708 ? 4.906 27.065 -10.248 1.00 42.59 708 THR A CA 1
ATOM 5360 C C . THR A 1 708 ? 5.051 27.503 -8.797 1.00 42.59 708 THR A C 1
ATOM 5362 O O . THR A 1 708 ? 4.047 27.856 -8.173 1.00 42.59 708 THR A O 1
ATOM 5365 N N . SER A 1 709 ? 6.276 27.447 -8.267 1.00 34.78 709 SER A N 1
ATOM 5366 C CA . SER A 1 709 ? 6.624 27.956 -6.941 1.00 34.78 709 SER A CA 1
ATOM 5367 C C . SER A 1 709 ? 5.941 29.307 -6.727 1.00 34.78 709 SER A C 1
ATOM 5369 O O . SER A 1 709 ? 6.204 30.248 -7.482 1.00 34.78 709 SER A O 1
ATOM 5371 N N . MET A 1 710 ? 5.025 29.396 -5.758 1.00 29.36 710 MET A N 1
ATOM 5372 C CA . MET A 1 710 ? 4.476 30.696 -5.381 1.00 29.36 710 MET A CA 1
ATOM 5373 C C . MET A 1 710 ? 5.622 31.573 -4.847 1.00 29.36 710 MET A C 1
ATOM 5375 O O . MET A 1 710 ? 6.457 31.045 -4.107 1.00 29.36 710 MET A O 1
ATOM 5379 N N . PRO A 1 711 ? 5.701 32.859 -5.236 1.00 30.12 711 PRO A N 1
ATOM 5380 C CA . PRO A 1 711 ? 6.602 33.816 -4.600 1.00 30.12 711 PRO A CA 1
ATOM 5381 C C . PRO A 1 711 ? 6.267 34.045 -3.122 1.00 30.12 711 PRO A C 1
ATOM 5383 O O . PRO A 1 711 ? 5.079 33.895 -2.746 1.00 30.12 711 PRO A O 1
#

Secondary structure (DSSP, 8-state):
--PPPTHHHHHHHHHHHHHHHHHHHHHHHHHHHHHHHHTS-SSS-GGGGSPPPSS-HHHIIIIIHHHHHHHHHHHHHHHHHIIIIIIIHHHHHHHHHH-S-TTTHHHHHHHHHHHHHHHHHHHHHHH-----SSHHHHHHHHHHHHHHHS--TTSTTTGGGHHHHHHHHHHHHHHHHHHHHHHHHHHHHHHT--HHHHHHHHHHHHHHHHHHHHHHHHTT--PPPEEEEEEEHHHHHHHHHHHHH-TTTS-EEEEPPTT--EETTTEEEEEGGGSPPPTT----SS--TT-S---GGGEEEEEEE-GGGGHHHHHHTT---HHHHHT-PPEEEEEEEEPPPBTTB--EEEEEE----GGGHHHHHHHHHT-TTTT-S-S--S-SSS-PBP---TT----B---SSSS-GGG-PPEEEEEEETTEEEEEE-HHHHHHHHHHHHHHT--TT--SGGGG--TTHHHHHHHHHHH-SEEEEEEE-B--TTSSS-BBSSSHHHHHHHHHHHHHTT-EEEEE--GGGHHHHHHHHTTS-------SSHHHHHBGGG-TTSBS-SEEEEEEE----TTS--B-TTS-B-GGG---TTHHHHHHHTSTT-EEEEE-HHHHHHHHHHHHHHHH-HHHHHHHTTT-SPPPPHHHHHHHHHTS--HHHHHHHHHHHHHTT-B-TTT---SSEETTEEIIIIIHHHHHHHHHHHHHTS-----

Organism: NCBI:txid630683

pLDDT: mean 71.9, std 18.72, range [29.36, 97.44]

InterPro domains:
  IPR004837 Sodium/calcium exchanger membrane region [PF01699] (29-148)
  IPR004837 Sodium/calcium exchanger membrane region [PF01699] (162-226)
  IPR009906 D-glutamate cyclase-like domain [PF07286] (300-385)
  IPR025504 D-glutamate cyclase-like, C-terminal [PF14336] (440-608)
  IPR038021 Putative hydro-lyase [SSF160920] (221-402)
  IPR044880 NCX, central ion-binding domain superfamily [G3DSA:1.20.1420.30] (70-231)

Foldseek 3Di:
DDDDDPVVVVVVVVVVVVVVVVVVVVVVVVVVVVVVVVPPDDDDQCLVVDPDDPDDLVRCVVPCLVVLVVLLVLLLVLLLCLVPQQQVLLVVLVCVVPDPDDPVVCVVVVVVVVVLVVLLVVVVVPDPDDDDDPPCVSCVVSVVVCVVQAPRCVDPVCVVCSVVSNVSSVVSNVVSVVSNLNSQSVSCVSVVHGSVVSVVVCVVVSVNVSSNVVSVVVVPPLQFAWDKDKDFQVCLVLVVVLCQQVLLLFVWPDKDDQLDQDDCVRDNDDGVVPDDDDPPPDPPDDDDPDDPDPPSNRMMMTTTGEPVNQPVVCVVVVWDFVCVVVVHDFDKDFDPAKRDHTDPDIGTGIDTDGDTDLVCLLVQQVSQQVCSSHSHGDQEDDDPPADWAWDDDRSDHHTDSDFQDDDPPVQRHWDWAFQDVFVTDIATFHPLLQVLLQVLLVLLCDDVVPPPSVVVDDGCLLVSVLLLLLLWQAEEEEFWDQQQPVDVVSTAPKFLLLSQLLVLLCVLVVHHYAYDYDPSCVVVSCVLDVVHDDHDDDDPDLLVRQAPVSDLVGGPTLEYEYEHAWDADPVRFTADPVRDTPRVPHDNPCVNVVVVVVRGRYYYDYYMSSSSLSSLLSNLSLLQGPRRVCRSSSNSDDHDDPVSNVSSLVSHDALVSSQVSLVSCLVSVHAASCPRDSACDHVNHHSPPPVRVSSVVSSCSSVVSHPDPDD

Sequence (711 aa):
MERQPRAARCSRRALRRRRRDMMHVQVCLVLAVLGLTWGACALTGAIHQFPTDVFSNSQRRQGALLLHVAAAMYTFLALAIVCDDYFVVSLEKICVFVTHGDVGVGTIVGSAVFNILCIVGVCSLLAGSPVETSKWLISWPISLVLFLTIPDVSQPRWEKYYLVAFFGSTLWIAIFSYVMVWMVTVIGFTLGIPDVIMGITFLAAGTSVPDCMASLLVARQGFQQANVVILPRFLADDFQVFCSLNPAALPLLYRSGPGETACPPLASSADIRDAPRQPGAADSGVVRSGEQGICWSDMVCFYLGCSFGFEGQLRDAGVPVRNVEHGTNFSMYRTTVPCVPAGVFHGPLVVTMRPVPADMLTTAAHITHLNPQAHGAPVHIGDPEAPLAFSHSPGSMFLTDVPDSLLPASQLSPLCLLVCQDPLLYSLASQRAVGTIRQLERVIGEDPGNRGIRALFVEDELVHSCLALSHSTSVAITTGFPTHFMHSPPDETDGPPGALAMATMLLALGKQVTMVTDRRALQMNQDLVEEAVRTDSGPDSALHFLCHEGDPRKPRFDHLVAIERSGRAADGNYYNMRGVNIKHLVDPVDDLFVAAMDLPGITTIGVSNWGGYAVACGLYLLSTCPSHQRYLRRGTQPATSPVQLDHLVACLPSVDKEEALLSTLVRLGVRSGKTGNLAMEVDGLTFHPTHSDLISRLLALTLDSAPTSMP